Protein AF-A0A1W1YBF7-F1 (afdb_monomer_lite)

Foldseek 3Di:
DQDAAPLLQLLVLLDDPVLCVQLLVVLLVCLVPPQDDQPDDCVLPPPVNCCVCNDSQNSSVLVLLLLLADAAFDEEEEACAQQSNVVSVVVSHHQAYEYEHQDPVRLVSNVSSCVRSVNPVRYPYYYNDDLLPAALVVCVRGQEYEYEADLQQDPDSLSSLLSVLNNHDQNHKYKYKDWRAPAPPQPPSGWWGDGSVNVVVSCVSSQKDWSYWHDGSSTIIITIIHHPDDDPSSVVSSVSSCVVSVPGDDRDPPDDSPPDPDFFTTWAWDQQLVWDKDKDWDPFWDKDWDGFDPPQGWIKIKIFGAADPDFPPWIKMIMKTFCQPPPQFQWKKWKKFKDQLVFFQKKKKWQQQAPVRDIWIWIQGDDPVNRVDRDTGIDTDGFPDDDPPTDGDPGDDNHPRGIMTIMTTGTHRDMMMMITRIMITGD

Structure (mmCIF, N/CA/C/O backbone):
data_AF-A0A1W1YBF7-F1
#
_entry.id   AF-A0A1W1YBF7-F1
#
loop_
_atom_site.group_PDB
_atom_site.id
_atom_site.type_symbol
_atom_site.label_atom_id
_atom_site.label_alt_id
_atom_site.label_comp_id
_atom_site.label_asym_id
_atom_site.label_entity_id
_atom_site.label_seq_id
_atom_site.pdbx_PDB_ins_code
_atom_site.Cartn_x
_atom_site.Cartn_y
_atom_site.Cartn_z
_atom_site.occupancy
_atom_site.B_iso_or_equiv
_atom_site.auth_seq_id
_atom_site.auth_comp_id
_atom_site.auth_asym_id
_atom_site.auth_atom_id
_atom_site.pdbx_PDB_model_num
ATOM 1 N N . MET A 1 1 ? -0.437 17.597 26.790 1.00 34.12 1 MET A N 1
ATOM 2 C CA . MET A 1 1 ? -0.901 18.372 25.617 1.00 34.12 1 MET A CA 1
ATOM 3 C C . MET A 1 1 ? -0.777 17.455 24.420 1.00 34.12 1 MET A C 1
ATOM 5 O O . MET A 1 1 ? 0.280 16.837 24.330 1.00 34.12 1 MET A O 1
ATOM 9 N N . PRO A 1 2 ? -1.796 17.311 23.557 1.00 47.38 2 PRO A N 1
ATOM 10 C CA . PRO A 1 2 ? -1.621 16.529 22.344 1.00 47.38 2 PRO A CA 1
ATOM 11 C C . PRO A 1 2 ? -0.532 17.214 21.514 1.00 47.38 2 PRO A C 1
ATOM 13 O O . PRO A 1 2 ? -0.622 18.397 21.191 1.00 47.38 2 PRO A O 1
ATOM 16 N N . THR A 1 3 ? 0.566 16.503 21.295 1.00 59.34 3 THR A N 1
ATOM 17 C CA . THR A 1 3 ? 1.629 16.930 20.390 1.00 59.34 3 THR A CA 1
ATOM 18 C C . THR A 1 3 ? 1.057 16.938 18.980 1.00 59.34 3 THR A C 1
ATOM 20 O O . THR A 1 3 ? 0.398 15.971 18.605 1.00 59.34 3 THR A O 1
ATOM 23 N N . SER A 1 4 ? 1.295 17.996 18.203 1.00 74.81 4 SER A N 1
ATOM 24 C CA . SER A 1 4 ? 0.901 18.025 16.792 1.00 74.81 4 SER A CA 1
ATOM 25 C C . SER A 1 4 ? 1.395 16.762 16.065 1.00 74.81 4 SER A C 1
ATOM 27 O O . SER A 1 4 ? 2.517 16.326 16.343 1.00 74.81 4 SER A O 1
ATOM 29 N N . PRO A 1 5 ? 0.609 16.180 15.140 1.00 84.88 5 PRO A N 1
ATOM 30 C CA . PRO A 1 5 ? 1.027 14.999 14.390 1.00 84.88 5 PRO A CA 1
ATOM 31 C C . PRO A 1 5 ? 2.354 15.238 13.658 1.00 84.88 5 PRO A C 1
ATOM 33 O O . PRO A 1 5 ? 2.532 16.268 13.002 1.00 84.88 5 PRO A O 1
ATOM 36 N N . ASP A 1 6 ? 3.280 14.282 13.753 1.00 88.88 6 ASP A N 1
ATOM 37 C CA . ASP A 1 6 ? 4.640 14.404 13.216 1.00 88.88 6 ASP A CA 1
ATOM 38 C C . ASP A 1 6 ? 4.710 14.062 11.718 1.00 88.88 6 ASP A C 1
ATOM 40 O O . ASP A 1 6 ? 5.297 13.065 11.289 1.00 88.88 6 ASP A O 1
ATOM 44 N N . TRP A 1 7 ? 4.092 14.907 10.893 1.00 92.69 7 TRP A N 1
ATOM 45 C CA . TRP A 1 7 ? 4.137 14.775 9.432 1.00 92.69 7 TRP A CA 1
ATOM 46 C C . TRP A 1 7 ? 5.559 14.883 8.866 1.00 92.69 7 TRP A C 1
ATOM 48 O O . TRP A 1 7 ? 5.853 14.305 7.819 1.00 92.69 7 TRP A O 1
ATOM 58 N N . ASP A 1 8 ? 6.464 15.574 9.559 1.00 90.25 8 ASP A N 1
ATOM 59 C CA . ASP A 1 8 ? 7.857 15.714 9.130 1.00 90.25 8 ASP A CA 1
ATOM 60 C C . ASP A 1 8 ? 8.614 14.387 9.207 1.00 90.25 8 ASP A C 1
ATOM 62 O O . ASP A 1 8 ? 9.430 14.083 8.331 1.00 90.25 8 ASP A O 1
ATOM 66 N N . LEU A 1 9 ? 8.302 13.549 10.199 1.00 90.50 9 LEU A N 1
ATOM 67 C CA . LEU A 1 9 ? 8.838 12.196 10.267 1.00 90.50 9 LEU A CA 1
ATOM 68 C C . LEU A 1 9 ? 8.357 11.325 9.093 1.00 90.50 9 LEU A C 1
ATOM 70 O O . LEU A 1 9 ? 9.147 10.547 8.550 1.00 90.50 9 LEU A O 1
ATOM 74 N N . VAL A 1 10 ? 7.102 11.476 8.657 1.00 93.25 10 VAL A N 1
ATOM 75 C CA . VAL A 1 10 ? 6.588 10.784 7.461 1.00 93.25 10 VAL A CA 1
ATOM 76 C C . VAL A 1 10 ? 7.338 11.247 6.216 1.00 93.25 10 VAL A C 1
ATOM 78 O O . VAL A 1 10 ? 7.890 10.406 5.509 1.00 93.25 10 VAL A O 1
ATOM 81 N N . ARG A 1 11 ? 7.458 12.564 5.993 1.00 91.94 11 ARG A N 1
ATOM 82 C CA . ARG A 1 11 ? 8.237 13.136 4.875 1.00 91.94 11 ARG A CA 1
ATOM 83 C C . ARG A 1 11 ? 9.669 12.612 4.848 1.00 91.94 11 ARG A C 1
ATOM 85 O O . ARG A 1 11 ? 10.199 12.271 3.792 1.00 91.94 11 ARG A O 1
ATOM 92 N N . ARG A 1 12 ? 10.302 12.486 6.018 1.00 89.44 12 ARG A N 1
ATOM 93 C CA . ARG A 1 12 ? 11.647 11.909 6.129 1.00 89.44 12 ARG A CA 1
ATOM 94 C C . ARG A 1 12 ? 11.686 10.447 5.671 1.00 89.44 12 ARG A C 1
ATOM 96 O O . ARG A 1 12 ? 12.665 10.044 5.043 1.00 89.44 12 ARG A O 1
ATOM 103 N N . ALA A 1 13 ? 10.643 9.668 5.954 1.00 91.94 13 ALA A N 1
ATOM 104 C CA . ALA A 1 13 ? 10.537 8.258 5.579 1.00 91.94 13 ALA A CA 1
ATOM 105 C C . ALA A 1 13 ? 10.229 8.026 4.087 1.00 91.94 13 ALA A C 1
ATOM 107 O O . ALA A 1 13 ? 10.627 7.000 3.525 1.00 91.94 13 ALA A O 1
ATOM 108 N N . GLU A 1 14 ? 9.572 8.979 3.424 1.00 91.25 14 GLU A N 1
ATOM 109 C CA . GLU A 1 14 ? 9.355 8.955 1.970 1.00 91.25 14 GLU A CA 1
ATOM 110 C C . GLU A 1 14 ? 10.675 8.966 1.181 1.00 91.25 14 GLU A C 1
ATOM 112 O O . GLU A 1 14 ? 10.782 8.374 0.100 1.00 91.25 14 GLU A O 1
ATOM 117 N N . GLY A 1 15 ? 11.697 9.607 1.754 1.00 87.62 15 GLY A N 1
ATOM 118 C CA . GLY A 1 15 ? 13.044 9.713 1.211 1.00 87.62 15 GLY A CA 1
ATOM 119 C C . GLY A 1 15 ? 13.918 8.453 1.379 1.00 87.62 15 GLY A C 1
ATOM 120 O O . GLY A 1 15 ? 13.434 7.311 1.399 1.00 87.62 15 GLY A O 1
ATOM 121 N N . PRO A 1 16 ? 15.255 8.634 1.440 1.00 85.44 16 PRO A N 1
ATOM 122 C CA . PRO A 1 16 ? 16.206 7.543 1.644 1.00 85.44 16 PRO A CA 1
ATOM 123 C C . PRO A 1 16 ? 15.956 6.770 2.944 1.00 85.44 16 PRO A C 1
ATOM 125 O O . PRO A 1 16 ? 15.588 7.344 3.960 1.00 85.44 16 PRO A O 1
ATOM 128 N N . ARG A 1 17 ? 16.248 5.464 2.939 1.00 89.62 17 ARG A N 1
ATOM 129 C CA . ARG A 1 17 ? 16.018 4.573 4.095 1.00 89.62 17 ARG A CA 1
ATOM 130 C C . ARG A 1 17 ? 16.995 4.762 5.253 1.00 89.62 17 ARG A C 1
ATOM 132 O O . ARG A 1 17 ? 16.636 4.508 6.395 1.00 89.62 17 ARG A O 1
ATOM 139 N N . ALA A 1 18 ? 18.236 5.152 4.956 1.00 88.31 18 ALA A N 1
ATOM 140 C CA . ALA A 1 18 ? 19.327 5.149 5.932 1.00 88.31 18 ALA A CA 1
ATOM 141 C C . ALA A 1 18 ? 19.017 5.931 7.228 1.00 88.31 18 ALA A C 1
ATOM 143 O O . ALA A 1 18 ? 19.292 5.391 8.295 1.00 88.31 18 ALA A O 1
ATOM 144 N N . PRO A 1 19 ? 18.388 7.123 7.188 1.00 87.56 19 PRO A N 1
ATOM 145 C CA . PRO A 1 19 ? 18.106 7.885 8.404 1.00 87.56 19 PRO A CA 1
ATOM 146 C C . PRO A 1 19 ? 17.090 7.253 9.366 1.00 87.56 19 PRO A C 1
ATOM 148 O O . PRO A 1 19 ? 17.062 7.642 10.526 1.00 87.56 19 PRO A O 1
ATOM 151 N N . LEU A 1 20 ? 16.251 6.313 8.911 1.00 91.12 20 LEU A N 1
ATOM 152 C CA . LEU A 1 20 ? 15.284 5.610 9.768 1.00 91.12 20 LEU A CA 1
ATOM 153 C C . LEU A 1 20 ? 15.709 4.169 10.085 1.00 91.12 20 LEU A C 1
ATOM 155 O O . LEU A 1 20 ? 14.935 3.435 10.695 1.00 91.12 20 LEU A O 1
ATOM 159 N N . ALA A 1 21 ? 16.908 3.738 9.681 1.00 93.06 21 ALA A N 1
ATOM 160 C CA . ALA A 1 21 ? 17.312 2.334 9.765 1.00 93.06 21 ALA A CA 1
ATOM 161 C C . ALA A 1 21 ? 17.215 1.764 11.193 1.00 93.06 21 ALA A C 1
ATOM 163 O O . ALA A 1 21 ? 16.651 0.685 11.375 1.00 93.06 21 ALA A O 1
ATOM 164 N N . ASP A 1 22 ? 17.686 2.506 12.199 1.00 93.75 22 ASP A N 1
ATOM 165 C CA . ASP A 1 22 ? 17.663 2.062 13.599 1.00 93.75 22 ASP A CA 1
ATOM 166 C C . ASP A 1 22 ? 16.244 2.037 14.179 1.00 93.75 22 ASP A C 1
ATOM 168 O O . ASP A 1 22 ? 15.877 1.107 14.902 1.00 93.75 22 ASP A O 1
ATOM 172 N N . ARG A 1 23 ? 15.408 3.016 13.807 1.00 94.06 23 ARG A N 1
ATOM 173 C CA . ARG A 1 23 ? 13.985 3.022 14.168 1.00 94.06 23 ARG A CA 1
ATOM 174 C C . ARG A 1 23 ? 13.271 1.801 13.593 1.00 94.06 23 ARG A C 1
ATOM 176 O O . ARG A 1 23 ? 12.619 1.074 14.336 1.00 94.06 23 ARG A O 1
ATOM 183 N N . VAL A 1 24 ? 13.455 1.530 12.303 1.00 95.75 24 VAL A N 1
ATOM 184 C CA . VAL A 1 24 ? 12.855 0.371 11.629 1.00 95.75 24 VAL A CA 1
ATOM 185 C C . VAL A 1 24 ? 13.349 -0.932 12.257 1.00 95.75 24 VAL A C 1
ATOM 187 O O . VAL A 1 24 ? 12.555 -1.831 12.509 1.00 95.75 24 VAL A O 1
ATOM 190 N N . ALA A 1 25 ? 14.642 -1.044 12.573 1.00 96.19 25 ALA A N 1
ATOM 191 C CA . ALA A 1 25 ? 15.179 -2.218 13.261 1.00 96.19 25 ALA A CA 1
ATOM 192 C C . ALA A 1 25 ? 14.530 -2.430 14.642 1.00 96.19 25 ALA A C 1
ATOM 194 O O . ALA A 1 25 ? 14.190 -3.561 14.989 1.00 96.19 25 ALA A O 1
ATOM 195 N N . SER A 1 26 ? 14.303 -1.352 15.400 1.00 95.69 26 SER A N 1
ATOM 196 C CA . SER A 1 26 ? 13.588 -1.386 16.683 1.00 95.69 26 SER A CA 1
ATOM 197 C C . SER A 1 26 ? 12.132 -1.847 16.532 1.00 95.69 26 SER A C 1
ATOM 199 O O . SER A 1 26 ? 11.680 -2.705 17.291 1.00 95.69 26 SER A O 1
ATOM 201 N N . GLU A 1 27 ? 11.409 -1.338 15.531 1.00 96.31 27 GLU A N 1
ATOM 202 C CA . GLU A 1 27 ? 10.028 -1.740 15.218 1.00 96.31 27 GLU A CA 1
ATOM 203 C C . GLU A 1 27 ? 9.941 -3.230 14.848 1.00 96.31 27 GLU A C 1
ATOM 205 O O . GLU A 1 27 ? 9.091 -3.958 15.367 1.00 96.31 27 GLU A O 1
ATOM 210 N N . LEU A 1 28 ? 10.858 -3.713 14.004 1.00 97.56 28 LEU A N 1
ATOM 211 C CA . LEU A 1 28 ? 10.918 -5.121 13.602 1.00 97.56 28 LEU A CA 1
ATOM 212 C C . LEU A 1 28 ? 11.292 -6.043 14.769 1.00 97.56 28 LEU A C 1
ATOM 214 O O . LEU A 1 28 ? 10.707 -7.117 14.908 1.00 97.56 28 LEU A O 1
ATOM 218 N N . GLU A 1 29 ? 12.228 -5.636 15.629 1.00 96.69 29 GLU A N 1
ATOM 219 C CA . GLU A 1 29 ? 12.585 -6.413 16.820 1.00 96.69 29 GLU A CA 1
ATOM 220 C C . GLU A 1 29 ? 11.434 -6.455 17.825 1.00 96.69 29 GLU A C 1
ATOM 222 O O . GLU A 1 29 ? 11.173 -7.500 18.423 1.00 96.69 29 GLU A O 1
ATOM 227 N N . ARG A 1 30 ? 10.691 -5.352 17.974 1.00 95.12 30 ARG A N 1
ATOM 228 C CA . ARG A 1 30 ? 9.455 -5.348 18.755 1.00 95.12 30 ARG A CA 1
ATOM 229 C C . ARG A 1 30 ? 8.453 -6.353 18.191 1.00 95.12 30 ARG A C 1
ATOM 231 O O . ARG A 1 30 ? 7.979 -7.195 18.945 1.00 95.12 30 ARG A O 1
ATOM 238 N N . GLY A 1 31 ? 8.174 -6.305 16.889 1.00 96.19 31 GLY A N 1
ATOM 239 C CA . GLY A 1 31 ? 7.285 -7.268 16.238 1.00 96.19 31 GLY A CA 1
ATOM 240 C C . GLY A 1 31 ? 7.760 -8.712 16.417 1.00 96.19 31 GLY A C 1
ATOM 241 O O . GLY A 1 31 ? 6.953 -9.605 16.633 1.00 96.19 31 GLY A O 1
ATOM 242 N N . ARG A 1 32 ? 9.073 -8.966 16.397 1.00 96.94 32 ARG A N 1
ATOM 243 C CA . ARG A 1 32 ? 9.637 -10.297 16.669 1.00 96.94 32 ARG A CA 1
ATOM 244 C C . ARG A 1 32 ? 9.394 -10.762 18.107 1.00 96.94 32 ARG A C 1
ATOM 246 O O . ARG A 1 32 ? 9.166 -11.951 18.313 1.00 96.94 32 ARG A O 1
ATOM 253 N N . ARG A 1 33 ? 9.511 -9.853 19.076 1.00 95.81 33 ARG A N 1
ATOM 254 C CA . ARG A 1 33 ? 9.426 -10.142 20.513 1.00 95.81 33 ARG A CA 1
ATOM 255 C C . ARG A 1 33 ? 7.985 -10.263 21.011 1.00 95.81 33 ARG A C 1
ATOM 257 O O . ARG A 1 33 ? 7.711 -11.162 21.798 1.00 95.81 33 ARG A O 1
ATOM 264 N N . ASP A 1 34 ? 7.113 -9.356 20.581 1.00 94.94 34 ASP A N 1
ATOM 265 C CA . ASP A 1 34 ? 5.793 -9.152 21.192 1.00 94.94 34 ASP A CA 1
ATOM 266 C C . ASP A 1 34 ? 4.665 -9.846 20.407 1.00 94.94 34 ASP A C 1
ATOM 268 O O . ASP A 1 34 ? 3.638 -10.188 20.991 1.00 94.94 34 ASP A O 1
ATOM 272 N N . TYR A 1 35 ? 4.851 -10.100 19.103 1.00 96.56 35 TYR A N 1
ATOM 273 C CA . TYR A 1 35 ? 3.819 -10.735 18.283 1.00 96.56 35 TYR A CA 1
ATOM 274 C C . TYR A 1 35 ? 3.556 -12.179 18.707 1.00 96.56 35 TYR A C 1
ATOM 276 O O . TYR A 1 35 ? 4.406 -13.061 18.540 1.00 96.56 35 TYR A O 1
ATOM 284 N N . ALA A 1 36 ? 2.334 -12.418 19.178 1.00 94.50 36 ALA A N 1
ATOM 285 C CA . ALA A 1 36 ? 1.800 -13.746 19.432 1.00 94.50 36 ALA A CA 1
ATOM 286 C C . ALA A 1 36 ? 0.994 -14.219 18.203 1.00 94.50 36 ALA A C 1
ATOM 288 O O . ALA A 1 36 ? -0.063 -13.645 17.916 1.00 94.50 36 ALA A O 1
ATOM 289 N N . PRO A 1 37 ? 1.475 -15.230 17.454 1.00 93.75 37 PRO A N 1
ATOM 290 C CA . PRO A 1 37 ? 0.754 -15.755 16.300 1.00 93.75 37 PRO A CA 1
ATOM 291 C C . PRO A 1 37 ? -0.542 -16.462 16.730 1.00 93.75 37 PRO A C 1
ATOM 293 O O . PRO A 1 37 ? -0.554 -17.108 17.776 1.00 93.75 37 PRO A O 1
ATOM 296 N N . PRO A 1 38 ? -1.618 -16.426 15.918 1.00 94.38 38 PRO A N 1
ATOM 297 C CA . PRO A 1 38 ? -2.815 -17.220 16.181 1.00 94.38 38 PRO A CA 1
ATOM 298 C C . PRO A 1 38 ? -2.495 -18.720 16.262 1.00 94.38 38 PRO A C 1
ATOM 300 O O . PRO A 1 38 ? -2.033 -19.313 15.275 1.00 94.38 38 PRO A O 1
ATOM 303 N N . GLU A 1 39 ? -2.758 -19.337 17.416 1.00 95.00 39 GLU A N 1
ATOM 304 C CA . GLU A 1 39 ? -2.497 -20.755 17.706 1.00 95.00 39 GLU A CA 1
ATOM 305 C C . GLU A 1 39 ? -3.577 -21.671 17.100 1.00 95.00 39 GLU A C 1
ATOM 307 O O . GLU A 1 39 ? -4.339 -22.332 17.797 1.00 95.00 39 GLU A O 1
ATOM 312 N N . VAL A 1 40 ? -3.652 -21.702 15.766 1.00 96.38 40 VAL A N 1
ATOM 313 C CA . VAL A 1 40 ? -4.635 -22.489 14.999 1.00 96.38 40 VAL A CA 1
ATOM 314 C C . VAL A 1 40 ? -3.969 -23.365 13.934 1.00 96.38 40 VAL A C 1
ATOM 316 O O . VAL A 1 40 ? -2.881 -23.053 13.437 1.00 96.38 40 VAL A O 1
ATOM 319 N N . GLY A 1 41 ? -4.633 -24.459 13.557 1.00 95.75 41 GLY A N 1
ATOM 320 C CA . GLY A 1 41 ? -4.155 -25.389 12.532 1.00 95.75 41 GLY A CA 1
ATOM 321 C C . GLY A 1 41 ? -4.077 -24.784 11.122 1.00 95.75 41 GLY A C 1
ATOM 322 O O . GLY A 1 41 ? -4.650 -23.730 10.826 1.00 95.75 41 GLY A O 1
ATOM 323 N N . SER A 1 42 ? -3.344 -25.455 10.225 1.00 94.50 42 SER A N 1
ATOM 324 C CA . SER A 1 42 ? -3.169 -25.022 8.827 1.00 94.50 42 SER A CA 1
ATOM 325 C C . SER A 1 42 ? -4.431 -25.177 7.968 1.00 94.50 42 SER A C 1
ATOM 327 O O . SER A 1 42 ? -4.519 -24.598 6.883 1.00 94.50 42 SER A O 1
ATOM 329 N N . ASP A 1 43 ? -5.415 -25.921 8.470 1.00 94.12 43 ASP A N 1
ATO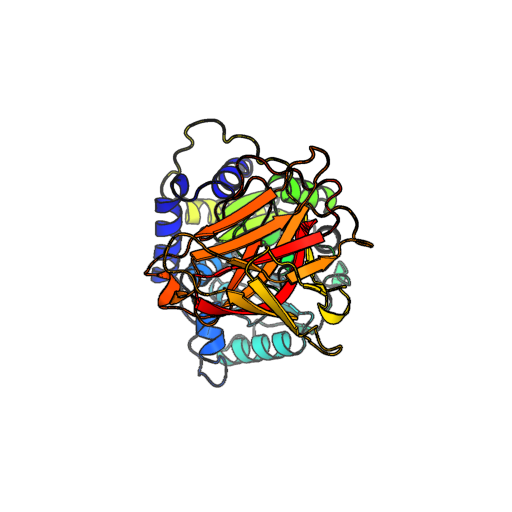M 330 C CA . ASP A 1 43 ? -6.779 -26.033 7.959 1.00 94.12 43 ASP A CA 1
ATOM 331 C C . ASP A 1 43 ? -7.596 -24.746 8.171 1.00 94.12 43 ASP A C 1
ATOM 333 O O . ASP A 1 43 ? -8.442 -24.416 7.337 1.00 94.12 43 ASP A O 1
ATOM 337 N N . VAL A 1 44 ? -7.295 -23.984 9.230 1.00 96.31 44 VAL A N 1
ATOM 338 C CA . VAL A 1 44 ? -7.889 -22.663 9.496 1.00 96.31 44 VAL A CA 1
ATOM 339 C C . VAL A 1 44 ? -7.094 -21.573 8.780 1.00 96.31 44 VAL A C 1
ATOM 341 O O . VAL A 1 44 ? -7.655 -20.782 8.018 1.00 96.31 44 VAL A O 1
ATOM 344 N N . VAL A 1 45 ? -5.770 -21.554 8.972 1.00 96.50 45 VAL A N 1
ATOM 345 C CA . VAL A 1 45 ? -4.870 -20.575 8.345 1.00 96.50 45 VAL A CA 1
ATOM 346 C C . VAL A 1 45 ? -3.717 -21.281 7.646 1.00 96.50 45 VAL A C 1
ATOM 348 O O . VAL A 1 45 ? -2.743 -21.696 8.270 1.00 96.50 45 VAL A O 1
ATOM 351 N N . SER A 1 46 ? -3.794 -21.351 6.317 1.00 95.44 46 SER A N 1
ATOM 352 C CA . SER A 1 46 ? -2.753 -21.990 5.504 1.00 95.44 46 SER A CA 1
ATOM 353 C C . SER A 1 46 ? -1.374 -21.338 5.666 1.00 95.44 46 SER A C 1
ATOM 355 O O . SER A 1 46 ? -1.258 -20.114 5.781 1.00 95.44 46 SER A O 1
ATOM 357 N N . ASP A 1 47 ? -0.310 -22.128 5.504 1.00 94.94 47 ASP A N 1
ATOM 358 C CA . ASP A 1 47 ? 1.076 -21.637 5.551 1.00 94.94 47 ASP A CA 1
ATOM 359 C C . ASP A 1 47 ? 1.355 -20.513 4.546 1.00 94.94 47 ASP A C 1
ATOM 361 O O . ASP A 1 47 ? 2.214 -19.661 4.771 1.00 94.94 47 ASP A O 1
ATOM 365 N N . LYS A 1 48 ? 0.649 -20.501 3.405 1.00 94.12 48 LYS A N 1
ATOM 366 C CA . LYS A 1 48 ? 0.770 -19.424 2.415 1.00 94.12 48 LYS A CA 1
ATOM 367 C C . LYS A 1 48 ? 0.288 -18.096 2.993 1.00 94.12 48 LYS A C 1
ATOM 369 O O . LYS A 1 48 ? 0.964 -17.093 2.798 1.00 94.12 48 LYS A O 1
ATOM 374 N N . VAL A 1 49 ? -0.848 -18.100 3.690 1.00 94.94 49 VAL A N 1
ATOM 375 C CA . VAL A 1 49 ? -1.391 -16.906 4.351 1.00 94.94 49 VAL A CA 1
ATOM 376 C C . VAL A 1 49 ? -0.470 -16.485 5.493 1.00 94.94 49 VAL A C 1
ATOM 378 O O . VAL A 1 49 ? -0.086 -15.322 5.531 1.00 94.94 49 VAL A O 1
ATOM 381 N N . ARG A 1 50 ? -0.018 -17.426 6.336 1.00 95.56 50 ARG A N 1
ATOM 382 C CA . ARG A 1 50 ? 0.924 -17.141 7.434 1.00 95.56 50 ARG A CA 1
ATOM 383 C C . ARG A 1 50 ? 2.213 -16.483 6.948 1.00 95.56 50 ARG A C 1
ATOM 385 O O . ARG A 1 50 ? 2.636 -15.472 7.490 1.00 95.56 50 ARG A O 1
ATOM 392 N N . ARG A 1 51 ? 2.815 -16.990 5.865 1.00 94.94 51 ARG A N 1
ATOM 393 C CA . ARG A 1 51 ? 4.033 -16.392 5.280 1.00 94.94 51 ARG A CA 1
ATOM 394 C C . ARG A 1 51 ? 3.862 -14.936 4.850 1.00 94.94 51 ARG A C 1
ATOM 396 O O . ARG A 1 51 ? 4.856 -14.221 4.815 1.00 94.94 51 ARG A O 1
ATOM 403 N N . VAL A 1 52 ? 2.650 -14.531 4.475 1.00 92.62 52 VAL A N 1
ATOM 404 C CA . VAL A 1 52 ? 2.349 -13.152 4.069 1.00 92.62 52 VAL A CA 1
ATOM 405 C C . VAL A 1 52 ? 1.985 -12.305 5.286 1.00 92.62 52 VAL A C 1
ATOM 407 O O . VAL A 1 52 ? 2.571 -11.250 5.481 1.00 92.62 52 VAL A O 1
ATOM 410 N N . GLN A 1 53 ? 1.051 -12.775 6.113 1.00 95.50 53 GLN A N 1
ATOM 411 C CA . GLN A 1 53 ? 0.475 -12.008 7.223 1.00 95.50 53 GLN A CA 1
ATOM 412 C C . GLN A 1 53 ? 1.378 -11.946 8.461 1.00 95.50 53 GLN A C 1
ATOM 414 O O . GLN A 1 53 ? 1.210 -11.079 9.309 1.00 95.50 53 GLN A O 1
ATOM 419 N N . GLU A 1 54 ? 2.351 -12.848 8.568 1.00 96.06 54 GLU A N 1
ATOM 420 C CA . GLU A 1 54 ? 3.236 -12.970 9.728 1.00 96.06 54 GLU A CA 1
ATOM 421 C C . GLU A 1 54 ? 4.709 -12.809 9.340 1.00 96.06 54 GLU A C 1
ATOM 423 O O . GLU A 1 54 ? 5.593 -13.344 10.017 1.00 96.06 54 GLU A O 1
ATOM 428 N N . ASP A 1 55 ? 5.009 -12.100 8.248 1.00 97.00 55 ASP A N 1
ATOM 429 C CA . ASP A 1 55 ? 6.381 -11.662 7.994 1.00 97.00 55 ASP A CA 1
ATOM 430 C C . ASP A 1 55 ? 6.826 -10.609 9.031 1.00 97.00 55 ASP A C 1
ATOM 432 O O . ASP A 1 55 ? 6.020 -10.069 9.791 1.00 97.00 55 ASP A O 1
ATOM 436 N N . ALA A 1 56 ? 8.129 -10.322 9.103 1.00 97.94 56 ALA A N 1
ATOM 437 C CA . ALA A 1 56 ? 8.668 -9.422 10.127 1.00 97.94 56 ALA A CA 1
ATOM 438 C C . ALA A 1 56 ? 8.018 -8.022 10.112 1.00 97.94 56 ALA A C 1
ATOM 440 O O . ALA A 1 56 ? 7.852 -7.412 11.167 1.00 97.94 56 ALA A O 1
ATOM 441 N N . TYR A 1 57 ? 7.628 -7.534 8.932 1.00 97.94 57 TYR A N 1
ATOM 442 C CA . TYR A 1 57 ? 7.016 -6.221 8.759 1.00 97.94 57 TYR A CA 1
ATOM 443 C C . TYR A 1 57 ? 5.564 -6.223 9.240 1.00 97.94 57 TYR A C 1
ATOM 445 O O . TYR A 1 57 ? 5.172 -5.354 10.016 1.00 97.94 57 TYR A O 1
ATOM 453 N N . ASN A 1 58 ? 4.775 -7.220 8.835 1.00 98.00 58 ASN A N 1
ATOM 454 C CA . ASN A 1 58 ? 3.384 -7.343 9.254 1.00 98.00 58 ASN A CA 1
ATOM 455 C C . ASN A 1 58 ? 3.272 -7.583 10.760 1.00 98.00 58 ASN A C 1
ATOM 457 O O . ASN A 1 58 ? 2.393 -6.999 11.377 1.00 98.00 58 ASN A O 1
ATOM 461 N N . ARG A 1 59 ? 4.188 -8.335 11.386 1.00 98.12 59 ARG A N 1
ATOM 462 C CA . ARG A 1 59 ? 4.227 -8.454 12.857 1.00 98.12 59 ARG A CA 1
ATOM 463 C C . ARG A 1 59 ? 4.396 -7.099 13.534 1.00 98.12 59 ARG A C 1
ATOM 465 O O . ARG A 1 59 ? 3.651 -6.785 14.453 1.00 98.12 59 ARG A O 1
ATOM 472 N N . ALA A 1 60 ? 5.337 -6.280 13.059 1.00 97.62 60 ALA A N 1
ATOM 473 C CA . ALA A 1 60 ? 5.525 -4.929 13.584 1.00 97.62 60 ALA A CA 1
ATOM 474 C C . ALA A 1 60 ? 4.265 -4.066 13.395 1.00 97.62 60 ALA A C 1
ATOM 476 O O . ALA A 1 60 ? 3.857 -3.376 14.328 1.00 97.62 60 ALA A O 1
ATOM 477 N N . ARG A 1 61 ? 3.609 -4.151 12.225 1.00 98.06 61 ARG A N 1
ATOM 478 C CA . ARG A 1 61 ? 2.348 -3.441 11.965 1.00 98.06 61 ARG A CA 1
ATOM 479 C C . ARG A 1 61 ? 1.225 -3.894 12.892 1.00 98.06 61 ARG A C 1
ATOM 481 O O . ARG A 1 61 ? 0.570 -3.060 13.500 1.00 98.06 61 ARG A O 1
ATOM 488 N N . LEU A 1 62 ? 1.020 -5.199 13.010 1.00 98.19 62 LEU A N 1
ATOM 489 C CA . LEU A 1 62 ? -0.034 -5.807 13.816 1.00 98.19 62 LEU A CA 1
ATOM 490 C C . LEU A 1 62 ? 0.118 -5.469 15.306 1.00 98.19 62 LEU A C 1
ATOM 492 O O . LEU A 1 62 ? -0.867 -5.106 15.942 1.00 98.19 62 LEU A O 1
ATOM 496 N N . GLU A 1 63 ? 1.341 -5.497 15.845 1.00 97.00 63 GLU A N 1
ATOM 497 C CA . GLU A 1 63 ? 1.595 -5.055 17.224 1.00 97.00 63 GLU A CA 1
ATOM 498 C C . GLU A 1 63 ? 1.375 -3.555 17.407 1.00 97.00 63 GLU A C 1
ATOM 500 O O . GLU A 1 63 ? 0.898 -3.122 18.454 1.00 97.00 63 GLU A O 1
ATOM 505 N N . ARG A 1 64 ? 1.686 -2.743 16.392 1.00 96.94 64 ARG A N 1
ATOM 506 C CA . ARG A 1 64 ? 1.428 -1.307 16.475 1.00 96.94 64 ARG A CA 1
ATOM 507 C C . ARG A 1 64 ? -0.059 -0.970 16.380 1.00 96.94 64 ARG A C 1
ATOM 509 O O . ARG A 1 64 ? -0.506 -0.074 17.082 1.00 96.94 64 ARG A O 1
ATOM 516 N N . ILE A 1 65 ? -0.827 -1.705 15.576 1.00 97.06 65 ILE A N 1
ATOM 517 C CA . ILE A 1 65 ? -2.292 -1.590 15.532 1.00 97.06 65 ILE A CA 1
ATOM 518 C C . ILE A 1 65 ? -2.903 -2.010 16.876 1.00 97.06 65 ILE A C 1
ATOM 520 O O . ILE A 1 65 ? -3.805 -1.336 17.368 1.00 97.06 65 ILE A O 1
ATOM 524 N N . ALA A 1 66 ? -2.388 -3.068 17.510 1.00 96.62 66 ALA A N 1
ATOM 525 C CA . ALA A 1 66 ? -2.849 -3.502 18.830 1.00 96.62 66 ALA A CA 1
ATOM 526 C C . ALA A 1 66 ? -2.682 -2.413 19.909 1.00 96.62 66 ALA A C 1
ATOM 528 O O . ALA A 1 66 ? -3.554 -2.275 20.762 1.00 96.62 66 ALA A O 1
ATOM 529 N N . ASP A 1 67 ? -1.628 -1.588 19.838 1.00 96.25 67 ASP A N 1
ATOM 530 C CA . ASP A 1 67 ? -1.411 -0.465 20.769 1.00 96.25 67 ASP A CA 1
ATOM 531 C C . ASP A 1 67 ? -2.477 0.641 20.670 1.00 96.25 67 ASP A C 1
ATOM 533 O O . ASP A 1 67 ? -2.507 1.538 21.511 1.00 96.25 67 ASP A O 1
ATOM 537 N N . VAL A 1 68 ? -3.313 0.637 19.632 1.00 95.75 68 VAL A N 1
ATOM 538 C CA . VAL A 1 68 ? -4.341 1.667 19.393 1.00 95.75 68 VAL A CA 1
ATOM 539 C C . VAL A 1 68 ? -5.649 1.304 20.096 1.00 95.75 68 VAL A C 1
ATOM 541 O O . VAL A 1 68 ? -6.462 2.179 20.395 1.00 95.75 68 VAL A O 1
ATOM 544 N N . VAL A 1 69 ? -5.835 0.014 20.376 1.00 97.25 69 VAL A N 1
ATOM 545 C CA . VAL A 1 69 ? -7.022 -0.536 21.024 1.00 97.25 69 VAL A CA 1
ATOM 546 C C . VAL A 1 69 ? -6.943 -0.257 22.520 1.00 97.25 69 VAL A C 1
ATOM 548 O O . VAL A 1 69 ? -5.989 -0.671 23.185 1.00 97.25 69 VAL A O 1
ATOM 551 N N . LEU A 1 70 ? -7.946 0.433 23.068 1.00 96.75 70 LEU A N 1
ATOM 552 C CA . LEU A 1 70 ? -8.101 0.506 24.518 1.00 96.75 70 LEU A CA 1
ATOM 553 C C . LEU A 1 70 ? -8.931 -0.695 25.005 1.00 96.75 70 LEU A C 1
ATOM 555 O O . LEU A 1 70 ? -9.891 -1.098 24.342 1.00 96.75 70 LEU A O 1
ATOM 559 N N . PRO A 1 71 ? -8.603 -1.281 26.170 1.00 95.88 71 PRO A N 1
ATOM 560 C CA . PRO A 1 71 ? -9.414 -2.346 26.742 1.00 95.88 71 PRO A CA 1
ATOM 561 C C . PRO A 1 71 ? -10.867 -1.906 26.951 1.00 95.88 71 PRO A C 1
ATOM 563 O O . PRO A 1 71 ? -11.129 -0.832 27.494 1.00 95.88 71 PRO A O 1
ATOM 566 N N . GLY A 1 72 ? -11.810 -2.762 26.566 1.00 95.88 72 GLY A N 1
ATOM 567 C CA . GLY A 1 72 ? -13.240 -2.494 26.706 1.00 95.88 72 GLY A CA 1
ATOM 568 C C . GLY A 1 72 ? -13.877 -1.746 25.529 1.00 95.88 72 GLY A C 1
ATOM 569 O O . GLY A 1 72 ? -15.038 -1.365 25.633 1.00 95.88 72 GLY A O 1
ATOM 570 N N . GLU A 1 73 ? -13.148 -1.513 24.435 1.00 95.38 73 GLU A N 1
ATOM 571 C CA . GLU A 1 73 ? -13.671 -0.795 23.268 1.00 95.38 73 GLU A CA 1
ATOM 572 C C . GLU A 1 73 ? -14.532 -1.660 22.344 1.00 95.38 73 GLU A C 1
ATOM 574 O O . GLU A 1 73 ? -14.266 -2.844 22.128 1.00 95.38 73 GLU A O 1
ATOM 579 N N . GLU A 1 74 ? -15.555 -1.025 21.779 1.00 97.81 74 GLU A N 1
ATOM 580 C CA . GLU A 1 74 ? -16.368 -1.532 20.678 1.00 97.81 74 GLU A CA 1
ATOM 581 C C . GLU A 1 74 ? -15.630 -1.232 19.366 1.00 97.81 74 GLU A C 1
ATOM 583 O O . GLU A 1 74 ? -15.436 -0.057 19.017 1.00 97.81 74 GLU A O 1
ATOM 588 N N . LEU A 1 75 ? -15.158 -2.283 18.688 1.00 98.25 75 LEU A N 1
ATOM 589 C CA . LEU A 1 75 ? -14.330 -2.183 17.488 1.00 98.25 75 LEU A CA 1
ATOM 590 C C . LEU A 1 75 ? -15.134 -2.500 16.225 1.00 98.25 75 LEU A C 1
ATOM 592 O O . LEU A 1 75 ? -15.804 -3.534 16.162 1.00 98.25 75 LEU A O 1
ATOM 596 N N . VAL A 1 76 ? -14.965 -1.683 15.183 1.00 98.75 76 VAL A N 1
ATOM 597 C CA . VAL A 1 76 ? -15.406 -2.018 13.822 1.00 98.75 76 VAL A CA 1
ATOM 598 C C . VAL A 1 76 ? -14.216 -2.050 12.865 1.00 98.75 76 VAL A C 1
ATOM 600 O O . VAL A 1 76 ? -13.487 -1.070 12.750 1.00 98.75 76 VAL A O 1
ATOM 603 N N . GLU A 1 77 ? -14.018 -3.154 12.147 1.00 98.81 77 GLU A N 1
ATOM 604 C CA . GLU A 1 77 ? -12.987 -3.272 11.107 1.00 98.81 77 GLU A CA 1
ATOM 605 C C . GLU A 1 77 ? -13.601 -3.228 9.698 1.00 98.81 77 GLU A C 1
ATOM 607 O O . GLU A 1 77 ? -14.474 -4.028 9.352 1.00 98.81 77 GLU A O 1
ATOM 612 N N . VAL A 1 78 ? -13.128 -2.309 8.859 1.00 98.81 78 VAL A N 1
ATOM 613 C CA . VAL A 1 78 ? -13.479 -2.209 7.439 1.00 98.81 78 VAL A CA 1
ATOM 614 C C . VAL A 1 78 ? -12.339 -2.815 6.627 1.00 98.81 78 VAL A C 1
ATOM 616 O O . VAL A 1 78 ? -11.223 -2.309 6.670 1.00 98.81 78 VAL A O 1
ATOM 619 N N . GLY A 1 79 ? -12.620 -3.899 5.899 1.00 98.50 79 GLY A N 1
ATOM 620 C CA . GLY A 1 79 ? -11.632 -4.687 5.153 1.00 98.50 79 GLY A CA 1
ATOM 621 C C . GLY A 1 79 ? -10.910 -5.732 6.008 1.00 98.50 79 GLY A C 1
ATOM 622 O O . GLY A 1 79 ? -9.685 -5.743 6.078 1.00 98.50 79 GLY A O 1
ATOM 623 N N . CYS A 1 80 ? -11.661 -6.626 6.663 1.00 98.19 80 CYS A N 1
ATOM 624 C CA . CYS A 1 80 ? -11.091 -7.573 7.633 1.00 98.19 80 CYS A CA 1
ATOM 625 C C . CYS A 1 80 ? -10.137 -8.642 7.063 1.00 98.19 80 CYS A C 1
ATOM 627 O O . CYS A 1 80 ? -9.430 -9.322 7.818 1.00 98.19 80 CYS A O 1
ATOM 629 N N . GLY A 1 81 ? -10.109 -8.841 5.743 1.00 97.25 81 GLY A N 1
ATOM 630 C CA . GLY A 1 81 ? -9.105 -9.641 5.054 1.00 97.25 81 GLY A CA 1
ATOM 631 C C . GLY A 1 81 ? -8.997 -11.086 5.552 1.00 97.25 81 GLY A C 1
ATOM 632 O O . GLY A 1 81 ? -9.823 -11.946 5.254 1.00 97.25 81 GLY A O 1
ATOM 633 N N . ALA A 1 82 ? -7.896 -11.399 6.239 1.00 96.44 82 ALA A N 1
ATOM 634 C CA . ALA A 1 82 ? -7.640 -12.730 6.799 1.00 96.44 82 ALA A CA 1
ATOM 635 C C . ALA A 1 82 ? -7.827 -12.805 8.328 1.00 96.44 82 ALA A C 1
ATOM 637 O O . ALA A 1 82 ? -7.505 -13.839 8.908 1.00 96.44 82 ALA A O 1
ATOM 638 N N . GLY A 1 83 ? -8.299 -11.731 8.971 1.00 97.75 83 GLY A N 1
ATOM 639 C CA . GLY A 1 83 ? -8.639 -11.690 10.397 1.00 97.75 83 GLY A CA 1
ATOM 640 C C . GLY A 1 83 ? -7.467 -11.504 11.363 1.00 97.75 83 GLY A C 1
ATOM 641 O O . GLY A 1 83 ? -7.627 -11.679 12.568 1.00 97.75 83 GLY A O 1
ATOM 642 N N . PHE A 1 84 ? -6.275 -11.161 10.870 1.00 98.25 84 PHE A N 1
ATOM 643 C CA . PHE A 1 84 ? -5.094 -10.989 11.722 1.00 98.25 84 PHE A CA 1
ATOM 644 C C . PHE A 1 84 ? -5.156 -9.719 12.574 1.00 98.25 84 PHE A C 1
ATOM 646 O O . PHE A 1 84 ? -4.729 -9.750 13.725 1.00 98.25 84 PHE A O 1
ATOM 653 N N . VAL A 1 85 ? -5.709 -8.627 12.040 1.00 98.25 85 VAL A N 1
ATOM 654 C CA . VAL A 1 85 ? -5.980 -7.406 12.813 1.00 98.25 85 VAL A CA 1
ATOM 655 C C . VAL A 1 85 ? -7.013 -7.709 13.896 1.00 98.25 85 VAL A C 1
ATOM 657 O O . VAL A 1 85 ? -6.715 -7.506 15.070 1.00 98.25 85 VAL A O 1
ATOM 660 N N . ALA A 1 86 ? -8.145 -8.316 13.527 1.00 97.88 86 ALA A N 1
ATOM 661 C CA . ALA A 1 86 ? -9.160 -8.804 14.459 1.00 97.88 86 ALA A CA 1
ATOM 662 C C . ALA A 1 86 ? -8.587 -9.631 15.622 1.00 97.88 86 ALA A C 1
ATOM 664 O O . ALA A 1 86 ? -8.835 -9.325 16.789 1.00 97.88 86 ALA A O 1
ATOM 665 N N . ALA A 1 87 ? -7.769 -10.647 15.320 1.00 97.69 87 ALA A N 1
ATOM 666 C CA . ALA A 1 87 ? -7.155 -11.506 16.332 1.00 97.69 87 ALA A CA 1
ATOM 667 C C . ALA A 1 87 ? -6.275 -10.710 17.311 1.00 97.69 87 ALA A C 1
ATOM 669 O O . ALA A 1 87 ? -6.301 -10.959 18.517 1.00 97.69 87 ALA A O 1
ATOM 670 N N . ARG A 1 88 ? -5.513 -9.723 16.820 1.00 97.12 88 ARG A N 1
ATOM 671 C CA . ARG A 1 88 ? -4.686 -8.867 17.683 1.00 97.12 88 ARG A CA 1
ATOM 672 C C . ARG A 1 88 ? -5.512 -7.863 18.478 1.00 97.12 88 ARG A C 1
ATOM 674 O O . ARG A 1 88 ? -5.238 -7.693 19.660 1.00 97.12 88 ARG A O 1
ATOM 681 N N . ALA A 1 89 ? -6.538 -7.260 17.885 1.00 97.12 89 ALA A N 1
ATOM 682 C CA . ALA A 1 89 ? -7.417 -6.314 18.567 1.00 97.12 89 ALA A CA 1
ATOM 683 C C . ALA A 1 89 ? -8.207 -6.978 19.710 1.00 97.12 89 ALA A C 1
ATOM 685 O O . ALA A 1 89 ? -8.272 -6.455 20.823 1.00 97.12 89 ALA A O 1
ATOM 686 N N . LEU A 1 90 ? -8.739 -8.180 19.477 1.00 97.69 90 LEU A N 1
ATOM 687 C CA . LEU A 1 90 ? -9.425 -8.965 20.506 1.00 97.69 90 LEU A CA 1
ATOM 688 C C . LEU A 1 90 ? -8.463 -9.438 21.604 1.00 97.69 90 LEU A C 1
ATOM 690 O O . LEU A 1 90 ? -8.837 -9.435 22.779 1.00 97.69 90 LEU A O 1
ATOM 694 N N . ALA A 1 91 ? -7.223 -9.794 21.260 1.00 96.25 91 ALA A N 1
ATOM 695 C CA . ALA A 1 91 ? -6.186 -10.099 22.247 1.00 96.25 91 ALA A CA 1
ATOM 696 C C . ALA A 1 91 ? -5.741 -8.860 23.052 1.00 96.25 91 ALA A C 1
ATOM 698 O O . ALA A 1 91 ? -5.386 -8.994 24.221 1.00 96.25 91 ALA A O 1
ATOM 699 N N . ALA A 1 92 ? -5.796 -7.663 22.458 1.00 96.12 92 ALA A N 1
ATOM 700 C CA . ALA A 1 92 ? -5.510 -6.387 23.121 1.00 96.12 92 ALA A CA 1
ATOM 701 C C . ALA A 1 92 ? -6.630 -5.925 24.074 1.00 96.12 92 ALA A C 1
ATOM 703 O O . ALA A 1 92 ? -6.441 -4.982 24.839 1.00 96.12 92 ALA A O 1
ATOM 704 N N . GLY A 1 93 ? -7.775 -6.615 24.078 1.00 96.94 93 GLY A N 1
ATOM 705 C CA . GLY A 1 93 ? -8.847 -6.394 25.045 1.00 96.94 93 GLY A CA 1
ATOM 706 C C . GLY A 1 93 ? -10.060 -5.642 24.507 1.00 96.94 93 GLY A C 1
ATOM 707 O O . GLY A 1 93 ? -10.837 -5.141 25.320 1.00 96.94 93 GLY A O 1
ATOM 708 N N . ALA A 1 94 ? -10.260 -5.577 23.184 1.00 97.88 94 ALA A N 1
ATOM 709 C CA . ALA A 1 94 ? -11.533 -5.118 22.624 1.00 97.88 94 ALA A CA 1
ATOM 710 C C . ALA A 1 94 ? -12.712 -5.890 23.258 1.00 97.88 94 ALA A C 1
ATOM 712 O O . ALA A 1 94 ? -12.655 -7.122 23.406 1.00 97.88 94 ALA A O 1
ATOM 713 N N . ALA A 1 95 ? -13.755 -5.159 23.664 1.00 98.06 95 ALA A N 1
ATOM 714 C CA . ALA A 1 95 ? -14.959 -5.723 24.272 1.00 98.06 95 ALA A CA 1
ATOM 715 C C . ALA A 1 95 ? -15.797 -6.468 23.239 1.00 98.06 95 ALA A C 1
ATOM 717 O O . ALA A 1 95 ? -16.270 -7.575 23.507 1.00 98.06 95 ALA A O 1
ATOM 718 N N . SER A 1 96 ? -15.955 -5.873 22.059 1.00 98.25 96 SER A N 1
ATOM 719 C CA . SER A 1 96 ? -16.642 -6.501 20.944 1.00 98.25 96 SER A CA 1
ATOM 720 C C . SER A 1 96 ? -16.002 -6.153 19.607 1.00 98.25 96 SER A C 1
ATOM 722 O O . SER A 1 96 ? -15.206 -5.217 19.490 1.00 98.25 96 SER A O 1
ATOM 724 N N . TYR A 1 97 ? -16.323 -6.970 18.611 1.00 98.56 97 TYR A N 1
ATOM 725 C CA . TYR A 1 97 ? -15.796 -6.868 17.265 1.00 98.56 97 TYR A CA 1
ATOM 726 C C . TYR A 1 97 ? -16.923 -7.003 16.242 1.00 98.56 97 TYR A C 1
ATOM 728 O O . TYR A 1 97 ? -17.628 -8.019 16.191 1.00 98.56 97 TYR A O 1
ATOM 736 N N . ARG A 1 98 ? -17.059 -5.986 15.393 1.00 98.50 98 ARG A N 1
ATOM 737 C CA . ARG A 1 98 ? -17.811 -6.030 14.138 1.00 98.50 98 ARG A CA 1
ATOM 738 C C . ARG A 1 98 ? -16.849 -5.847 12.981 1.00 98.50 98 ARG A C 1
ATOM 740 O O . ARG A 1 98 ? -15.818 -5.195 13.113 1.00 98.50 98 ARG A O 1
ATOM 747 N N . ALA A 1 99 ? -17.187 -6.405 11.830 1.00 98.56 99 ALA A N 1
ATOM 748 C CA . ALA A 1 99 ? -16.383 -6.192 10.646 1.00 98.56 99 ALA A CA 1
ATOM 749 C C . ALA A 1 99 ? -17.139 -6.324 9.342 1.00 98.56 99 ALA A C 1
ATOM 751 O O . ALA A 1 99 ? -18.222 -6.908 9.266 1.00 98.56 99 ALA A O 1
ATOM 752 N N . MET A 1 100 ? -16.495 -5.819 8.302 1.00 98.56 100 MET A N 1
ATOM 753 C CA . MET A 1 100 ? -16.938 -5.972 6.936 1.00 98.56 100 MET A CA 1
ATOM 754 C C . MET A 1 100 ? -15.779 -6.159 5.967 1.00 98.56 100 MET A C 1
ATOM 756 O O . MET A 1 100 ? -14.638 -5.799 6.255 1.00 98.56 100 MET A O 1
ATOM 760 N N . ASP A 1 101 ? -16.072 -6.741 4.814 1.00 98.75 101 ASP A N 1
ATOM 761 C CA . ASP A 1 101 ? -15.148 -6.849 3.689 1.00 98.75 101 ASP A CA 1
ATOM 762 C C . ASP A 1 101 ? -15.949 -6.935 2.387 1.00 98.75 101 ASP A C 1
ATOM 764 O O . ASP A 1 101 ? -17.050 -7.485 2.388 1.00 98.75 101 ASP A O 1
ATOM 768 N N . LEU A 1 102 ? -15.407 -6.429 1.279 1.00 98.25 102 LEU A N 1
ATOM 769 C CA . LEU A 1 102 ? -16.048 -6.564 -0.033 1.00 98.25 102 LEU A CA 1
ATOM 770 C C . LEU A 1 102 ? -16.085 -8.034 -0.478 1.00 98.25 102 LEU A C 1
ATOM 772 O O . LEU A 1 102 ? -16.993 -8.463 -1.181 1.00 98.25 102 LEU A O 1
ATOM 776 N N . GLU A 1 103 ? -15.093 -8.820 -0.060 1.00 98.06 103 GLU A N 1
ATOM 777 C CA . GLU A 1 103 ? -14.926 -10.197 -0.490 1.00 98.06 103 GLU A CA 1
ATOM 778 C C . GLU A 1 103 ? -15.566 -11.175 0.500 1.00 98.06 103 GLU A C 1
ATOM 780 O O . GLU A 1 103 ? -15.063 -11.408 1.606 1.00 98.06 103 GLU A O 1
ATOM 785 N N . ALA A 1 104 ? -16.590 -11.904 0.049 1.00 98.12 104 ALA A N 1
ATOM 786 C CA . ALA A 1 104 ? -17.223 -12.995 0.799 1.00 98.12 104 ALA A CA 1
ATOM 787 C C . ALA A 1 104 ? -16.207 -13.999 1.387 1.00 98.12 104 ALA A C 1
ATOM 789 O O . ALA A 1 104 ? -16.423 -14.638 2.422 1.00 98.12 104 ALA A O 1
ATOM 790 N N . SER A 1 105 ? -15.088 -14.203 0.680 1.00 97.62 105 SER A N 1
ATOM 791 C CA . SER A 1 105 ? -14.020 -15.110 1.101 1.00 97.62 105 SER A CA 1
ATOM 792 C C . SER A 1 105 ? -13.230 -14.598 2.308 1.00 97.62 105 SER A C 1
ATOM 794 O O . SER A 1 105 ? -12.738 -15.424 3.078 1.00 97.62 105 SER A O 1
ATOM 796 N N . CYS A 1 106 ? -13.086 -13.280 2.466 1.00 98.25 106 CYS A N 1
ATOM 797 C CA . CYS A 1 106 ? -12.449 -12.643 3.616 1.00 98.25 106 CYS A CA 1
ATOM 798 C C . CYS A 1 106 ? -13.342 -12.785 4.848 1.00 98.25 106 CYS A C 1
ATOM 800 O O . CYS A 1 106 ? -12.904 -13.345 5.849 1.00 98.25 106 CYS A O 1
ATOM 802 N N . VAL A 1 107 ? -14.632 -12.451 4.714 1.00 98.69 107 VAL A N 1
ATOM 803 C CA . VAL A 1 107 ? -15.658 -12.628 5.761 1.00 98.69 107 VAL A CA 1
ATOM 804 C C . VAL A 1 107 ? -15.621 -14.041 6.352 1.00 98.69 107 VAL A C 1
ATOM 806 O O . VAL A 1 107 ? -15.483 -14.220 7.562 1.00 98.69 107 VAL A O 1
ATOM 809 N N . ARG A 1 108 ? -15.653 -15.070 5.491 1.00 98.25 108 ARG A N 1
ATOM 810 C CA . ARG A 1 108 ? -15.589 -16.476 5.930 1.00 98.25 108 ARG A CA 1
ATOM 811 C C . ARG A 1 108 ? -14.266 -16.847 6.601 1.00 98.25 108 ARG A C 1
ATOM 813 O O . ARG A 1 108 ? -14.272 -17.668 7.514 1.00 98.25 108 ARG A O 1
ATOM 820 N N . ARG A 1 109 ? -13.134 -16.319 6.122 1.00 97.62 109 ARG A N 1
ATOM 821 C CA . ARG A 1 109 ? -11.805 -16.612 6.688 1.00 97.62 109 ARG A CA 1
ATOM 822 C C . ARG A 1 109 ? -11.647 -15.990 8.069 1.00 97.62 109 ARG A C 1
ATOM 824 O O . ARG A 1 109 ? -11.232 -16.695 8.982 1.00 97.62 109 ARG A O 1
ATOM 831 N N . THR A 1 110 ? -12.023 -14.723 8.220 1.00 98.38 110 THR A N 1
ATOM 832 C CA . THR A 1 110 ? -11.988 -14.018 9.504 1.00 98.38 110 THR A CA 1
ATOM 833 C C . THR A 1 110 ? -12.900 -14.696 10.519 1.00 98.38 110 THR A C 1
ATOM 835 O O . THR A 1 110 ? -12.431 -15.016 11.603 1.00 98.38 110 THR A O 1
ATOM 838 N N . GLY A 1 111 ? -14.149 -15.017 10.152 1.00 98.31 111 GLY A N 1
ATOM 839 C CA . GLY A 1 111 ? -15.064 -15.745 11.041 1.00 98.31 111 GLY A CA 1
ATOM 840 C C . GLY A 1 111 ? -14.469 -17.064 11.538 1.00 98.31 111 GLY A C 1
ATOM 841 O O . GLY A 1 111 ? -14.315 -17.253 12.737 1.00 98.31 111 GLY A O 1
ATOM 842 N N . ARG A 1 112 ? -13.993 -17.922 10.622 1.00 97.94 112 ARG A N 1
ATOM 843 C CA . ARG A 1 112 ? -13.354 -19.199 10.995 1.00 97.94 112 ARG A CA 1
ATOM 844 C C . ARG A 1 112 ? -12.139 -19.035 11.906 1.00 97.94 112 ARG A C 1
ATOM 846 O O . ARG A 1 112 ? -11.922 -19.882 12.765 1.00 97.94 112 ARG A O 1
ATOM 853 N N . LEU A 1 113 ? -11.321 -18.006 11.684 1.00 98.38 113 LEU A N 1
ATOM 854 C CA . LEU A 1 113 ? -10.164 -17.736 12.533 1.00 98.38 113 LEU A CA 1
ATOM 855 C C . LEU A 1 113 ? -10.601 -17.348 13.948 1.00 98.38 113 LEU A C 1
ATOM 857 O O . LEU A 1 113 ? -10.053 -17.878 14.907 1.00 98.38 113 LEU A O 1
ATOM 861 N N . LEU A 1 114 ? -11.570 -16.441 14.076 1.00 98.31 114 LEU A N 1
ATOM 862 C CA . LEU A 1 114 ? -12.035 -15.963 15.378 1.00 98.31 114 LEU A CA 1
ATOM 863 C C . LEU A 1 114 ? -12.784 -17.049 16.160 1.00 98.31 114 LEU A C 1
ATOM 865 O O . LEU A 1 114 ? -12.567 -17.162 17.365 1.00 98.31 114 LEU A O 1
ATOM 869 N N . ASP A 1 115 ? -13.560 -17.896 15.480 1.00 97.75 115 ASP A N 1
ATOM 870 C CA . ASP A 1 115 ? -14.174 -19.088 16.078 1.00 97.75 115 ASP A CA 1
ATOM 871 C C . ASP A 1 115 ? -13.092 -20.050 16.598 1.00 97.75 115 ASP A C 1
ATOM 873 O O . ASP A 1 115 ? -13.099 -20.473 17.749 1.00 97.75 115 ASP A O 1
ATOM 877 N N . ALA A 1 116 ? -12.070 -20.343 15.784 1.00 97.94 116 ALA A N 1
ATOM 878 C CA . ALA A 1 116 ? -10.976 -21.228 16.190 1.00 97.94 116 ALA A CA 1
ATOM 879 C C . ALA A 1 116 ? -10.135 -20.683 17.363 1.00 97.94 116 ALA A C 1
ATOM 881 O O . ALA A 1 116 ? -9.458 -21.457 18.039 1.00 97.94 116 ALA A O 1
ATOM 882 N N . LEU A 1 117 ? -10.171 -19.369 17.603 1.00 97.56 117 LEU A N 1
ATOM 883 C CA . LEU A 1 117 ? -9.529 -18.703 18.741 1.00 97.56 117 LEU A CA 1
ATOM 884 C C . LEU A 1 117 ? -10.454 -18.564 19.965 1.00 97.56 117 LEU A C 1
ATOM 886 O O . LEU A 1 117 ? -10.012 -18.045 20.992 1.00 97.56 117 LEU A O 1
ATOM 890 N N . GLY A 1 118 ? -11.711 -19.014 19.881 1.00 97.25 118 GLY A N 1
ATOM 891 C CA . GLY A 1 118 ? -12.685 -18.928 20.970 1.00 97.25 118 GLY A CA 1
ATOM 892 C C . GLY A 1 118 ? -13.104 -17.489 21.276 1.00 97.25 118 GLY A C 1
ATOM 893 O O . GLY A 1 118 ? -13.056 -17.058 22.430 1.00 97.25 118 GLY A O 1
ATOM 894 N N . HIS A 1 119 ? -13.387 -16.692 20.244 1.00 97.12 119 HIS A N 1
ATOM 895 C CA . HIS A 1 119 ? -13.829 -15.297 20.383 1.00 97.12 119 HIS A CA 1
ATOM 896 C C . HIS A 1 119 ? -15.293 -15.079 19.976 1.00 97.12 119 HIS A C 1
ATOM 898 O O . HIS A 1 119 ? -15.708 -13.935 19.775 1.00 97.12 119 HIS A O 1
ATOM 904 N N . GLU A 1 120 ? -16.090 -16.145 19.853 1.00 94.06 120 GLU A N 1
ATOM 905 C CA . GLU A 1 120 ? -17.468 -16.075 19.349 1.00 94.06 120 GLU A CA 1
ATOM 906 C C . GLU A 1 120 ? -18.376 -15.192 20.218 1.00 94.06 120 GLU A C 1
ATOM 908 O O . GLU A 1 120 ? -19.313 -14.570 19.727 1.00 94.06 120 GLU A O 1
ATOM 913 N N . ASP A 1 121 ? -18.084 -15.097 21.514 1.00 96.81 121 ASP A N 1
ATOM 914 C CA . ASP A 1 121 ? -18.817 -14.293 22.493 1.00 96.81 121 ASP A CA 1
ATOM 915 C C . ASP A 1 121 ? -18.637 -12.774 22.310 1.00 96.81 121 ASP A C 1
ATOM 917 O O . ASP A 1 121 ? -19.509 -11.981 22.699 1.00 96.81 121 ASP A O 1
ATOM 921 N N . ARG A 1 122 ? -17.526 -12.367 21.686 1.00 97.62 122 ARG A N 1
ATOM 922 C CA . ARG A 1 122 ? -17.172 -10.965 21.416 1.00 97.62 122 ARG A CA 1
ATOM 923 C C . ARG A 1 122 ? -17.399 -10.551 19.965 1.00 97.62 122 ARG A C 1
ATOM 925 O O . ARG A 1 122 ? -17.529 -9.358 19.696 1.00 97.62 122 ARG A O 1
ATOM 932 N N . VAL A 1 123 ? -17.492 -11.494 19.031 1.00 98.06 123 VAL A N 1
ATOM 933 C CA . VAL A 1 123 ? -17.816 -11.196 17.629 1.00 98.06 123 VAL A CA 1
ATOM 934 C C . VAL A 1 123 ? -19.319 -10.951 17.487 1.00 98.06 123 VAL A C 1
ATOM 936 O O . VAL A 1 123 ? -20.132 -11.851 17.668 1.00 98.06 123 VAL A O 1
ATOM 939 N N . ARG A 1 124 ? -19.709 -9.720 17.143 1.00 97.69 124 ARG A N 1
ATOM 940 C CA . ARG A 1 124 ? -21.121 -9.348 16.953 1.00 97.69 124 ARG A CA 1
ATOM 941 C C . ARG A 1 124 ? -21.604 -9.609 15.529 1.00 97.69 124 ARG A C 1
ATOM 943 O O . ARG A 1 124 ? -22.715 -10.094 15.342 1.00 97.69 124 ARG A O 1
ATOM 950 N N . SER A 1 125 ? -20.780 -9.298 14.526 1.00 97.88 125 SER A N 1
ATOM 951 C CA . SER A 1 125 ? -21.106 -9.529 13.112 1.00 97.88 125 SER A CA 1
ATOM 952 C C . SER A 1 125 ? -19.879 -9.412 12.210 1.00 97.88 125 SER A C 1
ATOM 954 O O . SER A 1 125 ? -19.049 -8.531 12.418 1.00 97.88 125 SER A O 1
ATOM 956 N N . ILE A 1 126 ? -19.811 -10.223 11.153 1.00 98.50 126 ILE A N 1
ATOM 957 C CA . ILE A 1 126 ? -18.858 -10.053 10.045 1.00 98.50 126 ILE A CA 1
ATOM 958 C C . ILE A 1 126 ? -19.650 -10.179 8.745 1.00 98.50 126 ILE A C 1
ATOM 960 O O . ILE A 1 126 ? -20.259 -11.223 8.506 1.00 98.50 126 ILE A O 1
ATOM 964 N N . VAL A 1 127 ? -19.688 -9.123 7.934 1.00 98.56 127 VAL A N 1
ATOM 965 C CA . VAL A 1 127 ? -20.597 -9.032 6.777 1.00 98.56 127 VAL A CA 1
ATOM 966 C C . VAL A 1 127 ? -19.869 -8.709 5.477 1.00 98.56 127 VAL A C 1
ATOM 968 O O . VAL A 1 127 ? -18.805 -8.098 5.477 1.00 98.56 127 VAL A O 1
ATOM 971 N N . GLU A 1 128 ? -20.448 -9.120 4.352 1.00 98.69 128 GLU A N 1
ATOM 972 C CA . GLU A 1 128 ? -19.989 -8.682 3.034 1.00 98.69 128 GLU A CA 1
ATOM 973 C C . GLU A 1 128 ? -20.546 -7.283 2.757 1.00 98.69 128 GLU A C 1
ATOM 975 O O . GLU A 1 128 ? -21.766 -7.100 2.772 1.00 98.69 128 GLU A O 1
ATOM 980 N N . LYS A 1 129 ? -19.675 -6.289 2.562 1.00 98.44 129 LYS A N 1
ATOM 981 C CA . LYS A 1 129 ? -20.086 -4.904 2.310 1.00 98.44 129 LYS A CA 1
ATOM 982 C C . LYS A 1 129 ? -19.004 -4.109 1.587 1.00 98.44 129 LYS A C 1
ATOM 984 O O . LYS A 1 129 ? -17.821 -4.215 1.901 1.00 98.44 129 LYS A O 1
ATOM 989 N N . ASP A 1 130 ? -19.443 -3.276 0.650 1.00 98.50 130 ASP A N 1
ATOM 990 C CA . ASP A 1 130 ? -18.602 -2.295 -0.029 1.00 98.50 130 ASP A CA 1
ATOM 991 C C . ASP A 1 130 ? -18.407 -1.059 0.860 1.00 98.50 130 ASP A C 1
ATOM 993 O O . ASP A 1 130 ? -19.383 -0.436 1.292 1.00 98.50 130 ASP A O 1
ATOM 997 N N . LEU A 1 131 ? -17.145 -0.685 1.090 1.00 98.44 131 LEU A N 1
ATOM 998 C CA . LEU A 1 131 ? -16.751 0.508 1.837 1.00 98.44 131 LEU A CA 1
ATOM 999 C C . LEU A 1 131 ? -17.454 1.766 1.311 1.00 98.44 131 LEU A C 1
ATOM 1001 O O . LEU A 1 131 ? -17.904 2.577 2.115 1.00 98.44 131 LEU A O 1
ATOM 1005 N N . TYR A 1 132 ? -17.625 1.916 -0.007 1.00 98.62 132 TYR A N 1
ATOM 1006 C CA . TYR A 1 132 ? -18.283 3.090 -0.596 1.00 98.62 132 TYR A CA 1
ATOM 1007 C C . TYR A 1 132 ? -19.766 3.222 -0.230 1.00 98.62 132 TYR A C 1
ATOM 1009 O O . TYR A 1 132 ? -20.354 4.290 -0.395 1.00 98.62 132 TYR A O 1
ATOM 1017 N N . THR A 1 133 ? -20.374 2.151 0.280 1.00 98.31 133 THR A N 1
ATOM 1018 C CA . THR A 1 133 ? -21.786 2.107 0.686 1.00 98.31 133 THR A CA 1
ATOM 1019 C C . THR A 1 133 ? -21.984 2.260 2.194 1.00 98.31 133 THR A C 1
ATOM 1021 O O . THR A 1 133 ? -23.083 2.031 2.694 1.00 98.31 133 THR A O 1
ATOM 1024 N N . LEU A 1 134 ? -20.931 2.621 2.935 1.00 98.19 134 LEU A N 1
ATOM 1025 C CA . LEU A 1 134 ? -21.023 2.864 4.371 1.00 98.19 134 LEU A CA 1
ATOM 1026 C C . LEU A 1 134 ? -21.942 4.049 4.700 1.00 98.19 134 LEU A C 1
ATOM 1028 O O . LEU A 1 134 ? -21.829 5.159 4.158 1.00 98.19 134 LEU A O 1
ATOM 1032 N N . GLU A 1 135 ? -22.816 3.812 5.666 1.00 97.12 135 GLU A N 1
ATOM 1033 C CA . GLU A 1 135 ? -23.726 4.770 6.275 1.00 97.12 135 GLU A CA 1
ATOM 1034 C C . GLU A 1 135 ? -23.400 4.909 7.772 1.00 97.12 135 GLU A C 1
ATOM 1036 O O . GLU A 1 135 ? -22.843 3.986 8.364 1.00 97.12 135 GLU A O 1
ATOM 1041 N N . PRO A 1 136 ? -23.756 6.030 8.430 1.00 97.19 136 PRO A N 1
ATOM 1042 C CA . PRO A 1 136 ? -23.478 6.214 9.858 1.00 97.19 136 PRO A CA 1
ATOM 1043 C C . PRO A 1 136 ? -23.998 5.077 10.752 1.00 97.19 136 PRO A C 1
ATOM 1045 O O . PRO A 1 136 ? -23.336 4.693 11.709 1.00 97.19 136 PRO A O 1
ATOM 1048 N N . GLY A 1 137 ? -25.148 4.484 10.406 1.00 96.44 137 GLY A N 1
ATOM 1049 C CA . GLY A 1 137 ? -25.722 3.347 11.136 1.00 96.44 137 GLY A CA 1
ATOM 1050 C C . GLY A 1 137 ? -24.892 2.061 11.070 1.00 96.44 137 GLY A C 1
ATOM 1051 O O . GLY A 1 137 ? -25.119 1.152 11.856 1.00 96.44 137 GLY A O 1
ATOM 1052 N N . ASP A 1 138 ? -23.917 1.964 10.162 1.00 97.62 138 ASP A N 1
ATOM 1053 C CA . ASP A 1 138 ? -22.998 0.827 10.131 1.00 97.62 138 ASP A CA 1
ATOM 1054 C C . ASP A 1 138 ? -21.931 0.909 11.224 1.00 97.62 138 ASP A C 1
ATOM 1056 O O . ASP A 1 138 ? -21.385 -0.126 11.608 1.00 97.62 138 ASP A O 1
ATOM 1060 N N . LEU A 1 139 ? -21.614 2.111 11.716 1.00 98.06 139 LEU A N 1
ATOM 1061 C CA . LEU A 1 139 ? -20.516 2.380 12.653 1.00 98.06 139 LEU A CA 1
ATOM 1062 C C . LEU A 1 139 ? -21.005 2.989 13.981 1.00 98.06 139 LEU A C 1
ATOM 1064 O O . LEU A 1 139 ? -20.178 3.366 14.798 1.00 98.06 139 LEU A O 1
ATOM 1068 N N . ASP A 1 140 ? -22.316 3.096 14.201 1.00 93.50 140 ASP A N 1
ATOM 1069 C CA . ASP A 1 140 ? -22.940 3.888 15.274 1.00 93.50 140 ASP A CA 1
ATOM 1070 C C . ASP A 1 140 ? -22.505 3.524 16.707 1.00 93.50 140 ASP A C 1
ATOM 1072 O O . ASP A 1 140 ? -22.358 4.411 17.548 1.00 93.50 140 ASP A O 1
ATOM 1076 N N . ASP A 1 141 ? -22.267 2.243 16.983 1.00 92.69 141 ASP A N 1
ATOM 1077 C CA . ASP A 1 141 ? -21.774 1.747 18.274 1.00 92.69 141 ASP A CA 1
ATOM 1078 C C . ASP A 1 141 ? -20.237 1.767 18.411 1.00 92.69 141 ASP A C 1
ATOM 1080 O O . ASP A 1 141 ? -19.703 1.439 19.475 1.00 92.69 141 ASP A O 1
ATOM 1084 N N . ALA A 1 142 ? -19.511 2.155 17.357 1.00 97.31 142 ALA A N 1
ATOM 1085 C CA . ALA A 1 142 ? -18.061 2.062 17.319 1.00 97.31 142 ALA A CA 1
ATOM 1086 C C . ALA A 1 142 ? -17.404 3.102 18.229 1.00 97.31 142 ALA A C 1
ATOM 1088 O O . ALA A 1 142 ? -17.730 4.288 18.230 1.00 97.31 142 ALA A O 1
ATOM 1089 N N . SER A 1 143 ? -16.379 2.663 18.952 1.00 97.25 143 SER A N 1
ATOM 1090 C CA . SER A 1 143 ? -15.448 3.544 19.671 1.00 97.25 143 SER A CA 1
ATOM 1091 C C . SER A 1 143 ? -14.082 3.660 18.996 1.00 97.25 143 SER A C 1
ATOM 1093 O O . SER A 1 143 ? -13.338 4.617 19.246 1.00 97.25 143 SER A O 1
ATOM 1095 N N . LEU A 1 144 ? -13.763 2.684 18.146 1.00 98.31 144 LEU A N 1
ATOM 1096 C CA . LEU A 1 144 ? -12.584 2.628 17.299 1.00 98.31 144 LEU A CA 1
ATOM 1097 C C . LEU A 1 144 ? -12.962 1.931 15.990 1.00 98.31 144 LEU A C 1
ATOM 1099 O O . LEU A 1 144 ? -13.483 0.814 15.999 1.00 98.31 144 LEU A O 1
ATOM 1103 N N . VAL A 1 145 ? -12.664 2.585 14.873 1.00 98.81 145 VAL A N 1
ATOM 1104 C CA . VAL A 1 145 ? -12.781 2.009 13.533 1.00 98.81 145 VAL A CA 1
ATOM 1105 C C . VAL A 1 145 ? -11.381 1.733 12.996 1.00 98.81 145 VAL A C 1
ATOM 1107 O O . VAL A 1 145 ? -10.501 2.585 13.104 1.00 98.81 145 VAL A O 1
ATOM 1110 N N . ILE A 1 146 ? -11.153 0.554 12.419 1.00 98.81 146 ILE A N 1
ATOM 1111 C CA . ILE A 1 146 ? -9.883 0.192 11.774 1.00 98.81 146 ILE A CA 1
ATOM 1112 C C . ILE A 1 146 ? -10.110 -0.062 10.283 1.00 98.81 146 ILE A C 1
ATOM 1114 O O . ILE A 1 146 ? -10.971 -0.848 9.910 1.00 98.81 146 ILE A O 1
ATOM 1118 N N . CYS A 1 147 ? -9.299 0.568 9.435 1.00 98.75 147 CYS A N 1
ATOM 1119 C CA . CYS A 1 147 ? -9.251 0.372 7.987 1.00 98.75 147 CYS A CA 1
ATOM 1120 C C . CYS A 1 147 ? -7.781 0.199 7.554 1.00 98.75 147 CYS A C 1
ATOM 1122 O O . CYS A 1 147 ? -7.127 1.139 7.100 1.00 98.75 147 CYS A O 1
ATOM 1124 N N . SER A 1 148 ? -7.200 -0.979 7.801 1.00 98.12 148 SER A N 1
ATOM 1125 C CA . SER A 1 148 ? -5.772 -1.236 7.554 1.00 98.12 148 SER A CA 1
ATOM 1126 C C . SER A 1 148 ? -5.561 -1.889 6.190 1.00 98.12 148 SER A C 1
ATOM 1128 O O . SER A 1 148 ? -6.067 -2.981 5.964 1.00 98.12 148 SER A O 1
ATOM 1130 N N . GLU A 1 149 ? -4.768 -1.255 5.318 1.00 97.31 149 GLU A N 1
ATOM 1131 C CA . GLU A 1 149 ? -4.422 -1.771 3.980 1.00 97.31 149 GLU A CA 1
ATOM 1132 C C . GLU A 1 149 ? -5.637 -2.046 3.080 1.00 97.31 149 GLU A C 1
ATOM 1134 O O . GLU A 1 149 ? -5.800 -3.132 2.521 1.00 97.31 149 GLU A O 1
ATOM 1139 N N . VAL A 1 150 ? -6.530 -1.062 2.976 1.00 98.50 150 VAL A N 1
ATOM 1140 C CA . VAL A 1 150 ? -7.739 -1.148 2.142 1.00 98.50 150 VAL A CA 1
ATOM 1141 C C . VAL A 1 150 ? -7.750 -0.065 1.075 1.00 98.50 150 VAL A C 1
ATOM 1143 O O . VAL A 1 150 ? -7.962 -0.348 -0.105 1.00 98.50 150 VAL A O 1
ATOM 1146 N N . VAL A 1 151 ? -7.531 1.191 1.470 1.00 98.12 151 VAL A N 1
ATOM 1147 C CA . VAL A 1 151 ? -7.738 2.353 0.592 1.00 98.12 151 VAL A CA 1
ATOM 1148 C C . VAL A 1 151 ? -6.753 2.403 -0.583 1.00 98.12 151 VAL A C 1
ATOM 1150 O O . VAL A 1 151 ? -7.008 3.062 -1.582 1.00 98.12 151 VAL A O 1
ATOM 1153 N N . GLU A 1 152 ? -5.636 1.683 -0.540 1.00 97.94 152 GLU A N 1
ATOM 1154 C CA . GLU A 1 152 ? -4.730 1.542 -1.680 1.00 97.94 152 GLU A CA 1
ATOM 1155 C C . GLU A 1 152 ? -5.279 0.660 -2.804 1.00 97.94 152 GLU A C 1
ATOM 1157 O O . GLU A 1 152 ? -4.766 0.728 -3.921 1.00 97.94 152 GLU A O 1
ATOM 1162 N N . HIS A 1 153 ? -6.276 -0.176 -2.513 1.00 97.81 153 HIS A N 1
ATOM 1163 C CA . HIS A 1 153 ? -6.847 -1.146 -3.445 1.00 97.81 153 HIS A CA 1
ATOM 1164 C C . HIS A 1 153 ? -8.083 -0.624 -4.176 1.00 97.81 153 HIS A C 1
ATOM 1166 O O . HIS A 1 153 ? -8.499 -1.216 -5.173 1.00 97.81 153 HIS A O 1
ATOM 1172 N N . VAL A 1 154 ? -8.677 0.463 -3.685 1.00 97.62 154 VAL A N 1
ATOM 1173 C CA . VAL A 1 154 ? -9.924 0.998 -4.229 1.00 97.62 154 VAL A CA 1
ATOM 1174 C C . VAL A 1 154 ? -9.665 2.000 -5.366 1.00 97.62 154 VAL A C 1
ATOM 1176 O O . VAL A 1 154 ? -8.597 2.618 -5.405 1.00 97.62 154 VAL A O 1
ATOM 1179 N N . PRO A 1 155 ? -10.618 2.189 -6.299 1.00 95.69 155 PRO A N 1
ATOM 1180 C CA . PRO A 1 155 ? -10.442 3.104 -7.431 1.00 95.69 155 PRO A CA 1
ATOM 1181 C C . PRO A 1 155 ? -10.314 4.588 -7.047 1.00 95.69 155 PRO A C 1
ATOM 1183 O O . PRO A 1 155 ? -9.611 5.332 -7.728 1.00 95.69 155 PRO A O 1
ATOM 1186 N N . ASP A 1 156 ? -10.997 5.013 -5.983 1.00 97.94 156 ASP A N 1
ATOM 1187 C CA . ASP A 1 156 ? -11.030 6.396 -5.489 1.00 97.94 156 ASP A CA 1
ATOM 1188 C C . ASP A 1 156 ? -10.777 6.409 -3.966 1.00 97.94 156 ASP A C 1
ATOM 1190 O O . ASP A 1 156 ? -11.712 6.199 -3.179 1.00 97.94 156 ASP A O 1
ATOM 1194 N N . PRO A 1 157 ? -9.514 6.557 -3.523 1.00 98.25 157 PRO A N 1
ATOM 1195 C CA . PRO A 1 157 ? -9.179 6.526 -2.103 1.00 98.25 157 PRO A CA 1
ATOM 1196 C C . PRO A 1 157 ? -9.644 7.786 -1.360 1.00 98.25 157 PRO A C 1
ATOM 1198 O O . PRO A 1 157 ? -9.894 7.712 -0.157 1.00 98.25 157 PRO A O 1
ATOM 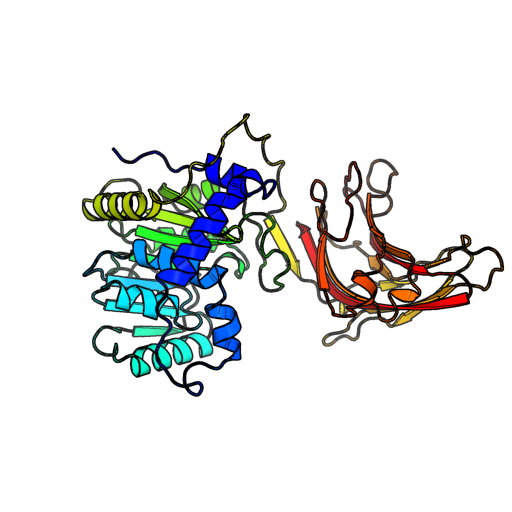1201 N N . GLU A 1 158 ? -9.770 8.931 -2.043 1.00 98.25 158 GLU A N 1
ATOM 1202 C CA . GLU A 1 158 ? -10.336 10.157 -1.477 1.00 98.25 158 GLU A CA 1
ATOM 1203 C C . GLU A 1 158 ? -11.792 9.925 -1.056 1.00 98.25 158 GLU A C 1
ATOM 1205 O O . GLU A 1 158 ? -12.129 10.107 0.114 1.00 98.25 158 GLU A O 1
ATOM 1210 N N . LEU A 1 159 ? -12.632 9.437 -1.975 1.00 98.69 159 LEU A N 1
ATOM 1211 C CA . LEU A 1 159 ? -14.036 9.130 -1.696 1.00 98.69 159 LEU A CA 1
ATOM 1212 C C . LEU A 1 159 ? -14.186 8.050 -0.616 1.00 98.69 159 LEU A C 1
ATOM 1214 O O . LEU A 1 159 ? -15.123 8.095 0.183 1.00 98.69 159 LEU A O 1
ATOM 1218 N N . ALA A 1 160 ? -13.271 7.078 -0.580 1.00 98.69 160 ALA A N 1
ATOM 1219 C CA . ALA A 1 160 ? -13.269 6.041 0.444 1.00 98.69 160 ALA A CA 1
ATOM 1220 C C . ALA A 1 160 ? -13.040 6.635 1.841 1.00 98.69 160 ALA A C 1
ATOM 1222 O O . ALA A 1 160 ? -13.798 6.341 2.767 1.00 98.69 160 ALA A O 1
ATOM 1223 N N . LEU A 1 161 ? -12.045 7.516 1.995 1.00 98.81 161 LEU A N 1
ATOM 1224 C CA . LEU A 1 161 ? -11.788 8.164 3.280 1.00 98.81 161 LEU A CA 1
ATOM 1225 C C . LEU A 1 161 ? -12.894 9.160 3.658 1.00 98.81 161 LEU A C 1
ATOM 1227 O O . LEU A 1 161 ? -13.278 9.207 4.821 1.00 98.81 161 LEU A O 1
ATOM 1231 N N . GLU A 1 162 ? -13.459 9.898 2.698 1.00 98.81 162 GLU A N 1
ATOM 1232 C CA . GLU A 1 162 ? -14.629 10.762 2.928 1.00 98.81 162 GLU A CA 1
ATOM 1233 C C . GLU A 1 162 ? -15.850 9.962 3.398 1.00 98.81 162 GLU A C 1
ATOM 1235 O O . GLU A 1 162 ? -16.578 10.383 4.296 1.00 98.81 162 GLU A O 1
ATOM 1240 N N . THR A 1 163 ? -16.059 8.777 2.824 1.00 98.81 163 THR A N 1
ATOM 1241 C CA . THR A 1 163 ? -17.138 7.867 3.217 1.00 98.81 163 THR A CA 1
ATOM 1242 C C . THR A 1 163 ? -16.941 7.341 4.637 1.00 98.81 163 THR A C 1
ATOM 1244 O O . THR A 1 163 ? -17.894 7.345 5.416 1.00 98.81 163 THR A O 1
ATOM 1247 N N . LEU A 1 164 ? -15.709 6.963 4.997 1.00 98.69 164 LEU A N 1
ATOM 1248 C CA . LEU A 1 164 ? -15.355 6.601 6.370 1.00 98.69 164 LEU A CA 1
ATOM 1249 C C . LEU A 1 164 ? -15.578 7.772 7.329 1.00 98.69 164 LEU A C 1
ATOM 1251 O O . LEU A 1 164 ? -16.240 7.589 8.342 1.00 98.69 164 LEU A O 1
ATOM 1255 N N . GLY A 1 165 ? -15.084 8.968 6.995 1.00 98.38 165 GLY A N 1
ATOM 1256 C CA . GLY A 1 165 ? -15.243 10.169 7.815 1.00 98.38 165 GLY A CA 1
ATOM 1257 C C . GLY A 1 165 ? -16.709 10.534 8.041 1.00 98.38 165 GLY A C 1
ATOM 1258 O O . GLY A 1 165 ? -17.108 10.773 9.167 1.00 98.38 165 GLY A O 1
ATOM 1259 N N . ARG A 1 166 ? -17.553 10.480 7.005 1.00 98.31 166 ARG A N 1
ATOM 1260 C CA . ARG A 1 166 ? -19.000 10.732 7.127 1.00 98.31 166 ARG A CA 1
ATOM 1261 C C . ARG A 1 166 ? -19.726 9.698 7.994 1.00 98.31 166 ARG A C 1
ATOM 1263 O O . ARG A 1 166 ? -20.741 10.032 8.602 1.00 98.31 166 ARG A O 1
ATOM 1270 N N . ALA A 1 167 ? -19.296 8.438 7.963 1.00 98.44 167 ALA A N 1
ATOM 1271 C CA . ALA A 1 167 ? -19.923 7.366 8.732 1.00 98.44 167 ALA A CA 1
ATOM 1272 C C . ALA A 1 167 ? -19.388 7.272 10.172 1.00 98.44 167 ALA A C 1
ATOM 1274 O O . ALA A 1 167 ? -20.046 6.666 11.014 1.00 98.44 167 ALA A O 1
ATOM 1275 N N . LEU A 1 168 ? -18.208 7.836 10.452 1.00 98.38 168 LEU A N 1
ATOM 1276 C CA . LEU A 1 168 ? -17.542 7.764 11.749 1.00 98.38 168 LEU A CA 1
ATOM 1277 C C . LEU A 1 168 ? -18.365 8.497 12.829 1.00 98.38 168 LEU A C 1
ATOM 1279 O O . LEU A 1 168 ? -18.755 9.645 12.626 1.00 98.38 168 LEU A O 1
ATOM 1283 N N . PRO A 1 169 ? -18.622 7.882 13.997 1.00 96.88 169 PRO A N 1
ATOM 1284 C CA . PRO A 1 169 ? -19.199 8.605 15.129 1.00 96.88 169 PRO A CA 1
ATOM 1285 C C . PRO A 1 169 ? -18.274 9.725 15.634 1.00 96.88 169 PRO A C 1
ATOM 1287 O O . PRO A 1 169 ? -17.058 9.556 15.670 1.00 96.88 169 PRO A O 1
ATOM 1290 N N . GLU A 1 170 ? -18.839 10.834 16.125 1.00 93.19 170 GLU A N 1
ATOM 1291 C CA . GLU A 1 170 ? -18.081 12.003 16.630 1.00 93.19 170 GLU A CA 1
ATOM 1292 C C . GLU A 1 170 ? -17.013 11.659 17.693 1.00 93.19 170 GLU A C 1
ATOM 1294 O O . GLU A 1 170 ? -15.878 12.147 17.657 1.00 93.19 170 GLU A O 1
ATOM 1299 N N . ASP A 1 171 ? -17.354 10.757 18.620 1.00 92.19 171 ASP A N 1
ATOM 1300 C CA . ASP A 1 171 ? -16.479 10.328 19.721 1.00 92.19 171 ASP A CA 1
ATOM 1301 C C . ASP A 1 171 ? -15.631 9.079 19.400 1.00 92.19 171 ASP A C 1
ATOM 1303 O O . ASP A 1 171 ? -14.910 8.571 20.274 1.00 92.19 171 ASP A O 1
ATOM 1307 N N . ALA A 1 172 ? -15.720 8.562 18.171 1.00 96.69 172 ALA A N 1
ATOM 1308 C CA . ALA A 1 172 ? -14.882 7.472 17.691 1.00 96.69 172 ALA A CA 1
ATOM 1309 C C . ALA A 1 172 ? -13.584 8.012 17.077 1.00 96.69 172 ALA A C 1
ATOM 1311 O O . ALA A 1 172 ? -13.513 9.143 16.594 1.00 96.69 172 ALA A O 1
ATOM 1312 N N . ASP A 1 173 ? -12.552 7.171 17.076 1.00 97.94 173 ASP A N 1
ATOM 1313 C CA . ASP A 1 173 ? -11.349 7.423 16.286 1.00 97.94 173 ASP A CA 1
ATOM 1314 C C . ASP A 1 173 ? -11.254 6.391 15.158 1.00 97.94 173 ASP A C 1
ATOM 1316 O O . ASP A 1 173 ? -11.715 5.255 15.282 1.00 97.94 173 ASP A O 1
ATOM 1320 N N . LEU A 1 174 ? -10.631 6.797 14.059 1.00 98.56 174 LEU A N 1
ATOM 1321 C CA . LEU A 1 174 ? -10.288 5.977 12.912 1.00 98.56 174 LEU A CA 1
ATOM 1322 C C . LEU A 1 174 ? -8.784 5.711 12.923 1.00 98.56 174 LEU A C 1
ATOM 1324 O O . LEU A 1 174 ? -7.984 6.645 12.899 1.00 98.56 174 LEU A O 1
ATOM 1328 N N . LEU A 1 175 ? -8.394 4.442 12.874 1.00 98.62 175 LEU A N 1
ATOM 1329 C CA . LEU A 1 175 ? -7.069 4.047 12.424 1.00 98.62 175 LEU A CA 1
ATOM 1330 C C . LEU A 1 175 ? -7.138 3.601 10.973 1.00 98.62 175 LEU A C 1
ATOM 1332 O O . LEU A 1 175 ? -7.939 2.737 10.623 1.00 98.62 175 LEU A O 1
ATOM 1336 N N . PHE A 1 176 ? -6.227 4.102 10.149 1.00 98.81 176 PHE A N 1
ATOM 1337 C CA . PHE A 1 176 ? -5.976 3.515 8.842 1.00 98.81 176 PHE A CA 1
ATOM 1338 C C . PHE A 1 176 ? -4.484 3.453 8.533 1.00 98.81 176 PHE A C 1
ATOM 1340 O O . PHE A 1 176 ? -3.673 4.210 9.077 1.00 98.81 176 PHE A O 1
ATOM 1347 N N . THR A 1 177 ? -4.117 2.512 7.666 1.00 98.75 177 THR A N 1
ATOM 1348 C CA . THR A 1 177 ? -2.755 2.398 7.141 1.00 98.75 177 THR A CA 1
ATOM 1349 C C . THR A 1 177 ? -2.772 2.479 5.631 1.00 98.75 177 THR A C 1
ATOM 1351 O O . THR A 1 177 ? -3.702 1.996 4.989 1.00 98.75 177 THR A O 1
ATOM 1354 N N . VAL A 1 178 ? -1.730 3.094 5.079 1.00 98.69 178 VAL A N 1
ATOM 1355 C CA . VAL A 1 178 ? -1.473 3.107 3.639 1.00 98.69 178 VAL A CA 1
ATOM 1356 C C . VAL A 1 178 ? -0.014 2.774 3.355 1.00 98.69 178 VAL A C 1
ATOM 1358 O O . VAL A 1 178 ? 0.848 3.018 4.208 1.00 98.69 178 VAL A O 1
ATOM 1361 N N . PRO A 1 179 ? 0.317 2.297 2.145 1.00 98.06 179 PRO A N 1
ATOM 1362 C CA . PRO A 1 179 ? 1.697 2.175 1.706 1.00 98.06 179 PRO A CA 1
ATOM 1363 C C . PRO A 1 179 ? 2.461 3.501 1.814 1.00 98.06 179 PRO A C 1
ATOM 1365 O O . PRO A 1 179 ? 2.047 4.524 1.270 1.00 98.06 179 PRO A O 1
ATOM 1368 N N . LEU A 1 180 ? 3.620 3.469 2.472 1.00 96.75 180 LEU A N 1
ATOM 1369 C CA . LEU A 1 180 ? 4.565 4.584 2.505 1.00 96.75 180 LEU A CA 1
ATOM 1370 C C . LEU A 1 180 ? 5.068 4.873 1.089 1.00 96.75 180 LEU A C 1
ATOM 1372 O O . LEU A 1 180 ? 5.371 3.927 0.355 1.00 96.75 180 LEU A O 1
ATOM 1376 N N . LEU A 1 181 ? 5.228 6.155 0.730 1.00 94.44 181 LEU A N 1
ATOM 1377 C CA . LEU A 1 181 ? 5.634 6.562 -0.614 1.00 94.44 181 LEU A CA 1
ATOM 1378 C C . LEU A 1 181 ? 6.788 5.706 -1.123 1.00 94.44 181 LEU A C 1
ATOM 1380 O O . LEU A 1 181 ? 7.883 5.598 -0.548 1.00 94.44 181 LEU A O 1
ATOM 1384 N N . GLY A 1 182 ? 6.523 5.065 -2.251 1.00 91.25 182 GLY A N 1
ATOM 1385 C CA . GLY A 1 182 ? 7.534 4.309 -2.927 1.00 91.25 182 GLY A CA 1
ATOM 1386 C C . GLY A 1 182 ? 7.885 2.948 -2.339 1.00 91.25 182 GLY A C 1
ATOM 1387 O O . GLY A 1 182 ? 8.728 2.226 -2.886 1.00 91.25 182 GLY A O 1
ATOM 1388 N N . ARG A 1 183 ? 7.251 2.579 -1.240 1.00 93.19 183 ARG A N 1
ATOM 1389 C CA . ARG A 1 183 ? 7.214 1.220 -0.731 1.00 93.19 183 ARG A CA 1
ATOM 1390 C C . ARG A 1 183 ? 5.975 0.554 -1.319 1.00 93.19 183 ARG A C 1
ATOM 1392 O O . ARG A 1 183 ? 5.012 1.219 -1.666 1.00 93.19 183 ARG A O 1
ATOM 1399 N N . LEU A 1 184 ? 6.031 -0.760 -1.501 1.00 94.31 184 LEU A N 1
ATOM 1400 C CA . LEU A 1 184 ? 4.903 -1.582 -1.966 1.00 94.31 184 LEU A CA 1
ATOM 1401 C C . LEU A 1 184 ? 4.281 -1.218 -3.332 1.00 94.31 184 LEU A C 1
ATOM 1403 O O . LEU A 1 184 ? 3.404 -1.935 -3.786 1.00 94.31 184 LEU A O 1
ATOM 1407 N N . GLU A 1 185 ? 4.789 -0.223 -4.064 1.00 93.94 185 GLU A N 1
ATOM 1408 C CA . GLU A 1 185 ? 4.322 0.131 -5.417 1.00 93.94 185 GLU A CA 1
ATOM 1409 C C . GLU A 1 185 ? 4.432 -1.014 -6.443 1.00 93.94 185 GLU A C 1
ATOM 1411 O O . GLU A 1 185 ? 3.785 -0.987 -7.489 1.00 93.94 185 GLU A O 1
ATOM 1416 N N . GLN A 1 186 ? 5.252 -2.030 -6.156 1.00 92.38 186 GLN A N 1
ATOM 1417 C CA . GLN A 1 186 ? 5.370 -3.246 -6.962 1.00 92.38 186 GLN A CA 1
ATOM 1418 C C . GLN A 1 186 ? 4.202 -4.230 -6.773 1.00 92.38 186 GLN A C 1
ATOM 1420 O O . GLN A 1 186 ? 4.098 -5.196 -7.529 1.00 92.38 186 GLN A O 1
ATOM 1425 N N . VAL A 1 187 ? 3.354 -4.036 -5.758 1.00 93.88 187 VAL A N 1
ATOM 1426 C CA . VAL A 1 187 ? 2.171 -4.871 -5.527 1.00 93.88 187 VAL A CA 1
ATOM 1427 C C . VAL A 1 187 ? 1.092 -4.456 -6.521 1.00 93.88 187 VAL A C 1
ATOM 1429 O O . VAL A 1 187 ? 0.582 -3.344 -6.474 1.00 93.88 187 VAL A O 1
ATOM 1432 N N . TRP A 1 188 ? 0.746 -5.356 -7.441 1.00 93.19 188 TRP A N 1
ATOM 1433 C CA . TRP A 1 188 ? -0.115 -5.023 -8.581 1.00 93.19 188 TRP A CA 1
ATOM 1434 C C . TRP A 1 188 ? -1.522 -4.553 -8.191 1.00 93.19 188 TRP A C 1
ATOM 1436 O O . TRP A 1 188 ? -2.103 -3.701 -8.859 1.00 93.19 188 TRP A O 1
ATOM 1446 N N . GLY A 1 189 ? -2.052 -5.094 -7.091 1.00 94.44 189 GLY A N 1
ATOM 1447 C CA . GLY A 1 189 ? -3.350 -4.700 -6.550 1.00 94.44 189 GLY A CA 1
ATOM 1448 C C . GLY A 1 189 ? -3.359 -3.323 -5.885 1.00 94.44 189 GLY A C 1
ATOM 1449 O O . GLY A 1 189 ? -4.434 -2.865 -5.529 1.00 94.44 189 GLY A O 1
ATOM 1450 N N . HIS A 1 190 ? -2.205 -2.673 -5.690 1.00 97.06 190 HIS A N 1
ATOM 1451 C CA . HIS A 1 190 ? -2.150 -1.310 -5.161 1.00 97.06 190 HIS A CA 1
ATOM 1452 C C . HIS A 1 190 ? -2.316 -0.350 -6.339 1.00 97.06 190 HIS A C 1
ATOM 1454 O O . HIS A 1 190 ? -1.494 -0.346 -7.268 1.00 97.06 190 HIS A O 1
ATOM 1460 N N . LEU A 1 191 ? -3.390 0.432 -6.298 1.00 97.38 191 LEU A N 1
ATOM 1461 C CA . LEU A 1 191 ? -3.802 1.385 -7.324 1.00 97.38 191 LEU A CA 1
ATOM 1462 C C . LEU A 1 191 ? -3.429 2.823 -6.964 1.00 97.38 191 LEU A C 1
ATOM 1464 O O . LEU A 1 191 ? -3.380 3.662 -7.855 1.00 97.38 191 LEU A O 1
ATOM 1468 N N . SER A 1 192 ? -3.101 3.100 -5.701 1.00 97.31 192 SER A N 1
ATOM 1469 C CA . SER A 1 192 ? -2.864 4.459 -5.206 1.00 97.31 192 SER A CA 1
ATOM 1470 C C . SER A 1 192 ? -1.437 4.679 -4.698 1.00 97.31 192 SER A C 1
ATOM 1472 O O . SER A 1 192 ? -0.790 3.778 -4.163 1.00 97.31 192 SER A O 1
ATOM 1474 N N . ILE A 1 193 ? -0.949 5.909 -4.866 1.00 96.12 193 ILE A N 1
ATOM 1475 C CA . ILE A 1 193 ? 0.341 6.404 -4.372 1.00 96.12 193 ILE A CA 1
ATOM 1476 C C . ILE A 1 193 ? 0.071 7.506 -3.346 1.00 96.12 193 ILE A C 1
ATOM 1478 O O . ILE A 1 193 ? -0.551 8.520 -3.664 1.00 96.12 193 ILE A O 1
ATOM 1482 N N . PHE A 1 194 ? 0.556 7.330 -2.120 1.00 96.50 194 PHE A N 1
ATOM 1483 C CA . PHE A 1 194 ? 0.307 8.265 -1.024 1.00 96.50 194 PHE A CA 1
ATOM 1484 C C . PHE A 1 194 ? 1.557 9.077 -0.695 1.00 96.50 194 PHE A C 1
ATOM 1486 O O . PHE A 1 194 ? 2.651 8.521 -0.586 1.00 96.50 194 PHE A O 1
ATOM 1493 N N . THR A 1 195 ? 1.372 10.387 -0.524 1.00 95.06 195 THR A N 1
ATOM 1494 C CA . THR A 1 195 ? 2.352 11.290 0.096 1.00 95.06 195 THR A CA 1
ATOM 1495 C C . THR A 1 195 ? 1.776 11.866 1.383 1.00 95.06 195 THR A C 1
ATOM 1497 O O . THR A 1 195 ? 0.555 11.867 1.564 1.00 95.06 195 THR A O 1
ATOM 1500 N N . ALA A 1 196 ? 2.630 12.401 2.251 1.00 94.94 196 ALA A N 1
ATOM 1501 C CA . ALA A 1 196 ? 2.230 13.135 3.444 1.00 94.94 196 ALA A CA 1
ATOM 1502 C C . ALA A 1 196 ? 1.221 14.244 3.100 1.00 94.94 196 ALA A C 1
ATOM 1504 O O . ALA A 1 196 ? 0.151 14.306 3.696 1.00 94.94 196 ALA A O 1
ATOM 1505 N N . GLU A 1 197 ? 1.501 15.057 2.079 1.00 94.50 197 GLU A N 1
ATOM 1506 C CA . GLU A 1 197 ? 0.623 16.155 1.653 1.00 94.50 197 GLU A CA 1
ATOM 1507 C C . GLU A 1 197 ? -0.727 15.650 1.132 1.00 94.50 197 GLU A C 1
ATOM 1509 O O . GLU A 1 197 ? -1.767 16.228 1.450 1.00 94.50 197 GLU A O 1
ATOM 1514 N N . ARG A 1 198 ? -0.733 14.555 0.356 1.00 95.81 198 ARG A N 1
ATOM 1515 C CA . ARG A 1 198 ? -1.979 13.952 -0.129 1.00 95.81 198 ARG A CA 1
ATOM 1516 C C . ARG A 1 198 ? -2.811 13.435 1.040 1.00 95.81 198 ARG A C 1
ATOM 1518 O O . ARG A 1 198 ? -3.999 13.719 1.091 1.00 95.81 198 ARG A O 1
ATOM 1525 N N . LEU A 1 199 ? -2.194 12.740 1.996 1.00 97.81 199 LEU A N 1
ATOM 1526 C CA . LEU A 1 199 ? -2.883 12.232 3.185 1.00 97.81 199 LEU A CA 1
ATOM 1527 C C . LEU A 1 199 ? -3.464 13.360 4.043 1.00 97.81 199 LEU A C 1
ATOM 1529 O O . LEU A 1 199 ? -4.599 13.244 4.497 1.00 97.81 199 LEU A O 1
ATOM 1533 N N . GLN A 1 200 ? -2.730 14.462 4.219 1.00 97.12 200 GLN A N 1
ATOM 1534 C CA . GLN A 1 200 ? -3.243 15.655 4.898 1.00 97.12 200 GLN A CA 1
ATOM 1535 C C . GLN A 1 200 ? -4.488 16.213 4.192 1.00 97.12 200 GLN A C 1
ATOM 1537 O O . GLN A 1 200 ? -5.495 16.467 4.848 1.00 97.12 200 GLN A O 1
ATOM 1542 N N . SER A 1 201 ? -4.452 16.340 2.861 1.00 97.19 201 SER A N 1
ATOM 1543 C CA . SER A 1 201 ? -5.606 16.809 2.082 1.00 97.19 201 SER A CA 1
ATOM 1544 C C . SER A 1 201 ? -6.788 15.834 2.128 1.00 97.19 201 SER A C 1
ATOM 1546 O O . SER A 1 201 ? -7.935 16.265 2.225 1.00 97.19 201 SER A O 1
ATOM 1548 N N . MET A 1 202 ? -6.532 14.524 2.089 1.00 98.44 202 MET A N 1
ATOM 1549 C CA . MET A 1 202 ? -7.573 13.501 2.202 1.00 98.44 202 MET A CA 1
ATOM 1550 C C . MET A 1 202 ? -8.279 13.562 3.564 1.00 98.44 202 MET A C 1
ATOM 1552 O O . MET A 1 202 ? -9.503 13.484 3.613 1.00 98.44 202 MET A O 1
ATOM 1556 N N . LEU A 1 203 ? -7.526 13.733 4.656 1.00 98.62 203 LEU A N 1
ATOM 1557 C CA . LEU A 1 203 ? -8.084 13.903 6.003 1.00 98.62 203 LEU A CA 1
ATOM 1558 C C . LEU A 1 203 ? -8.969 15.151 6.099 1.00 98.62 203 LEU A C 1
ATOM 1560 O O . LEU A 1 203 ? -10.096 15.061 6.579 1.00 98.62 203 LEU A O 1
ATOM 1564 N N . GLU A 1 204 ? -8.488 16.287 5.586 1.00 98.12 204 GLU A N 1
ATOM 1565 C CA . GLU A 1 204 ? -9.247 17.543 5.561 1.00 98.12 204 GLU A CA 1
ATOM 1566 C C . GLU A 1 204 ? -10.575 17.379 4.810 1.00 98.12 204 GLU A C 1
ATOM 1568 O O . GLU A 1 204 ? -11.632 17.747 5.322 1.00 98.12 204 GLU A O 1
ATOM 1573 N N . ARG A 1 205 ? -10.540 16.762 3.623 1.00 98.31 205 ARG A N 1
ATOM 1574 C CA . ARG A 1 205 ? -11.743 16.481 2.824 1.00 98.31 205 ARG A CA 1
ATOM 1575 C C . ARG A 1 205 ? -12.718 15.546 3.531 1.00 98.31 205 ARG A C 1
ATOM 1577 O O . ARG A 1 205 ? -13.925 15.729 3.407 1.00 98.31 205 ARG A O 1
ATOM 1584 N N . ALA A 1 206 ? -12.201 14.581 4.286 1.00 98.56 206 ALA A N 1
ATOM 1585 C CA . ALA A 1 206 ? -13.003 13.666 5.088 1.00 98.56 206 ALA A CA 1
ATOM 1586 C C . ALA A 1 206 ? -13.570 14.302 6.371 1.00 98.56 206 ALA A C 1
ATOM 1588 O O . ALA A 1 206 ? -14.315 13.639 7.090 1.00 98.56 206 ALA A O 1
ATOM 1589 N N . GLY A 1 207 ? -13.238 15.564 6.673 1.00 98.06 207 GLY A N 1
ATOM 1590 C CA . GLY A 1 207 ? -13.658 16.227 7.908 1.00 98.06 207 GLY A CA 1
ATOM 1591 C C . GLY A 1 207 ? -12.996 15.639 9.157 1.00 98.06 207 GLY A C 1
ATOM 1592 O O . GLY A 1 207 ? -13.609 15.635 10.226 1.00 98.06 207 GLY A O 1
ATOM 1593 N N . LEU A 1 208 ? -11.773 15.116 9.015 1.00 97.81 208 LEU A N 1
ATOM 1594 C CA . LEU A 1 208 ? -11.008 14.463 10.076 1.00 97.81 208 LEU A CA 1
ATOM 1595 C C . LEU A 1 208 ? -9.712 15.223 10.384 1.00 97.81 208 LEU A C 1
ATOM 1597 O O . LEU A 1 208 ? -9.039 15.747 9.497 1.00 97.81 208 LEU A O 1
ATOM 1601 N N . GLU A 1 209 ? -9.311 15.202 11.651 1.00 95.81 209 GLU A N 1
ATOM 1602 C CA . GLU A 1 209 ? -8.011 15.671 12.122 1.00 95.81 209 GLU A CA 1
ATOM 1603 C C . GLU A 1 209 ? -7.124 14.478 12.474 1.00 95.81 209 GLU A C 1
ATOM 1605 O O . GLU A 1 209 ? -7.548 13.546 13.160 1.00 95.81 209 GLU A O 1
ATOM 1610 N N . ALA A 1 210 ? -5.865 14.507 12.031 1.00 96.31 210 ALA A N 1
ATOM 1611 C CA . ALA A 1 210 ? -4.881 13.546 12.510 1.00 96.31 210 ALA A CA 1
ATOM 1612 C C . ALA A 1 210 ? -4.591 13.795 13.996 1.00 96.31 210 ALA A C 1
ATOM 1614 O O . ALA A 1 210 ? -4.269 14.906 14.410 1.00 96.31 210 ALA A O 1
ATOM 1615 N N . LEU A 1 211 ? -4.651 12.725 14.777 1.00 94.75 211 LEU A N 1
ATOM 1616 C CA . LEU A 1 211 ? -4.306 12.667 16.194 1.00 94.75 211 LEU A CA 1
ATOM 1617 C C . LEU A 1 211 ? -2.875 12.162 16.376 1.00 94.75 211 LEU A C 1
ATOM 1619 O O . LEU A 1 211 ? -2.135 12.632 17.237 1.00 94.75 211 LEU A O 1
ATOM 1623 N N . LEU A 1 212 ? -2.484 11.206 15.533 1.00 95.12 212 LEU A N 1
ATOM 1624 C CA . LEU A 1 212 ? -1.141 10.655 15.450 1.00 95.12 212 LEU A CA 1
ATOM 1625 C C . LEU A 1 212 ? -0.863 10.233 14.007 1.00 95.12 212 LEU A C 1
ATOM 1627 O O . LEU A 1 212 ? -1.725 9.673 13.332 1.00 95.12 212 LEU A O 1
ATOM 1631 N N . VAL A 1 213 ? 0.359 10.486 13.548 1.00 96.06 213 VAL A N 1
ATOM 1632 C CA . VAL A 1 213 ? 0.861 9.980 12.275 1.00 96.06 213 VAL A CA 1
ATOM 1633 C C . VAL A 1 213 ? 2.297 9.516 12.451 1.00 96.06 213 VAL A C 1
ATOM 1635 O O . VAL A 1 213 ? 3.089 10.181 13.120 1.00 96.06 213 VAL A O 1
ATOM 1638 N N . GLU A 1 214 ? 2.641 8.380 11.858 1.00 94.62 214 GLU A N 1
ATOM 1639 C CA . GLU A 1 214 ? 4.011 7.882 11.871 1.00 94.62 214 GLU A CA 1
ATOM 1640 C C . GLU A 1 214 ? 4.306 6.971 10.672 1.00 94.62 214 GLU A C 1
ATOM 1642 O O . GLU A 1 214 ? 3.426 6.246 10.198 1.00 94.62 214 GLU A O 1
ATOM 1647 N N . PRO A 1 215 ? 5.554 6.961 10.175 1.00 95.94 215 PRO A N 1
ATOM 1648 C CA . PRO A 1 215 ? 6.022 5.869 9.344 1.00 95.94 215 PRO A CA 1
ATOM 1649 C C . PRO A 1 215 ? 6.177 4.608 10.197 1.00 95.94 215 PRO A C 1
ATOM 1651 O O . PRO A 1 215 ? 6.588 4.672 11.357 1.00 95.94 215 PRO A O 1
ATOM 1654 N N . LEU A 1 216 ? 5.899 3.462 9.586 1.00 96.19 216 LEU A N 1
ATOM 1655 C CA . LEU A 1 216 ? 5.905 2.173 10.257 1.00 96.19 216 LEU A CA 1
ATOM 1656 C C . LEU A 1 216 ? 6.605 1.120 9.400 1.00 96.19 216 LEU A C 1
ATOM 1658 O O . LEU A 1 216 ? 6.222 0.842 8.257 1.00 96.19 216 LEU A O 1
ATOM 1662 N N . ALA A 1 217 ? 7.658 0.542 9.970 1.00 96.06 217 ALA A N 1
ATOM 1663 C CA . ALA A 1 217 ? 8.437 -0.568 9.444 1.00 96.06 217 ALA A CA 1
ATOM 1664 C C . ALA A 1 217 ? 8.989 -0.353 8.017 1.00 96.06 217 ALA A C 1
ATOM 1666 O O . ALA A 1 217 ? 9.189 -1.316 7.285 1.00 96.06 217 ALA A O 1
ATOM 1667 N N . ASP A 1 218 ? 9.239 0.894 7.590 1.00 95.88 218 ASP A N 1
ATOM 1668 C CA . ASP A 1 218 ? 9.652 1.250 6.210 1.00 95.88 218 ASP A CA 1
ATOM 1669 C C . ASP A 1 218 ? 8.685 0.726 5.125 1.00 95.88 218 ASP A C 1
ATOM 1671 O O . ASP A 1 218 ? 9.076 0.420 3.992 1.00 95.88 218 ASP A O 1
ATOM 1675 N N . ARG A 1 219 ? 7.406 0.578 5.471 1.00 97.44 219 ARG A N 1
ATOM 1676 C CA . ARG A 1 219 ? 6.383 0.027 4.575 1.00 97.44 219 ARG A CA 1
ATOM 1677 C C . ARG A 1 219 ? 5.111 0.845 4.556 1.00 97.44 219 ARG A C 1
ATOM 1679 O O . ARG A 1 219 ? 4.551 0.992 3.474 1.00 97.44 219 ARG A O 1
ATOM 1686 N N . TRP A 1 220 ? 4.709 1.386 5.700 1.00 98.44 220 TRP A N 1
ATOM 1687 C CA . TRP A 1 220 ? 3.405 2.012 5.877 1.00 98.44 220 TRP A CA 1
ATOM 1688 C C . TRP A 1 220 ? 3.507 3.404 6.474 1.00 98.44 220 TRP A C 1
ATOM 1690 O O . TRP A 1 220 ? 4.493 3.738 7.133 1.00 98.44 220 TRP A O 1
ATOM 1700 N N . VAL A 1 221 ? 2.462 4.188 6.254 1.00 98.44 221 VAL A N 1
ATOM 1701 C CA . VAL A 1 221 ? 2.085 5.292 7.131 1.00 98.44 221 VAL A CA 1
ATOM 1702 C C . VAL A 1 221 ? 0.907 4.801 7.958 1.00 98.44 221 VAL A C 1
ATOM 1704 O O . VAL A 1 221 ? -0.068 4.304 7.396 1.00 98.44 221 VAL A O 1
ATOM 1707 N N . LEU A 1 222 ? 1.014 4.912 9.278 1.00 98.25 222 LEU A N 1
ATOM 1708 C CA . LEU A 1 222 ? -0.091 4.684 10.200 1.00 98.25 222 LEU A CA 1
ATOM 1709 C C . LEU A 1 222 ? -0.662 6.038 10.602 1.00 98.25 222 LEU A C 1
ATOM 1711 O O . LEU A 1 222 ? 0.082 6.927 11.022 1.00 98.25 222 LEU A O 1
ATOM 1715 N N . VAL A 1 223 ? -1.976 6.179 10.465 1.00 98.50 223 VAL A N 1
ATOM 1716 C CA . VAL A 1 223 ? -2.711 7.391 10.814 1.00 98.50 223 VAL A CA 1
ATOM 1717 C C . VAL A 1 223 ? -3.789 7.019 11.820 1.00 98.50 223 VAL A C 1
ATOM 1719 O O . VAL A 1 223 ? -4.587 6.119 11.570 1.00 98.50 223 VAL A O 1
ATOM 1722 N N . VAL A 1 224 ? -3.819 7.730 12.942 1.00 98.06 224 VAL A N 1
ATOM 1723 C CA . VAL A 1 224 ? -4.965 7.759 13.853 1.00 98.06 224 VAL A CA 1
ATOM 1724 C C . VAL A 1 224 ? -5.595 9.134 13.721 1.00 98.06 224 VAL A C 1
ATOM 1726 O O . VAL A 1 224 ? -4.899 10.139 13.870 1.00 98.06 224 VAL A O 1
ATOM 1729 N N . ALA A 1 225 ? -6.882 9.185 13.412 1.00 97.62 225 ALA A N 1
ATOM 1730 C CA . ALA A 1 225 ? -7.627 10.403 13.139 1.00 97.62 225 ALA A CA 1
ATOM 1731 C C . ALA A 1 225 ? -9.011 10.363 13.798 1.00 97.62 225 ALA A C 1
ATOM 1733 O O . ALA A 1 225 ? -9.479 9.304 14.201 1.00 97.62 225 ALA A O 1
ATOM 1734 N N . GLY A 1 226 ? -9.674 11.506 13.901 1.00 96.62 226 GLY A N 1
ATOM 1735 C CA . GLY A 1 226 ? -11.049 11.605 14.388 1.00 96.62 226 GLY A CA 1
ATOM 1736 C C . GLY A 1 226 ? -11.662 12.941 13.993 1.00 96.62 226 GLY A C 1
ATOM 1737 O O . GLY A 1 226 ? -10.970 13.793 13.433 1.00 96.62 226 GLY A O 1
ATOM 1738 N N . HIS A 1 227 ? -12.947 13.140 14.270 1.00 96.06 227 HIS A N 1
ATOM 1739 C CA . HIS A 1 227 ? -13.564 14.446 14.053 1.00 96.06 227 HIS A CA 1
ATOM 1740 C C . HIS A 1 227 ? -12.951 15.527 14.962 1.00 96.06 227 HIS A C 1
ATOM 1742 O O . HIS A 1 227 ? -12.512 15.209 16.079 1.00 96.06 227 HIS A O 1
ATOM 1748 N N . PRO A 1 228 ? -12.914 16.798 14.505 1.00 93.12 228 PRO A N 1
ATOM 1749 C CA . PRO A 1 228 ? -12.419 17.917 15.295 1.00 93.12 228 PRO A CA 1
ATOM 1750 C C . PRO A 1 228 ? -13.059 17.975 16.683 1.00 93.12 228 PRO A C 1
ATOM 1752 O O . PRO A 1 228 ? -14.276 17.927 16.835 1.00 93.12 228 PRO A O 1
ATOM 1755 N N . GLY A 1 229 ? -12.226 18.121 17.709 1.00 86.62 229 GLY A N 1
ATOM 1756 C CA . GLY A 1 229 ? -12.660 18.091 19.103 1.00 86.62 229 GLY A CA 1
ATOM 1757 C C . GLY A 1 229 ? -11.883 17.074 19.932 1.00 86.62 229 GLY A C 1
ATOM 1758 O O . GLY A 1 229 ? -10.993 16.372 19.450 1.00 86.62 229 GLY A O 1
ATOM 1759 N N . GLY A 1 230 ? -12.189 17.009 21.225 1.00 77.69 230 GLY A N 1
ATOM 1760 C CA . GLY A 1 230 ? -11.492 16.134 22.163 1.00 77.69 230 GLY A CA 1
ATOM 1761 C C . GLY A 1 230 ? -12.454 15.284 22.978 1.00 77.69 230 GLY A C 1
ATOM 1762 O O . GLY A 1 230 ? -13.461 15.786 23.465 1.00 77.69 230 GLY A O 1
ATOM 1763 N N . SER A 1 231 ? -12.080 14.024 23.199 1.00 85.19 231 SER A N 1
ATOM 1764 C CA . SER A 1 231 ? -12.703 13.143 24.186 1.00 85.19 231 SER A CA 1
ATOM 1765 C C . SER A 1 231 ? -11.646 12.591 25.148 1.00 85.19 231 SER A C 1
ATOM 1767 O O . SER A 1 231 ? -10.442 12.555 24.854 1.00 85.19 231 SER A O 1
ATOM 1769 N N . GLN A 1 232 ? -12.078 12.151 26.332 1.00 86.94 232 GLN A N 1
ATOM 1770 C CA . GLN A 1 232 ? -11.178 11.512 27.299 1.00 86.94 232 GLN A CA 1
ATOM 1771 C C . GLN A 1 232 ? -10.565 10.226 26.722 1.00 86.94 232 GLN A C 1
ATOM 1773 O O . GLN A 1 232 ? -9.377 9.971 26.911 1.00 86.94 232 GLN A O 1
ATOM 1778 N N . ARG A 1 233 ? -11.359 9.459 25.962 1.00 90.81 233 ARG A N 1
ATOM 1779 C CA . ARG A 1 233 ? -10.925 8.244 25.258 1.00 90.81 233 ARG A CA 1
ATOM 1780 C C . ARG A 1 233 ? -9.819 8.549 24.247 1.00 90.81 233 ARG A C 1
ATOM 1782 O O . ARG A 1 233 ? -8.768 7.920 24.285 1.00 90.81 233 ARG A O 1
ATOM 1789 N N . ARG A 1 234 ? -10.020 9.571 23.413 1.00 92.62 234 ARG A N 1
ATOM 1790 C CA . ARG A 1 234 ? -9.035 10.049 22.432 1.00 92.62 234 ARG A CA 1
ATOM 1791 C C . ARG A 1 234 ? -7.709 10.434 23.087 1.00 92.62 234 ARG A C 1
ATOM 1793 O O . ARG A 1 234 ? -6.643 10.044 22.620 1.00 92.62 234 ARG A O 1
ATOM 1800 N N . THR A 1 235 ? -7.774 11.145 24.213 1.00 91.75 235 THR A N 1
ATOM 1801 C CA . THR A 1 235 ? -6.575 11.528 24.979 1.00 91.75 235 THR A CA 1
ATOM 1802 C C . THR A 1 235 ? -5.834 10.293 25.495 1.00 91.75 235 THR A C 1
ATOM 1804 O O . THR A 1 235 ? -4.634 10.166 25.264 1.00 91.75 235 THR A O 1
ATOM 1807 N N . ALA A 1 236 ? -6.553 9.350 26.113 1.00 93.69 236 ALA A N 1
ATOM 1808 C CA . ALA A 1 236 ? -5.977 8.105 26.618 1.00 93.69 236 ALA A CA 1
ATOM 1809 C C . ALA A 1 236 ? -5.331 7.263 25.502 1.00 93.69 236 ALA A C 1
ATOM 1811 O O . ALA A 1 236 ? -4.243 6.721 25.688 1.00 93.69 236 ALA A O 1
ATOM 1812 N N . ARG A 1 237 ? -5.958 7.204 24.321 1.00 94.19 237 ARG A N 1
ATOM 1813 C CA . ARG A 1 237 ? -5.429 6.504 23.143 1.00 94.19 237 ARG A CA 1
ATOM 1814 C C . ARG A 1 237 ? -4.113 7.106 22.662 1.00 94.19 237 ARG A C 1
ATOM 1816 O O . ARG A 1 237 ? -3.140 6.379 22.469 1.00 94.19 237 ARG A O 1
ATOM 1823 N N . VAL A 1 238 ? -4.049 8.430 22.510 1.00 92.69 238 VAL A N 1
ATOM 1824 C CA . VAL A 1 238 ? -2.810 9.116 22.108 1.00 92.69 238 VAL A CA 1
ATOM 1825 C C . VAL A 1 238 ? -1.709 8.912 23.153 1.00 92.69 238 VAL A C 1
ATOM 1827 O O . VAL A 1 238 ? -0.577 8.599 22.791 1.00 92.69 238 VAL A O 1
ATOM 1830 N N . GLU A 1 239 ? -2.025 9.015 24.446 1.00 93.56 239 GLU A N 1
ATOM 1831 C CA . GLU A 1 239 ? -1.063 8.761 25.527 1.00 93.56 239 GLU A CA 1
ATOM 1832 C C . GLU A 1 239 ? -0.526 7.321 25.504 1.00 93.56 239 GLU A C 1
ATOM 1834 O O . GLU A 1 239 ? 0.690 7.126 25.588 1.00 93.56 239 GLU A O 1
ATOM 1839 N N . GLN A 1 240 ? -1.396 6.322 25.317 1.00 94.19 240 GLN A N 1
ATOM 1840 C CA . GLN A 1 240 ? -1.004 4.916 25.168 1.00 94.19 240 GLN A CA 1
ATOM 1841 C C . GLN A 1 240 ? -0.064 4.722 23.971 1.00 94.19 240 GLN A C 1
ATOM 1843 O O . GLN A 1 240 ? 0.983 4.080 24.096 1.00 94.19 240 GLN A O 1
ATOM 1848 N N . LEU A 1 241 ? -0.388 5.325 22.824 1.00 93.06 241 LEU A N 1
ATOM 1849 C CA . LEU A 1 241 ? 0.418 5.214 21.609 1.00 93.06 241 LEU A CA 1
ATOM 1850 C C . LEU A 1 241 ? 1.790 5.864 21.743 1.00 93.06 241 LEU A C 1
ATOM 1852 O O . LEU A 1 241 ? 2.782 5.278 21.293 1.00 93.06 241 LEU A O 1
ATOM 1856 N N . LEU A 1 242 ? 1.858 7.045 22.361 1.00 91.44 242 LEU A N 1
ATOM 1857 C CA . LEU A 1 242 ? 3.111 7.742 22.637 1.00 91.44 242 LEU A CA 1
ATOM 1858 C C . LEU A 1 242 ? 3.960 6.961 23.645 1.00 91.44 242 LEU A C 1
ATOM 1860 O O . LEU A 1 242 ? 5.159 6.790 23.428 1.00 91.44 242 LEU A O 1
ATOM 1864 N N . ALA A 1 243 ? 3.354 6.414 24.702 1.00 91.44 243 ALA A N 1
ATOM 1865 C CA . ALA A 1 243 ? 4.053 5.574 25.671 1.00 91.44 243 ALA A CA 1
ATOM 1866 C C . ALA A 1 243 ? 4.621 4.305 25.014 1.00 91.44 243 ALA A C 1
ATOM 1868 O O . ALA A 1 243 ? 5.799 3.987 25.201 1.00 91.44 243 ALA A O 1
ATOM 1869 N N . ALA A 1 244 ? 3.830 3.614 24.188 1.00 88.00 244 ALA A N 1
ATOM 1870 C CA . ALA A 1 244 ? 4.282 2.437 23.453 1.00 88.00 244 ALA A CA 1
ATOM 1871 C C . ALA A 1 244 ? 5.421 2.765 22.468 1.00 88.00 244 ALA A C 1
ATOM 1873 O O . ALA A 1 244 ? 6.397 2.012 22.401 1.00 88.00 244 ALA A O 1
ATOM 1874 N N . GLY A 1 245 ? 5.329 3.909 21.777 1.00 81.25 245 GLY A N 1
ATOM 1875 C CA . GLY A 1 245 ? 6.305 4.379 20.788 1.00 81.25 245 GLY A CA 1
ATOM 1876 C C . GLY A 1 245 ? 7.562 5.041 21.370 1.00 81.25 245 GLY A C 1
ATOM 1877 O O . GLY A 1 245 ? 8.584 5.100 20.691 1.00 81.25 245 GLY A O 1
ATOM 1878 N N . SER A 1 246 ? 7.542 5.479 22.635 1.00 79.62 246 SER A N 1
ATOM 1879 C CA . SER A 1 246 ? 8.680 6.139 23.311 1.00 79.62 246 SER A CA 1
ATOM 1880 C C . SER A 1 246 ? 9.958 5.290 23.390 1.00 79.62 246 SER A C 1
ATOM 1882 O O . SER A 1 246 ? 11.033 5.794 23.702 1.00 79.62 246 SER A O 1
ATOM 1884 N N . ARG A 1 247 ? 9.849 3.989 23.096 1.00 77.31 247 ARG A N 1
ATOM 1885 C CA . ARG A 1 247 ? 10.958 3.029 23.075 1.00 77.31 247 ARG A CA 1
ATOM 1886 C C . ARG A 1 247 ? 11.730 3.010 21.751 1.00 77.31 247 ARG A C 1
ATOM 1888 O O . ARG A 1 247 ? 12.739 2.309 21.661 1.00 77.31 247 ARG A O 1
ATOM 1895 N N . HIS A 1 248 ? 11.268 3.728 20.728 1.00 79.00 248 HIS A N 1
ATOM 1896 C CA . HIS A 1 248 ? 11.975 3.815 19.454 1.00 79.00 248 HIS A CA 1
ATOM 1897 C C . HIS A 1 248 ? 13.188 4.754 19.550 1.00 79.00 248 HIS A C 1
ATOM 1899 O O . HIS A 1 248 ? 13.088 5.807 20.181 1.00 79.00 248 HIS A O 1
ATOM 1905 N N . PRO A 1 249 ? 14.323 4.407 18.911 1.00 81.75 249 PRO A N 1
ATOM 1906 C CA . PRO A 1 249 ? 15.467 5.303 18.788 1.00 81.75 249 PRO A CA 1
ATOM 1907 C C . PRO A 1 249 ? 15.071 6.660 18.200 1.00 81.75 249 PRO A C 1
ATOM 1909 O O . PRO A 1 249 ? 14.221 6.733 17.305 1.00 81.75 249 PRO A O 1
ATOM 1912 N N . GLU A 1 250 ? 15.716 7.728 18.672 1.00 80.88 250 GLU A N 1
ATOM 1913 C CA . GLU A 1 250 ? 15.560 9.051 18.071 1.00 80.88 250 GLU A CA 1
ATOM 1914 C C . GLU A 1 250 ? 15.987 9.023 16.600 1.00 80.88 250 GLU A C 1
ATOM 1916 O O . GLU A 1 250 ? 17.000 8.429 16.228 1.00 80.88 250 GLU A O 1
ATOM 1921 N N . VAL A 1 251 ? 15.205 9.687 15.752 1.00 79.69 251 VAL A N 1
ATOM 1922 C CA . VAL A 1 251 ? 15.515 9.833 14.329 1.00 79.69 251 VAL A CA 1
ATOM 1923 C C . VAL A 1 251 ? 16.253 11.148 14.136 1.00 79.69 251 VAL A C 1
ATOM 1925 O O . VAL A 1 251 ? 15.704 12.212 14.420 1.00 79.69 251 VAL A O 1
ATOM 1928 N N . THR A 1 252 ? 17.480 11.086 13.620 1.00 71.62 252 THR A N 1
ATOM 1929 C CA . THR A 1 252 ? 18.265 12.280 13.293 1.00 71.62 252 THR A CA 1
ATOM 1930 C C . THR A 1 252 ? 17.566 13.094 12.200 1.00 71.62 252 THR A C 1
ATOM 1932 O O . THR A 1 252 ? 17.391 12.632 11.066 1.00 71.62 252 THR A O 1
ATOM 1935 N N . ARG A 1 253 ? 17.181 14.328 12.543 1.00 69.94 253 ARG A N 1
ATOM 1936 C CA . ARG A 1 253 ? 16.441 15.267 11.680 1.00 69.94 253 ARG A CA 1
ATOM 1937 C C . ARG A 1 253 ? 17.359 16.271 10.974 1.00 69.94 253 ARG A C 1
ATOM 1939 O O . ARG A 1 253 ? 16.955 17.407 10.749 1.00 69.94 253 ARG A O 1
ATOM 1946 N N . ASP A 1 254 ? 18.594 15.875 10.672 1.00 56.84 254 ASP A N 1
ATOM 1947 C CA . ASP A 1 254 ? 19.575 16.784 10.077 1.00 56.84 254 ASP A CA 1
ATOM 1948 C C . ASP A 1 254 ? 19.081 17.283 8.707 1.00 56.84 254 ASP A C 1
ATOM 1950 O O . ASP A 1 254 ? 18.829 16.487 7.791 1.00 56.84 254 ASP A O 1
ATOM 1954 N N . GLU A 1 255 ? 18.952 18.614 8.648 1.00 56.66 255 GLU A N 1
ATOM 1955 C CA . GLU A 1 255 ? 18.469 19.490 7.573 1.00 56.66 255 GLU A CA 1
ATOM 1956 C C . GLU A 1 255 ? 16.995 19.333 7.158 1.00 56.66 255 GLU A C 1
ATOM 1958 O O . GLU A 1 255 ? 16.420 18.242 7.137 1.00 56.66 255 GLU A O 1
ATOM 1963 N N . ALA A 1 256 ? 16.371 20.472 6.814 1.00 57.97 256 ALA A N 1
ATOM 1964 C CA . ALA A 1 256 ? 15.033 20.516 6.237 1.00 57.97 256 ALA A CA 1
ATOM 1965 C C . ALA A 1 256 ? 14.982 19.537 5.062 1.00 57.97 256 ALA A C 1
ATOM 1967 O O . ALA A 1 256 ? 15.718 19.695 4.085 1.00 57.97 256 ALA A O 1
ATOM 1968 N N . SER A 1 257 ? 14.148 18.499 5.177 1.00 55.75 257 SER A N 1
ATOM 1969 C CA . SER A 1 257 ? 14.002 17.545 4.083 1.00 55.75 257 SER A CA 1
ATOM 1970 C C . SER A 1 257 ? 13.523 18.334 2.864 1.00 55.75 257 SER A C 1
ATOM 1972 O O . SER A 1 257 ? 12.552 19.086 2.988 1.00 55.75 257 SER A O 1
ATOM 1974 N N . PRO A 1 258 ? 14.214 18.248 1.713 1.00 60.47 258 PRO A N 1
ATOM 1975 C CA . PRO A 1 258 ? 13.755 18.938 0.522 1.00 60.47 258 PRO A CA 1
ATOM 1976 C C . PRO A 1 258 ? 12.329 18.474 0.237 1.00 60.47 258 PRO A C 1
ATOM 1978 O O . PRO A 1 258 ? 12.046 17.280 0.344 1.00 60.47 258 PRO A O 1
ATOM 1981 N N . ALA A 1 259 ? 11.439 19.417 -0.078 1.00 63.78 259 ALA A N 1
ATOM 1982 C CA . ALA A 1 259 ? 10.045 19.100 -0.354 1.00 63.78 259 ALA A CA 1
ATOM 1983 C C . ALA A 1 259 ? 9.973 17.978 -1.398 1.00 63.78 259 ALA A C 1
ATOM 1985 O O . ALA A 1 259 ? 10.604 18.077 -2.459 1.00 63.78 259 ALA A O 1
ATOM 1986 N N . THR A 1 260 ? 9.228 16.914 -1.088 1.00 68.25 260 THR A N 1
ATOM 1987 C CA . THR A 1 260 ? 8.934 15.864 -2.061 1.00 68.25 260 THR A CA 1
ATOM 1988 C C . THR A 1 260 ? 8.273 16.552 -3.261 1.00 68.25 260 THR A C 1
ATOM 1990 O O . THR A 1 260 ? 7.247 17.215 -3.088 1.00 68.25 260 THR A O 1
ATOM 1993 N N . PRO A 1 261 ? 8.854 16.484 -4.475 1.00 74.25 261 PRO A N 1
ATOM 1994 C CA . PRO A 1 261 ? 8.217 17.085 -5.639 1.00 74.25 261 PRO A CA 1
ATOM 1995 C C . PRO A 1 261 ? 6.849 16.426 -5.854 1.00 74.25 261 PRO A C 1
ATOM 1997 O O . PRO A 1 261 ? 6.695 15.258 -5.476 1.00 74.25 261 PRO A O 1
ATOM 2000 N N . PRO A 1 262 ? 5.883 17.121 -6.485 1.00 83.94 262 PRO A N 1
ATOM 2001 C CA . PRO A 1 262 ? 4.561 16.566 -6.746 1.00 83.94 262 PRO A CA 1
ATOM 2002 C C . PRO A 1 262 ? 4.654 15.144 -7.300 1.00 83.94 262 PRO A C 1
ATOM 2004 O O . PRO A 1 262 ? 5.375 14.891 -8.271 1.00 83.94 262 PRO A O 1
ATOM 2007 N N . GLN A 1 263 ? 3.981 14.211 -6.633 1.00 90.31 263 GLN A N 1
ATOM 2008 C CA . GLN A 1 263 ? 3.963 12.810 -7.029 1.00 90.31 263 GLN A CA 1
ATOM 2009 C C . GLN A 1 263 ? 2.706 12.510 -7.849 1.00 90.31 263 GLN A C 1
ATOM 2011 O O . GLN A 1 263 ? 1.667 13.124 -7.602 1.00 90.31 263 GLN A O 1
ATOM 2016 N N . PRO A 1 264 ? 2.781 11.545 -8.782 1.00 92.69 264 PRO A N 1
ATOM 2017 C CA . PRO A 1 264 ? 1.582 10.902 -9.307 1.00 92.69 264 PRO A CA 1
ATOM 2018 C C . PRO A 1 264 ? 0.776 10.276 -8.169 1.00 92.69 264 PRO A C 1
ATOM 2020 O O . PRO A 1 264 ? 1.333 9.920 -7.125 1.00 92.69 264 PRO A O 1
ATOM 2023 N N . THR A 1 265 ? -0.521 10.114 -8.383 1.00 94.38 265 THR A N 1
ATOM 2024 C CA . THR A 1 265 ? -1.464 9.645 -7.368 1.00 94.38 265 THR A CA 1
ATOM 2025 C C . THR A 1 265 ? -1.925 8.214 -7.609 1.00 94.38 265 THR A C 1
ATOM 2027 O O . THR A 1 265 ? -2.397 7.582 -6.658 1.00 94.38 265 THR A O 1
ATOM 2030 N N . ARG A 1 266 ? -1.777 7.660 -8.820 1.00 95.06 266 ARG A N 1
ATOM 2031 C CA . ARG A 1 266 ? -2.342 6.340 -9.128 1.00 95.06 266 ARG A CA 1
ATOM 2032 C C . ARG A 1 266 ? -1.595 5.510 -10.171 1.00 95.06 266 ARG A C 1
ATOM 2034 O O . ARG A 1 266 ? -0.753 5.995 -10.928 1.00 95.06 266 ARG A O 1
ATOM 2041 N N . PHE A 1 267 ? -1.951 4.228 -10.196 1.00 96.44 267 PHE A N 1
ATOM 2042 C CA . PHE A 1 267 ? -1.593 3.249 -11.214 1.00 96.44 267 PHE A CA 1
ATOM 2043 C C . PHE A 1 267 ? -2.841 2.842 -12.003 1.00 96.44 267 PHE A C 1
ATOM 2045 O O . PHE A 1 267 ? -3.717 2.155 -11.480 1.00 96.44 267 PHE A O 1
ATOM 2052 N N . ASP A 1 268 ? -2.874 3.184 -13.285 1.00 94.56 268 ASP A N 1
ATOM 2053 C CA . ASP A 1 268 ? -3.928 2.773 -14.209 1.00 94.56 268 ASP A CA 1
ATOM 2054 C C . ASP A 1 268 ? -3.498 1.455 -14.863 1.00 94.56 268 ASP A C 1
ATOM 2056 O O . ASP A 1 268 ? -2.691 1.453 -15.792 1.00 94.56 268 ASP A O 1
ATOM 2060 N N . ASN A 1 269 ? -3.967 0.319 -14.336 1.00 93.88 269 ASN A N 1
ATOM 2061 C CA . ASN A 1 269 ? -3.663 -1.005 -14.892 1.00 93.88 269 ASN A CA 1
ATOM 2062 C C . ASN A 1 269 ? -4.287 -1.154 -16.289 1.00 93.88 269 ASN A C 1
ATOM 2064 O O . ASN A 1 269 ? -5.473 -0.887 -16.470 1.00 93.88 269 ASN A O 1
ATOM 2068 N N . VAL A 1 270 ? -3.505 -1.627 -17.264 1.00 90.62 270 VAL A N 1
ATOM 2069 C CA . VAL A 1 270 ? -3.934 -1.716 -18.667 1.00 90.62 270 VAL A CA 1
ATOM 2070 C C . VAL A 1 270 ? -3.856 -3.157 -19.168 1.00 90.62 270 VAL A C 1
ATOM 2072 O O . VAL A 1 270 ? -2.797 -3.784 -19.049 1.00 90.62 270 VAL A O 1
ATOM 2075 N N . PRO A 1 271 ? -4.932 -3.691 -19.773 1.00 90.31 271 PRO A N 1
ATOM 2076 C CA . PRO A 1 271 ? -4.860 -4.943 -20.513 1.00 90.31 271 PRO A CA 1
ATOM 2077 C C . PRO A 1 271 ? -3.887 -4.801 -21.688 1.00 90.31 271 PRO A C 1
ATOM 2079 O O . PRO A 1 271 ? -4.096 -3.988 -22.580 1.00 90.31 271 PRO A O 1
ATOM 2082 N N . LEU A 1 272 ? -2.824 -5.605 -21.737 1.00 90.25 272 LEU A N 1
ATOM 2083 C CA . LEU A 1 272 ? -1.845 -5.526 -22.832 1.00 90.25 272 LEU A CA 1
ATOM 2084 C C . LEU A 1 272 ? -2.489 -5.749 -24.210 1.00 90.25 272 LEU A C 1
ATOM 2086 O O . LEU A 1 272 ? -2.091 -5.100 -25.172 1.00 90.25 272 LEU A O 1
ATOM 2090 N N . GLY A 1 273 ? -3.523 -6.595 -24.293 1.00 88.50 273 GLY A N 1
ATOM 2091 C CA . GLY A 1 273 ? -4.311 -6.828 -25.509 1.00 88.50 273 GLY A CA 1
ATOM 2092 C C . GLY A 1 273 ? -5.018 -5.589 -26.071 1.00 88.50 273 GLY A C 1
ATOM 2093 O O . GLY A 1 273 ? -5.408 -5.601 -27.235 1.00 88.50 273 GLY A O 1
ATOM 2094 N N . SER A 1 274 ? -5.173 -4.517 -25.283 1.00 88.75 274 SER A N 1
ATOM 2095 C CA . SER A 1 274 ? -5.744 -3.249 -25.751 1.00 88.75 274 SER A CA 1
ATOM 2096 C C . SER A 1 274 ? -4.696 -2.256 -26.261 1.00 88.75 274 SER A C 1
ATOM 2098 O O . SER A 1 274 ? -5.063 -1.155 -26.665 1.00 88.75 274 SER A O 1
ATOM 2100 N N . LEU A 1 275 ? -3.402 -2.589 -26.202 1.00 89.38 275 LEU A N 1
ATOM 2101 C CA . LEU A 1 275 ? -2.317 -1.716 -26.647 1.00 89.38 275 LEU A CA 1
ATOM 2102 C C . LEU A 1 275 ? -1.821 -2.114 -28.036 1.00 89.38 275 LEU A C 1
ATOM 2104 O O . LEU A 1 275 ? -1.640 -3.292 -28.337 1.00 89.38 275 LEU A O 1
ATOM 2108 N N . ASP A 1 276 ? -1.511 -1.110 -28.857 1.00 91.81 276 ASP A N 1
ATOM 2109 C CA . ASP A 1 276 ? -0.717 -1.318 -30.066 1.00 91.81 276 ASP A CA 1
ATOM 2110 C C . ASP A 1 276 ? 0.746 -1.575 -29.672 1.00 91.81 276 ASP A C 1
ATOM 2112 O O . ASP A 1 276 ? 1.406 -0.717 -29.066 1.00 91.81 276 ASP A O 1
ATOM 2116 N N . VAL A 1 277 ? 1.225 -2.784 -29.979 1.00 92.94 277 VAL A N 1
ATOM 2117 C CA . VAL A 1 277 ? 2.562 -3.275 -29.639 1.00 92.94 277 VAL A CA 1
ATOM 2118 C C . VAL A 1 277 ? 3.328 -3.591 -30.918 1.00 92.94 277 VAL A C 1
ATOM 2120 O O . VAL A 1 277 ? 2.947 -4.468 -31.691 1.00 92.94 277 VAL A O 1
ATOM 2123 N N . SER A 1 278 ? 4.466 -2.926 -31.111 1.00 95.00 278 SER A N 1
ATOM 2124 C CA . SER A 1 278 ? 5.307 -3.089 -32.298 1.00 95.00 278 SER A CA 1
ATOM 2125 C C . SER A 1 278 ? 6.759 -3.416 -31.948 1.00 95.00 278 SER A C 1
ATOM 2127 O O . SER A 1 278 ? 7.233 -3.150 -30.843 1.00 95.00 278 SER A O 1
ATOM 2129 N N . ALA A 1 279 ? 7.512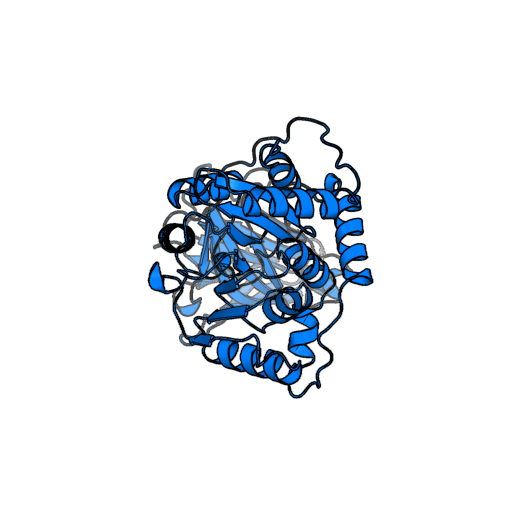 -3.935 -32.918 1.00 96.19 279 ALA A N 1
ATOM 2130 C CA . ALA A 1 279 ? 8.949 -4.145 -32.764 1.00 96.19 279 ALA A CA 1
ATOM 2131 C C . ALA A 1 279 ? 9.716 -2.812 -32.756 1.00 96.19 279 ALA A C 1
ATOM 2133 O O . ALA A 1 279 ? 9.445 -1.920 -33.562 1.00 96.19 279 ALA A O 1
ATOM 2134 N N . VAL A 1 280 ? 10.736 -2.705 -31.905 1.00 94.88 280 VAL A N 1
ATOM 2135 C CA . VAL A 1 280 ? 11.790 -1.684 -32.013 1.00 94.88 280 VAL A CA 1
ATOM 2136 C C . VAL A 1 280 ? 13.132 -2.375 -32.209 1.00 94.88 280 VAL A C 1
ATOM 2138 O O . VAL A 1 280 ? 13.417 -3.367 -31.544 1.00 94.88 280 VAL A O 1
ATOM 2141 N N . SER A 1 281 ? 13.957 -1.881 -33.135 1.00 92.69 281 SER A N 1
ATOM 2142 C CA . SER A 1 281 ? 15.234 -2.510 -33.485 1.00 92.69 281 SER A CA 1
ATOM 2143 C C . SER A 1 281 ? 16.295 -1.492 -33.913 1.00 92.69 281 SER A C 1
ATOM 2145 O O . SER A 1 281 ? 15.987 -0.482 -34.549 1.00 92.69 281 SER A O 1
ATOM 2147 N N . SER A 1 282 ? 17.561 -1.771 -33.587 1.00 84.38 282 SER A N 1
ATOM 2148 C CA . SER A 1 282 ? 18.735 -1.126 -34.184 1.00 84.38 282 SER A CA 1
ATOM 2149 C C . SER A 1 282 ? 19.272 -1.930 -35.378 1.00 84.38 282 SER A C 1
ATOM 2151 O O . SER A 1 282 ? 18.932 -3.094 -35.561 1.00 84.38 282 SER A O 1
ATOM 2153 N N . SER A 1 283 ? 20.162 -1.346 -36.192 1.00 72.69 283 SER A N 1
ATOM 2154 C CA . SER A 1 283 ? 20.627 -1.892 -37.490 1.00 72.69 283 SER A CA 1
ATOM 2155 C C . SER A 1 283 ? 21.309 -3.276 -37.467 1.00 72.69 283 SER A C 1
ATOM 2157 O O . SER A 1 283 ? 21.807 -3.736 -38.492 1.00 72.69 283 SER A O 1
ATOM 2159 N N . ARG A 1 284 ? 21.382 -3.945 -36.310 1.00 83.44 284 ARG A N 1
ATOM 2160 C CA . ARG A 1 284 ? 22.056 -5.238 -36.104 1.00 83.44 284 ARG A CA 1
ATOM 2161 C C . ARG A 1 284 ? 21.247 -6.224 -35.257 1.00 83.44 284 ARG A C 1
ATOM 2163 O O . ARG A 1 284 ? 21.794 -7.267 -34.896 1.00 83.44 284 ARG A O 1
ATOM 2170 N N . ALA A 1 285 ? 20.000 -5.890 -34.916 1.00 90.00 285 ALA A N 1
ATOM 2171 C CA . ALA A 1 285 ? 19.078 -6.792 -34.238 1.00 90.00 285 ALA A CA 1
ATOM 2172 C C . ALA A 1 285 ? 17.976 -7.245 -35.207 1.00 90.00 285 ALA A C 1
ATOM 2174 O O . ALA A 1 285 ? 17.347 -6.426 -35.877 1.00 90.00 285 ALA A O 1
ATOM 2175 N N . ALA A 1 286 ? 17.723 -8.549 -35.259 1.00 95.12 286 ALA A N 1
ATOM 2176 C CA . ALA A 1 286 ? 16.444 -9.070 -35.726 1.00 95.12 286 ALA A CA 1
ATOM 2177 C C . ALA A 1 286 ? 15.506 -9.158 -34.517 1.00 95.12 286 ALA A C 1
ATOM 2179 O O . ALA A 1 286 ? 15.931 -9.609 -33.450 1.00 95.12 286 ALA A O 1
ATOM 2180 N N . VAL A 1 287 ? 14.269 -8.684 -34.666 1.00 96.50 287 VAL A N 1
ATOM 2181 C CA . VAL A 1 287 ? 13.279 -8.652 -33.584 1.00 96.50 287 VAL A CA 1
ATOM 2182 C C . VAL A 1 287 ? 11.989 -9.280 -34.077 1.00 96.50 287 VAL A C 1
ATOM 2184 O O . VAL A 1 287 ? 11.398 -8.801 -35.042 1.00 96.50 287 VAL A O 1
ATOM 2187 N N . GLU A 1 288 ? 11.563 -10.333 -33.394 1.00 96.44 288 GLU A N 1
ATOM 2188 C CA . GLU A 1 288 ? 10.284 -11.000 -33.620 1.00 96.44 288 GLU A CA 1
ATOM 2189 C C . GLU A 1 288 ? 9.379 -10.708 -32.428 1.00 96.44 288 GLU A C 1
ATOM 2191 O O . GLU A 1 288 ? 9.745 -10.995 -31.289 1.00 96.44 288 GLU A O 1
ATOM 2196 N N . VAL A 1 289 ? 8.216 -10.109 -32.683 1.00 94.81 289 VAL A N 1
ATOM 2197 C CA . VAL A 1 289 ? 7.240 -9.769 -31.643 1.00 94.81 289 VAL A CA 1
ATOM 2198 C C . VAL A 1 289 ? 6.112 -10.784 -31.662 1.00 94.81 289 VAL A C 1
ATOM 2200 O O . VAL A 1 289 ? 5.529 -11.054 -32.709 1.00 94.81 289 VAL A O 1
ATOM 2203 N N . THR A 1 290 ? 5.794 -11.313 -30.487 1.00 91.75 290 THR A N 1
ATOM 2204 C CA . THR A 1 290 ? 4.557 -12.048 -30.237 1.00 91.75 290 THR A CA 1
ATOM 2205 C C . THR A 1 290 ? 3.584 -11.078 -29.566 1.00 91.75 290 THR A C 1
ATOM 2207 O O . THR A 1 290 ? 3.836 -10.678 -28.424 1.00 91.75 290 THR A O 1
ATOM 2210 N N . PRO A 1 291 ? 2.533 -10.625 -30.271 1.00 83.38 291 PRO A N 1
ATOM 2211 C CA . PRO A 1 291 ? 1.573 -9.687 -29.708 1.00 83.38 291 PRO A CA 1
ATOM 2212 C C . PRO A 1 291 ? 0.730 -10.356 -28.609 1.00 83.38 291 PRO A C 1
ATOM 2214 O O . PRO A 1 291 ? 0.583 -11.582 -28.605 1.00 83.38 291 PRO A O 1
ATOM 2217 N N . PRO A 1 292 ? 0.151 -9.562 -27.696 1.00 84.62 292 PRO A N 1
ATOM 2218 C CA . PRO A 1 292 ? -0.713 -10.075 -26.643 1.00 84.62 292 PRO A CA 1
ATOM 2219 C C . PRO A 1 292 ? -1.999 -10.694 -27.207 1.00 84.62 292 PRO A C 1
ATOM 2221 O O . PRO A 1 292 ? -2.633 -10.151 -28.111 1.00 84.62 292 PRO A O 1
ATOM 2224 N N . THR A 1 293 ? -2.406 -11.837 -26.653 1.00 74.38 293 THR A N 1
ATOM 2225 C CA . THR A 1 293 ? -3.729 -12.430 -26.887 1.00 74.38 293 THR A CA 1
ATOM 2226 C C . THR A 1 293 ? -4.843 -11.649 -26.168 1.00 74.38 293 THR A C 1
ATOM 2228 O O . THR A 1 293 ? -4.584 -11.082 -25.105 1.00 74.38 293 THR A O 1
ATOM 2231 N N . PRO A 1 294 ? -6.094 -11.670 -26.670 1.00 64.75 294 PRO A N 1
ATOM 2232 C CA . PRO A 1 294 ? -7.201 -10.887 -26.106 1.00 64.75 294 PRO A CA 1
ATOM 2233 C C . PRO A 1 294 ? -7.524 -11.155 -24.627 1.00 64.75 294 PRO A C 1
ATOM 2235 O O . PRO A 1 294 ? -7.856 -10.215 -23.913 1.00 64.75 294 PRO A O 1
ATOM 2238 N N . ASP A 1 295 ? -7.400 -12.403 -24.162 1.00 57.75 295 ASP A N 1
ATOM 2239 C CA . ASP A 1 295 ? -7.986 -12.802 -22.874 1.00 57.75 295 ASP A CA 1
ATOM 2240 C C . ASP A 1 295 ? -7.070 -12.588 -21.656 1.00 57.75 295 ASP A C 1
ATOM 2242 O O . ASP A 1 295 ? -7.579 -12.485 -20.550 1.00 57.75 295 ASP A O 1
ATOM 2246 N N . GLU A 1 296 ? -5.743 -12.490 -21.835 1.00 60.56 296 GLU A N 1
ATOM 2247 C CA . GLU A 1 296 ? -4.760 -12.211 -20.757 1.00 60.56 296 GLU A CA 1
ATOM 2248 C C . GLU A 1 296 ? -3.318 -12.029 -21.300 1.00 60.56 296 GLU A C 1
ATOM 2250 O O . GLU A 1 296 ? -2.323 -12.334 -20.642 1.00 60.56 296 GLU A O 1
ATOM 2255 N N . GLY A 1 297 ? -3.185 -11.588 -22.555 1.00 71.00 297 GLY A N 1
ATOM 2256 C CA . GLY A 1 297 ? -1.955 -11.744 -23.327 1.00 71.00 297 GLY A CA 1
ATOM 2257 C C . GLY A 1 297 ? -0.740 -11.025 -22.764 1.00 71.00 297 GLY A C 1
ATOM 2258 O O . GLY A 1 297 ? -0.740 -9.803 -22.648 1.00 71.00 297 GLY A O 1
ATOM 2259 N N . SER A 1 298 ? 0.337 -11.764 -22.511 1.00 85.75 298 SER A N 1
ATOM 2260 C CA . SER A 1 298 ? 1.664 -11.166 -22.434 1.00 85.75 298 SER A CA 1
ATOM 2261 C C . SER A 1 298 ? 2.108 -10.693 -23.818 1.00 85.75 298 SER A C 1
ATOM 2263 O O . SER A 1 298 ? 1.778 -11.294 -24.839 1.00 85.75 298 SER A O 1
ATOM 2265 N N . ALA A 1 299 ? 2.875 -9.610 -23.857 1.00 92.44 299 ALA A N 1
ATOM 2266 C CA . ALA A 1 299 ? 3.579 -9.189 -25.059 1.00 92.44 299 ALA A CA 1
ATOM 2267 C C . ALA A 1 299 ? 5.024 -9.675 -24.962 1.00 92.44 299 ALA A C 1
ATOM 2269 O O . ALA A 1 299 ? 5.690 -9.422 -23.957 1.00 92.44 299 ALA A O 1
ATOM 2270 N N . ALA A 1 300 ? 5.533 -10.343 -25.995 1.00 94.50 300 ALA A N 1
ATOM 2271 C CA . ALA A 1 300 ? 6.892 -10.872 -25.974 1.00 94.50 300 ALA A CA 1
ATOM 2272 C C . ALA A 1 300 ? 7.708 -10.440 -27.191 1.00 94.50 300 ALA A C 1
ATOM 2274 O O . ALA A 1 300 ? 7.173 -10.226 -28.279 1.00 94.50 300 ALA A O 1
ATOM 2275 N N . ALA A 1 301 ? 9.022 -10.329 -27.012 1.00 96.25 301 ALA A N 1
ATOM 2276 C CA . ALA A 1 301 ? 9.963 -10.081 -28.095 1.00 96.25 301 ALA A CA 1
ATOM 2277 C C . ALA A 1 301 ? 11.163 -11.025 -28.009 1.00 96.25 301 ALA A C 1
ATOM 2279 O O . ALA A 1 301 ? 11.817 -11.122 -26.970 1.00 96.25 301 ALA A O 1
ATOM 2280 N N . THR A 1 302 ? 11.498 -11.650 -29.134 1.00 96.75 302 THR A N 1
ATOM 2281 C CA . THR A 1 302 ? 12.757 -12.371 -29.332 1.00 96.75 302 THR A CA 1
ATOM 2282 C C . THR A 1 302 ? 13.732 -11.451 -30.049 1.00 96.75 302 THR A C 1
ATOM 2284 O O . THR A 1 302 ? 13.459 -10.990 -31.158 1.00 96.75 302 THR A O 1
ATOM 2287 N N . VAL A 1 303 ? 14.879 -11.178 -29.428 1.00 96.19 303 VAL A N 1
ATOM 2288 C CA . VAL A 1 303 ? 15.902 -10.270 -29.961 1.00 96.19 303 VAL A CA 1
ATOM 2289 C C . VAL A 1 303 ? 17.153 -11.067 -30.302 1.00 96.19 303 VAL A C 1
ATOM 2291 O O . VAL A 1 303 ? 17.825 -11.581 -29.410 1.00 96.19 303 VAL A O 1
ATOM 2294 N N . THR A 1 304 ? 17.499 -11.125 -31.587 1.00 95.56 304 THR A N 1
ATOM 2295 C CA . THR A 1 304 ? 18.678 -11.843 -32.091 1.00 95.56 304 THR A CA 1
ATOM 2296 C C . THR A 1 304 ? 19.727 -10.859 -32.598 1.00 95.56 304 THR A C 1
ATOM 2298 O O . THR A 1 304 ? 19.501 -10.120 -33.559 1.00 95.56 304 THR A O 1
ATOM 2301 N N . ALA A 1 305 ? 20.896 -10.842 -31.955 1.00 94.50 305 ALA A N 1
ATOM 2302 C CA . ALA A 1 305 ? 22.011 -9.977 -32.321 1.00 94.50 305 ALA A CA 1
ATOM 2303 C C . ALA A 1 305 ? 22.889 -10.618 -33.401 1.00 94.50 305 ALA A C 1
ATOM 2305 O O . ALA A 1 305 ? 23.385 -11.734 -33.234 1.00 94.50 305 ALA A O 1
ATOM 2306 N N . ALA A 1 306 ? 23.187 -9.873 -34.467 1.00 92.44 306 ALA A N 1
ATOM 2307 C CA . ALA A 1 306 ? 24.141 -10.317 -35.479 1.00 92.44 306 ALA A CA 1
ATOM 2308 C C . ALA A 1 306 ? 25.517 -10.657 -34.866 1.00 92.44 306 ALA A C 1
ATOM 2310 O O . ALA A 1 306 ? 25.997 -9.996 -33.936 1.00 92.44 306 ALA A O 1
ATOM 2311 N N . GLY A 1 307 ? 26.178 -11.681 -35.414 1.00 90.62 307 GLY A N 1
ATOM 2312 C CA . GLY A 1 307 ? 27.530 -12.067 -35.014 1.00 90.62 307 GLY A CA 1
ATOM 2313 C C . GLY A 1 307 ? 28.546 -10.941 -35.241 1.00 90.62 307 GLY A C 1
ATOM 2314 O O . GLY A 1 307 ? 28.474 -10.188 -36.214 1.00 90.62 307 GLY A O 1
ATOM 2315 N N . SER A 1 308 ? 29.514 -10.808 -34.334 1.00 88.38 308 SER A N 1
ATOM 2316 C CA . SER A 1 308 ? 30.622 -9.861 -34.479 1.00 88.38 308 SER A CA 1
ATOM 2317 C C . SER A 1 308 ? 31.837 -10.349 -33.690 1.00 88.38 308 SER A C 1
ATOM 2319 O O . SER A 1 308 ? 31.676 -10.731 -32.532 1.00 88.38 308 SER A O 1
ATOM 2321 N N . PRO A 1 309 ? 33.057 -10.268 -34.253 1.00 83.88 309 PRO A N 1
ATOM 2322 C CA . PRO A 1 309 ? 34.284 -10.603 -33.528 1.00 83.88 309 PRO A CA 1
ATOM 2323 C C . PRO A 1 309 ? 34.619 -9.568 -32.442 1.00 83.88 309 PRO A C 1
ATOM 2325 O O . PRO A 1 309 ? 35.393 -9.842 -31.532 1.00 83.88 309 PRO A O 1
ATOM 2328 N N . LEU A 1 310 ? 34.036 -8.367 -32.524 1.00 86.12 310 LEU A N 1
ATOM 2329 C CA . LEU A 1 310 ? 34.229 -7.305 -31.540 1.00 86.12 310 LEU A CA 1
ATOM 2330 C C . LEU A 1 310 ? 33.165 -7.436 -30.433 1.00 86.12 310 LEU A C 1
ATOM 2332 O O . LEU A 1 310 ? 31.980 -7.243 -30.731 1.00 86.12 310 LEU A O 1
ATOM 2336 N N . PRO A 1 311 ? 33.542 -7.707 -29.168 1.00 76.69 311 PRO A N 1
ATOM 2337 C CA . PRO A 1 311 ? 32.594 -8.019 -28.091 1.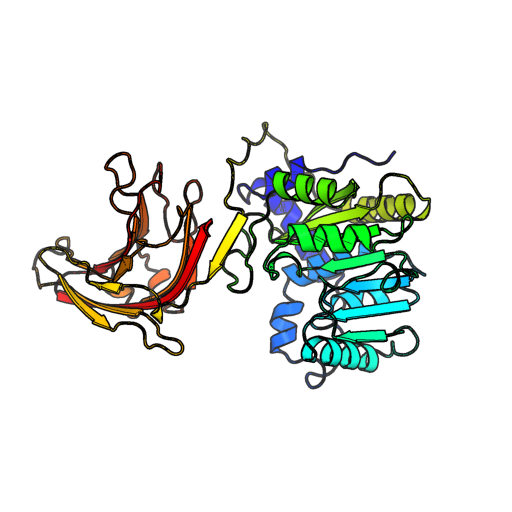00 76.69 311 PRO A CA 1
ATOM 2338 C C . PRO A 1 311 ? 31.749 -6.818 -27.631 1.00 76.69 311 PRO A C 1
ATOM 2340 O O . PRO A 1 311 ? 30.703 -6.988 -27.008 1.00 76.69 311 PRO A O 1
ATOM 2343 N N . TRP A 1 312 ? 32.167 -5.590 -27.949 1.00 81.06 312 TRP A N 1
ATOM 2344 C CA . TRP A 1 312 ? 31.420 -4.366 -27.636 1.00 81.06 312 TRP A CA 1
ATOM 2345 C C . TRP A 1 312 ? 30.338 -4.015 -28.668 1.00 81.06 312 TRP A C 1
ATOM 2347 O O . TRP A 1 312 ? 29.523 -3.129 -28.416 1.00 81.06 312 TRP A O 1
ATOM 2357 N N . ARG A 1 313 ? 30.301 -4.687 -29.827 1.00 83.56 313 ARG A N 1
ATOM 2358 C CA . ARG A 1 313 ? 29.348 -4.420 -30.919 1.00 83.56 313 ARG A CA 1
ATOM 2359 C C . ARG A 1 313 ? 27.971 -5.047 -30.649 1.00 83.56 313 ARG A C 1
ATOM 2361 O O . ARG A 1 313 ? 27.560 -5.972 -31.339 1.00 83.56 313 ARG A O 1
ATOM 2368 N N . ARG A 1 314 ? 27.276 -4.532 -29.637 1.00 87.06 314 ARG A N 1
ATOM 2369 C CA . ARG A 1 314 ? 25.958 -5.008 -29.188 1.00 87.06 314 ARG A CA 1
ATOM 2370 C C . ARG A 1 314 ? 24.843 -4.628 -30.166 1.00 87.06 314 ARG A C 1
ATOM 2372 O O . ARG A 1 314 ? 25.002 -3.700 -30.962 1.00 87.06 314 ARG A O 1
ATOM 2379 N N . ALA A 1 315 ? 23.731 -5.348 -30.084 1.00 92.25 315 ALA A N 1
ATOM 2380 C CA . ALA A 1 315 ? 22.496 -5.035 -30.792 1.00 92.25 315 ALA A CA 1
ATOM 2381 C C . ALA A 1 315 ? 21.396 -4.708 -29.775 1.00 92.25 315 ALA A C 1
ATOM 2383 O O . ALA A 1 315 ? 21.435 -5.208 -28.652 1.00 92.25 315 ALA A O 1
ATOM 2384 N N . THR A 1 316 ? 20.435 -3.872 -30.157 1.00 95.38 316 THR A N 1
ATOM 2385 C CA . THR A 1 316 ? 19.345 -3.454 -29.267 1.00 95.38 316 THR A CA 1
ATOM 2386 C C . THR A 1 316 ? 18.026 -3.669 -29.977 1.00 95.38 316 THR A C 1
ATOM 2388 O O . THR A 1 316 ? 17.888 -3.277 -31.134 1.00 95.38 316 THR A O 1
ATOM 2391 N N . GLY A 1 317 ? 17.075 -4.284 -29.288 1.00 96.56 317 GLY A N 1
ATOM 2392 C CA . GLY A 1 317 ? 15.731 -4.490 -29.804 1.00 96.56 317 GLY A CA 1
ATOM 2393 C C . GLY A 1 317 ? 14.745 -4.846 -28.699 1.00 96.56 317 GLY A C 1
ATOM 2394 O O . GLY A 1 317 ? 15.155 -5.078 -27.560 1.00 96.56 317 GLY A O 1
ATOM 2395 N N . GLY A 1 318 ? 13.455 -4.862 -29.015 1.00 97.06 318 GLY A N 1
ATOM 2396 C CA . GLY A 1 318 ? 12.407 -5.209 -28.059 1.00 97.06 318 GLY A CA 1
ATOM 2397 C C . GLY A 1 318 ? 11.027 -4.722 -28.484 1.00 97.06 318 GLY A C 1
ATOM 2398 O O . GLY A 1 318 ? 10.708 -4.703 -29.674 1.00 97.06 318 GLY A O 1
ATOM 2399 N N . LEU A 1 319 ? 10.232 -4.313 -27.496 1.00 97.12 319 LEU A N 1
ATOM 2400 C CA . LEU A 1 319 ? 8.841 -3.895 -27.652 1.00 97.12 319 LEU A CA 1
ATOM 2401 C C . LEU A 1 319 ? 8.713 -2.372 -27.605 1.00 97.12 319 LEU A C 1
ATOM 2403 O O . LEU A 1 319 ? 9.370 -1.715 -26.797 1.00 97.12 319 LEU A O 1
ATOM 2407 N N . ALA A 1 320 ? 7.820 -1.825 -28.420 1.00 96.00 320 ALA A N 1
ATOM 2408 C CA . ALA A 1 320 ? 7.302 -0.471 -28.298 1.00 96.00 320 ALA A CA 1
ATOM 2409 C C . ALA A 1 320 ? 5.788 -0.539 -28.071 1.00 96.00 320 ALA A C 1
ATOM 2411 O O . ALA A 1 320 ? 5.095 -1.207 -28.832 1.00 96.00 320 ALA A O 1
ATOM 2412 N N . LEU A 1 321 ? 5.293 0.145 -27.039 1.00 94.88 321 LEU A N 1
ATOM 2413 C CA . LEU A 1 321 ? 3.875 0.220 -26.693 1.00 94.88 321 LEU A CA 1
ATOM 2414 C C . LEU A 1 321 ? 3.372 1.648 -26.910 1.00 94.88 321 LEU A C 1
ATOM 2416 O O . LEU A 1 321 ? 3.964 2.593 -26.380 1.00 94.88 321 LEU A O 1
ATOM 2420 N N . SER A 1 322 ? 2.311 1.801 -27.700 1.00 92.50 322 SER A N 1
ATOM 2421 C CA . SER A 1 322 ? 1.722 3.100 -28.044 1.00 92.50 322 SER A CA 1
ATOM 2422 C C . SER A 1 322 ? 1.047 3.791 -26.850 1.00 92.50 322 SER A C 1
ATOM 2424 O O . SER A 1 322 ? 0.484 3.137 -25.975 1.00 92.50 322 SER A O 1
ATOM 2426 N N . LEU A 1 323 ? 1.081 5.128 -26.845 1.00 91.00 323 LEU A N 1
ATOM 2427 C CA . LEU A 1 323 ? 0.358 6.010 -25.915 1.00 91.00 323 LEU A CA 1
ATOM 2428 C C . LEU A 1 323 ? -0.689 6.885 -26.638 1.00 91.00 323 LEU A C 1
ATOM 2430 O O . LEU A 1 323 ? -1.083 7.917 -26.107 1.00 91.00 323 LEU A O 1
ATOM 2434 N N . ALA A 1 324 ? -1.099 6.529 -27.863 1.00 78.06 324 ALA A N 1
ATOM 2435 C CA . ALA A 1 324 ? -1.905 7.393 -28.739 1.00 78.06 324 ALA A CA 1
ATOM 2436 C C . ALA A 1 324 ? -3.250 7.868 -28.143 1.00 78.06 324 ALA A C 1
ATOM 2438 O O . ALA A 1 324 ? -3.713 8.937 -28.529 1.00 78.06 324 ALA A O 1
ATOM 2439 N N . ASP A 1 325 ? -3.805 7.145 -27.164 1.00 77.38 325 ASP A N 1
ATOM 2440 C CA . ASP A 1 325 ? -5.105 7.426 -26.533 1.00 77.38 325 ASP A CA 1
ATOM 2441 C C . ASP A 1 325 ? -5.027 7.458 -24.995 1.00 77.38 325 ASP A C 1
ATOM 2443 O O . ASP A 1 325 ? -5.989 7.160 -24.289 1.00 77.38 325 ASP A O 1
ATOM 2447 N N . VAL A 1 326 ? -3.851 7.774 -24.455 1.00 79.50 326 VAL A N 1
ATOM 2448 C CA . VAL A 1 326 ? -3.602 7.809 -23.011 1.00 79.50 326 VAL A CA 1
ATOM 2449 C C . VAL A 1 326 ? -3.338 9.259 -22.614 1.00 79.50 326 VAL A C 1
ATOM 2451 O O . VAL A 1 326 ? -2.390 9.857 -23.127 1.00 79.50 326 VAL A O 1
ATOM 2454 N N . ASP A 1 327 ? -4.135 9.850 -21.706 1.00 80.00 327 ASP A N 1
ATOM 2455 C CA . ASP A 1 327 ? -3.771 11.181 -21.171 1.00 80.00 327 ASP A CA 1
ATOM 2456 C C . ASP A 1 327 ? -2.359 11.136 -20.557 1.00 80.00 327 ASP A C 1
ATOM 2458 O O . ASP A 1 327 ? -1.901 10.062 -20.148 1.00 80.00 327 ASP A O 1
ATOM 2462 N N . PRO A 1 328 ? -1.666 12.284 -20.467 1.00 84.62 328 PRO A N 1
ATOM 2463 C CA . PRO A 1 328 ? -0.245 12.337 -20.158 1.00 84.62 328 PRO A CA 1
ATOM 2464 C C . PRO A 1 328 ? 0.159 11.454 -18.977 1.00 84.62 328 PRO A C 1
ATOM 2466 O O . PRO A 1 328 ? -0.352 11.591 -17.867 1.00 84.62 328 PRO A O 1
ATOM 2469 N N . VAL A 1 329 ? 1.100 10.546 -19.230 1.00 91.81 329 VAL A N 1
ATOM 2470 C CA . VAL A 1 329 ? 1.626 9.637 -18.212 1.00 91.81 329 VAL A CA 1
ATOM 2471 C C . VAL A 1 329 ? 2.819 10.268 -17.502 1.00 91.81 329 VAL A C 1
ATOM 2473 O O . VAL A 1 329 ? 3.654 10.937 -18.110 1.00 91.81 329 VAL A O 1
ATOM 2476 N N . GLN A 1 330 ? 2.934 10.005 -16.207 1.00 92.62 330 GLN A N 1
ATOM 2477 C CA . GLN A 1 330 ? 4.056 10.422 -15.365 1.00 92.62 330 GLN A CA 1
ATOM 2478 C C . GLN A 1 330 ? 5.046 9.277 -15.106 1.00 92.62 330 GLN A C 1
ATOM 2480 O O . GLN A 1 330 ? 6.071 9.467 -14.450 1.00 92.62 330 GLN A O 1
ATOM 2485 N N . GLY A 1 331 ? 4.783 8.093 -15.657 1.00 94.25 331 GLY A N 1
ATOM 2486 C CA . GLY A 1 331 ? 5.671 6.940 -15.601 1.00 94.25 331 GLY A CA 1
ATOM 2487 C C . GLY A 1 331 ? 4.980 5.656 -16.045 1.00 94.25 331 GLY A C 1
ATOM 2488 O O . GLY A 1 331 ? 3.875 5.674 -16.587 1.00 94.25 331 GLY A O 1
ATOM 2489 N N . VAL A 1 332 ? 5.633 4.527 -15.787 1.00 96.12 332 VAL A N 1
ATOM 2490 C CA . VAL A 1 332 ? 5.118 3.190 -16.099 1.00 96.12 332 VAL A CA 1
ATOM 2491 C C . VAL A 1 332 ? 5.437 2.218 -14.972 1.00 96.12 332 VAL A C 1
ATOM 2493 O O . VAL A 1 332 ? 6.550 2.210 -14.447 1.00 96.12 332 VAL A O 1
ATOM 2496 N N . ARG A 1 333 ? 4.476 1.365 -14.620 1.00 96.94 333 ARG A N 1
ATOM 2497 C CA . ARG A 1 333 ? 4.711 0.155 -13.834 1.00 96.94 333 ARG A CA 1
ATOM 2498 C C . ARG A 1 333 ? 4.594 -1.053 -14.751 1.00 96.94 333 ARG A C 1
ATOM 2500 O O . ARG A 1 333 ? 3.633 -1.167 -15.499 1.00 96.94 333 ARG A O 1
ATOM 2507 N N . LEU A 1 334 ? 5.572 -1.944 -14.712 1.00 96.12 334 LEU A N 1
ATOM 2508 C CA . LEU A 1 334 ? 5.649 -3.085 -15.620 1.00 96.12 334 LEU A CA 1
ATOM 2509 C C . LEU A 1 334 ? 6.144 -4.334 -14.905 1.00 96.12 334 LEU A C 1
ATOM 2511 O O . LEU A 1 334 ? 7.040 -4.252 -14.066 1.00 96.12 334 LEU A O 1
ATOM 2515 N N . GLU A 1 335 ? 5.562 -5.477 -15.248 1.00 95.19 335 GLU A N 1
ATOM 2516 C CA . GLU A 1 335 ? 5.998 -6.803 -14.812 1.00 95.19 335 GLU A CA 1
ATOM 2517 C C . GLU A 1 335 ? 6.656 -7.507 -16.000 1.00 95.19 335 GLU A C 1
ATOM 2519 O O . GLU A 1 335 ? 5.988 -7.763 -17.002 1.00 95.19 335 GLU A O 1
ATOM 2524 N N . LEU A 1 336 ? 7.963 -7.777 -15.907 1.00 93.88 336 LEU A N 1
ATOM 2525 C CA . LEU A 1 336 ? 8.724 -8.406 -16.988 1.00 93.88 336 LEU A CA 1
ATOM 2526 C C . LEU A 1 336 ? 9.571 -9.596 -16.531 1.00 93.88 336 LEU A C 1
ATOM 2528 O O . LEU A 1 336 ? 9.934 -9.721 -15.356 1.00 93.88 336 LEU A O 1
ATOM 2532 N N . GLU A 1 337 ? 9.919 -10.441 -17.495 1.00 92.75 337 GLU A N 1
ATOM 2533 C CA . GLU A 1 337 ? 10.854 -11.559 -17.388 1.00 92.75 337 GLU A CA 1
ATOM 2534 C C . GLU A 1 337 ? 11.817 -11.553 -18.580 1.00 92.75 337 GLU A C 1
ATOM 2536 O O . GLU A 1 337 ? 11.457 -11.181 -19.698 1.00 92.75 337 GLU A O 1
ATOM 2541 N N . VAL A 1 338 ? 13.068 -11.938 -18.319 1.00 91.31 338 VAL A N 1
ATOM 2542 C CA . VAL A 1 338 ? 14.109 -12.101 -19.338 1.00 91.31 338 VAL A CA 1
ATOM 2543 C C . VAL A 1 338 ? 14.787 -13.442 -19.100 1.00 91.31 338 VAL A C 1
ATOM 2545 O O . VAL A 1 338 ? 15.318 -13.687 -18.014 1.00 91.31 338 VAL A O 1
ATOM 2548 N N . ASP A 1 339 ? 14.761 -14.305 -20.107 1.00 83.62 339 ASP A N 1
ATOM 2549 C CA . ASP A 1 339 ? 15.100 -15.723 -19.973 1.00 83.62 339 ASP A CA 1
ATOM 2550 C C . ASP A 1 339 ? 16.612 -16.009 -19.908 1.00 83.62 339 ASP A C 1
ATOM 2552 O O . ASP A 1 339 ? 17.049 -16.852 -19.128 1.00 83.62 339 ASP A O 1
ATOM 2556 N N . SER A 1 340 ? 17.429 -15.268 -20.663 1.00 76.50 340 SER A N 1
ATOM 2557 C CA . SER A 1 340 ? 18.892 -15.370 -20.675 1.00 76.50 340 SER A CA 1
ATOM 2558 C C . SER A 1 340 ? 19.537 -14.037 -20.303 1.00 76.50 340 SER A C 1
ATOM 2560 O O . SER A 1 340 ? 20.156 -13.335 -21.111 1.00 76.50 340 SER A O 1
ATOM 2562 N N . LEU A 1 341 ? 19.456 -13.686 -19.017 1.00 84.12 341 LEU A N 1
ATOM 2563 C CA . LEU A 1 341 ? 20.162 -12.520 -18.467 1.00 84.12 341 LEU A CA 1
ATOM 2564 C C . LEU A 1 341 ? 21.687 -12.604 -18.710 1.00 84.12 341 LEU A C 1
ATOM 2566 O O . LEU A 1 341 ? 22.368 -11.581 -18.784 1.00 84.12 341 LEU A O 1
ATOM 2570 N N . ALA A 1 342 ? 22.242 -13.808 -18.893 1.00 85.94 342 ALA A N 1
ATOM 2571 C CA . ALA A 1 342 ? 23.651 -14.016 -19.237 1.00 85.94 342 ALA A CA 1
ATOM 2572 C C . ALA A 1 342 ? 24.030 -13.521 -20.646 1.00 85.94 342 ALA A C 1
ATOM 2574 O O . ALA A 1 342 ? 25.198 -13.209 -20.888 1.00 85.94 342 ALA A O 1
ATOM 2575 N N . ASP A 1 343 ? 23.070 -13.401 -21.562 1.00 90.12 343 ASP A N 1
ATOM 2576 C CA . ASP A 1 343 ? 23.277 -12.941 -22.941 1.00 90.12 343 ASP A CA 1
ATOM 2577 C C . ASP A 1 343 ? 22.924 -11.460 -23.138 1.00 90.12 343 ASP A C 1
ATOM 2579 O O . ASP A 1 343 ? 23.346 -10.824 -24.111 1.00 90.12 343 ASP A O 1
ATOM 2583 N N . VAL A 1 344 ? 22.244 -10.873 -22.156 1.00 91.81 344 VAL A N 1
ATOM 2584 C CA . VAL A 1 344 ? 21.850 -9.465 -22.128 1.00 91.81 344 VAL A CA 1
ATOM 2585 C C . VAL A 1 344 ? 22.898 -8.627 -21.382 1.00 91.81 344 VAL A C 1
ATOM 2587 O O . VAL A 1 344 ? 23.466 -9.017 -20.362 1.00 91.81 344 VAL A O 1
ATOM 2590 N N . ALA A 1 345 ? 23.233 -7.460 -21.920 1.00 91.94 345 ALA A N 1
ATOM 2591 C CA . ALA A 1 345 ? 24.120 -6.494 -21.279 1.00 91.94 345 ALA A CA 1
ATOM 2592 C C . ALA A 1 345 ? 23.343 -5.455 -20.460 1.00 91.94 345 ALA A C 1
ATOM 2594 O O . ALA A 1 345 ? 23.829 -5.005 -19.422 1.00 91.94 345 ALA A O 1
ATOM 2595 N N . ALA A 1 346 ? 22.158 -5.072 -20.934 1.00 94.38 346 ALA A N 1
ATOM 2596 C CA . ALA A 1 346 ? 21.269 -4.154 -20.241 1.00 94.38 346 ALA A CA 1
ATOM 2597 C C . ALA A 1 346 ? 19.813 -4.353 -20.673 1.00 94.38 346 ALA A C 1
ATOM 2599 O O . ALA A 1 346 ? 19.558 -4.720 -21.823 1.00 94.38 346 ALA A O 1
ATOM 2600 N N . VAL A 1 347 ? 18.892 -4.040 -19.767 1.00 95.38 347 VAL A N 1
ATOM 2601 C CA . VAL A 1 347 ? 17.472 -3.817 -20.054 1.00 95.38 347 VAL A CA 1
ATOM 2602 C C . VAL A 1 347 ? 17.212 -2.320 -19.930 1.00 95.38 347 VAL A C 1
ATOM 2604 O O . VAL A 1 347 ? 17.671 -1.696 -18.969 1.00 95.38 347 VAL A O 1
ATOM 2607 N N . THR A 1 348 ? 16.500 -1.726 -20.881 1.00 96.25 348 THR A N 1
ATOM 2608 C CA . THR A 1 348 ? 16.125 -0.311 -20.806 1.00 96.25 348 THR A CA 1
ATOM 2609 C C . THR A 1 348 ? 14.634 -0.118 -20.969 1.00 96.25 348 THR A C 1
ATOM 2611 O O . THR A 1 348 ? 14.001 -0.801 -21.771 1.00 96.25 348 THR A O 1
ATOM 2614 N N . VAL A 1 349 ? 14.110 0.878 -20.265 1.00 96.81 349 VAL A N 1
ATOM 2615 C CA . VAL A 1 349 ? 12.755 1.390 -20.462 1.00 96.81 349 VAL A CA 1
ATOM 2616 C C . VAL A 1 349 ? 12.886 2.844 -20.878 1.00 96.81 349 VAL A C 1
ATOM 2618 O O . VAL A 1 349 ? 13.464 3.644 -20.139 1.00 96.81 349 VAL A O 1
ATOM 2621 N N . THR A 1 350 ? 12.420 3.170 -22.079 1.00 94.94 350 THR A N 1
ATOM 2622 C CA . THR A 1 350 ? 12.634 4.476 -22.704 1.00 94.94 350 THR A CA 1
ATOM 2623 C C . THR A 1 350 ? 11.314 5.109 -23.100 1.00 94.94 350 THR A C 1
ATOM 2625 O O . THR A 1 350 ? 10.488 4.471 -23.737 1.00 94.94 350 THR A O 1
ATOM 2628 N N . PHE A 1 351 ? 11.159 6.392 -22.798 1.00 93.75 351 PHE A N 1
ATOM 2629 C CA . PHE A 1 351 ? 10.133 7.254 -23.376 1.00 93.75 351 PHE A CA 1
ATOM 2630 C C . PHE A 1 351 ? 10.812 8.159 -24.411 1.00 93.75 351 PHE A C 1
ATOM 2632 O O . PHE A 1 351 ? 11.544 9.081 -24.026 1.00 93.75 351 PHE A O 1
ATOM 2639 N N . PRO A 1 352 ? 10.667 7.882 -25.720 1.00 87.50 352 PRO A N 1
ATOM 2640 C CA . PRO A 1 352 ? 11.274 8.697 -26.763 1.00 87.50 352 PRO A CA 1
ATOM 2641 C C . PRO A 1 352 ? 10.562 10.042 -26.910 1.00 87.50 352 PRO A C 1
ATOM 2643 O O . PRO A 1 352 ? 9.335 10.106 -26.881 1.00 87.50 352 PRO A O 1
ATOM 2646 N N . GLY A 1 353 ? 11.336 11.099 -27.170 1.00 69.69 353 GLY A N 1
ATOM 2647 C CA . GLY A 1 353 ? 10.801 12.344 -27.726 1.00 69.69 353 GLY A CA 1
ATOM 2648 C C . GLY A 1 353 ? 9.826 13.111 -26.830 1.00 69.69 353 GLY A C 1
ATOM 2649 O O . GLY A 1 353 ? 8.831 13.621 -27.335 1.00 69.69 353 GLY A O 1
ATOM 2650 N N . ALA A 1 354 ? 10.119 13.239 -25.535 1.00 57.81 354 ALA A N 1
ATOM 2651 C CA . ALA A 1 354 ? 9.450 14.241 -24.707 1.00 57.81 354 ALA A CA 1
ATOM 2652 C C . ALA A 1 354 ? 9.770 15.664 -25.202 1.00 57.81 354 ALA A C 1
ATOM 2654 O O . ALA A 1 354 ? 10.779 15.853 -25.884 1.00 57.81 354 ALA A O 1
ATOM 2655 N N . ALA A 1 355 ? 8.946 16.658 -24.852 1.00 51.09 355 ALA A N 1
ATOM 2656 C CA . ALA A 1 355 ? 8.909 18.034 -25.389 1.00 51.09 355 ALA A CA 1
ATOM 2657 C C . ALA A 1 355 ? 10.262 18.774 -25.583 1.00 51.09 355 ALA A C 1
ATOM 2659 O O . ALA A 1 355 ? 10.337 19.738 -26.341 1.00 51.09 355 ALA A O 1
ATOM 2660 N N . SER A 1 356 ? 11.349 18.314 -24.958 1.00 52.72 356 SER A N 1
ATOM 2661 C CA . SER A 1 356 ? 12.727 18.807 -25.127 1.00 52.72 356 SER A CA 1
ATOM 2662 C C . SER A 1 356 ? 13.530 18.173 -26.283 1.00 52.72 356 SER A C 1
ATOM 2664 O O . SER A 1 356 ? 14.694 18.525 -26.483 1.00 52.72 356 SER A O 1
ATOM 2666 N N . GLY A 1 357 ? 12.972 17.194 -27.003 1.00 59.53 357 GLY A N 1
ATOM 2667 C CA . GLY A 1 357 ? 13.691 16.374 -27.989 1.00 59.53 357 GLY A CA 1
ATOM 2668 C C . GLY A 1 357 ? 14.626 15.321 -27.373 1.00 59.53 357 GLY A C 1
ATOM 2669 O O . GLY A 1 357 ? 15.345 14.638 -28.103 1.00 59.53 357 GLY A O 1
ATOM 2670 N N . ARG A 1 358 ? 14.633 15.166 -26.040 1.00 71.31 358 ARG A N 1
ATOM 2671 C CA . ARG A 1 358 ? 15.469 14.199 -25.309 1.00 71.31 358 ARG A CA 1
ATOM 2672 C C . ARG A 1 358 ? 14.621 13.040 -24.790 1.00 71.31 358 ARG A C 1
ATOM 2674 O O . ARG A 1 358 ? 13.574 13.256 -24.190 1.00 71.31 358 ARG A O 1
ATOM 2681 N N . SER A 1 359 ? 15.096 11.814 -24.990 1.00 83.81 359 SER A N 1
ATOM 2682 C CA . SER A 1 359 ? 14.476 10.616 -24.418 1.00 83.81 359 SER A CA 1
ATOM 2683 C C . SER A 1 359 ? 14.753 10.506 -22.917 1.00 83.81 359 SER A C 1
ATOM 2685 O O . SER A 1 359 ? 15.856 10.823 -22.461 1.00 83.81 359 SER A O 1
ATOM 2687 N N . ALA A 1 360 ? 13.782 9.992 -22.163 1.00 91.38 360 ALA A N 1
ATOM 2688 C CA . ALA A 1 360 ? 13.975 9.567 -20.780 1.00 91.38 360 ALA A CA 1
ATOM 2689 C C . ALA A 1 360 ? 14.205 8.053 -20.746 1.00 91.38 360 ALA A C 1
ATOM 2691 O O . ALA A 1 360 ? 13.329 7.295 -21.156 1.00 91.38 360 ALA A O 1
ATOM 2692 N N . THR A 1 361 ? 15.374 7.614 -20.276 1.00 93.56 361 THR A N 1
ATOM 2693 C CA . THR A 1 361 ? 15.761 6.196 -20.290 1.00 93.56 361 THR A CA 1
ATOM 2694 C C . THR A 1 361 ? 16.186 5.723 -18.909 1.00 93.56 361 THR A C 1
ATOM 2696 O O . THR A 1 361 ? 17.187 6.188 -18.362 1.00 93.56 361 THR A O 1
ATOM 2699 N N . TRP A 1 362 ? 15.463 4.736 -18.389 1.00 95.62 362 TRP A N 1
ATOM 2700 C CA . TRP A 1 362 ? 15.853 3.950 -17.227 1.00 95.62 362 TRP A CA 1
ATOM 2701 C C . TRP A 1 362 ? 16.684 2.765 -17.694 1.00 95.62 362 TRP A C 1
ATOM 2703 O O . TRP A 1 362 ? 16.296 2.064 -18.628 1.00 95.62 362 TRP A O 1
ATOM 2713 N N . THR A 1 363 ? 17.826 2.532 -17.048 1.00 95.06 363 THR A N 1
ATOM 2714 C CA . THR A 1 363 ? 18.769 1.482 -17.462 1.00 95.06 363 THR A CA 1
ATOM 2715 C C . THR A 1 363 ? 19.058 0.515 -16.326 1.00 95.06 363 THR A C 1
ATOM 2717 O O . THR A 1 363 ? 19.622 0.903 -15.305 1.00 95.06 363 THR A O 1
ATOM 2720 N N . TRP A 1 364 ? 18.750 -0.761 -16.533 1.00 93.88 364 TRP A N 1
ATOM 2721 C CA . TRP A 1 364 ? 19.234 -1.867 -15.717 1.00 93.88 364 TRP A CA 1
ATOM 2722 C C . TRP A 1 364 ? 20.449 -2.487 -16.404 1.00 93.88 364 TRP A C 1
ATOM 2724 O O . TRP A 1 364 ? 20.325 -3.212 -17.389 1.00 93.88 364 TRP A O 1
ATOM 2734 N N . THR A 1 365 ? 21.644 -2.197 -15.889 1.00 92.56 365 THR A N 1
ATOM 2735 C CA . THR A 1 365 ? 22.877 -2.862 -16.341 1.00 92.56 365 THR A CA 1
ATOM 2736 C C . THR A 1 365 ? 23.038 -4.179 -15.592 1.00 92.56 365 THR A C 1
ATOM 2738 O O . THR A 1 365 ? 23.088 -4.175 -14.363 1.00 92.56 365 THR A O 1
ATOM 2741 N N . LEU A 1 366 ? 23.125 -5.299 -16.314 1.00 87.75 366 LEU A N 1
ATOM 2742 C CA . LEU A 1 366 ? 23.117 -6.617 -15.678 1.00 87.75 366 LEU A CA 1
ATOM 2743 C C . LEU A 1 366 ? 24.434 -6.919 -14.957 1.00 87.75 366 LEU A C 1
ATOM 2745 O O . LEU A 1 366 ? 25.523 -6.810 -15.529 1.00 87.75 366 LEU A O 1
ATOM 2749 N N . SER A 1 367 ? 24.322 -7.346 -13.701 1.00 81.62 367 SER A N 1
ATOM 2750 C CA . SER A 1 367 ? 25.429 -7.812 -12.867 1.00 81.62 367 SER A CA 1
ATOM 2751 C C . SER A 1 367 ? 25.466 -9.344 -12.776 1.00 81.62 367 SER A C 1
ATOM 2753 O O . SER A 1 367 ? 24.495 -10.032 -13.085 1.00 81.62 367 SER A O 1
ATOM 2755 N N . ARG A 1 368 ? 26.573 -9.913 -12.273 1.00 75.50 368 ARG A N 1
ATOM 2756 C CA . ARG A 1 368 ? 26.673 -11.369 -12.029 1.00 75.50 368 ARG A CA 1
ATOM 2757 C C . ARG A 1 368 ? 25.611 -11.900 -11.054 1.00 75.50 368 ARG A C 1
ATOM 2759 O O . ARG A 1 368 ? 25.257 -13.069 -11.151 1.00 75.50 368 ARG A O 1
ATOM 2766 N N . ARG A 1 369 ? 25.124 -11.070 -10.122 1.00 75.75 369 ARG A N 1
ATOM 2767 C CA . ARG A 1 369 ? 24.070 -11.456 -9.166 1.00 75.75 369 ARG A CA 1
ATOM 2768 C C . ARG A 1 369 ? 22.702 -11.557 -9.838 1.00 75.75 369 ARG A C 1
ATOM 2770 O O . ARG A 1 369 ? 21.913 -12.412 -9.458 1.00 75.75 369 ARG A O 1
ATOM 2777 N N . ASP A 1 370 ? 22.444 -10.732 -10.850 1.00 76.69 370 ASP A N 1
ATOM 2778 C CA . ASP A 1 370 ? 21.163 -10.729 -11.564 1.00 76.69 370 ASP A CA 1
ATOM 2779 C C . ASP A 1 370 ? 20.954 -12.025 -12.359 1.00 76.69 370 ASP A C 1
ATOM 2781 O O . ASP A 1 370 ? 19.869 -12.593 -12.338 1.00 76.69 370 ASP A O 1
ATOM 2785 N N . VAL A 1 371 ? 22.025 -12.555 -12.959 1.00 69.00 371 VAL A N 1
ATOM 2786 C CA . VAL A 1 371 ? 22.016 -13.791 -13.770 1.00 69.00 371 VAL A CA 1
ATOM 2787 C C . VAL A 1 371 ? 21.599 -15.038 -12.971 1.00 69.00 371 VAL A C 1
ATOM 2789 O O . VAL A 1 371 ? 21.203 -16.046 -13.543 1.00 69.00 371 VAL A O 1
ATOM 2792 N N . GLN A 1 372 ? 21.651 -14.996 -11.639 1.00 61.41 372 GLN A N 1
ATOM 2793 C CA . GLN A 1 372 ? 21.273 -16.130 -10.786 1.00 61.41 372 GLN A CA 1
ATOM 2794 C C . GLN A 1 372 ? 19.759 -16.192 -10.497 1.00 61.41 372 GLN A C 1
ATOM 2796 O O . GLN A 1 372 ? 19.307 -17.091 -9.791 1.00 61.41 372 GLN A O 1
ATOM 2801 N N . SER A 1 373 ? 18.958 -15.252 -11.019 1.00 60.88 373 SER A N 1
ATOM 2802 C CA . SER A 1 373 ? 17.525 -15.142 -10.729 1.00 60.88 373 SER A CA 1
ATOM 2803 C C . SER A 1 373 ? 16.729 -14.658 -11.949 1.00 60.88 373 SER A C 1
ATOM 2805 O O . SER A 1 373 ? 16.645 -13.462 -12.205 1.00 60.88 373 SER A O 1
ATOM 2807 N N . HIS A 1 374 ? 16.077 -15.590 -12.646 1.00 62.09 374 HIS A N 1
ATOM 2808 C CA . HIS A 1 374 ? 15.263 -15.341 -13.850 1.00 62.09 374 HIS A CA 1
ATOM 2809 C C . HIS A 1 374 ? 13.769 -15.131 -13.548 1.00 62.09 374 HIS A C 1
ATOM 2811 O O . HIS A 1 374 ? 12.919 -15.446 -14.362 1.00 62.09 374 HIS A O 1
ATOM 2817 N N . ARG A 1 375 ? 13.400 -14.686 -12.342 1.00 77.75 375 ARG A N 1
ATOM 2818 C CA . ARG A 1 375 ? 11.974 -14.574 -11.979 1.00 77.75 375 ARG A CA 1
ATOM 2819 C C . ARG A 1 375 ? 11.345 -13.320 -12.588 1.00 77.75 375 ARG A C 1
ATOM 2821 O O . ARG A 1 375 ? 12.013 -12.287 -12.631 1.00 77.75 375 ARG A O 1
ATOM 2828 N N . ARG A 1 376 ? 10.050 -13.397 -12.925 1.00 87.56 376 ARG A N 1
ATOM 2829 C CA . ARG A 1 376 ? 9.183 -12.228 -13.165 1.00 87.56 376 ARG A CA 1
ATOM 2830 C C . ARG A 1 376 ? 9.335 -11.208 -12.048 1.00 87.56 376 ARG A C 1
ATOM 2832 O O . ARG A 1 376 ? 9.346 -11.568 -10.866 1.00 87.56 376 ARG A O 1
ATOM 2839 N N . ARG A 1 377 ? 9.479 -9.941 -12.425 1.00 89.69 377 ARG A N 1
ATOM 2840 C CA . ARG A 1 377 ? 9.657 -8.826 -11.492 1.00 89.69 377 ARG A CA 1
ATOM 2841 C C . ARG A 1 377 ? 8.862 -7.618 -11.946 1.00 89.69 377 ARG A C 1
ATOM 2843 O O . ARG A 1 377 ? 8.858 -7.283 -13.127 1.00 89.69 377 ARG A O 1
ATOM 2850 N N . THR A 1 378 ? 8.279 -6.938 -10.967 1.00 93.88 378 THR A N 1
ATOM 2851 C CA . THR A 1 378 ? 7.528 -5.701 -11.166 1.00 93.88 378 THR A CA 1
ATOM 2852 C C . THR A 1 378 ? 8.386 -4.496 -10.811 1.00 93.88 378 THR A C 1
ATOM 2854 O O . THR A 1 378 ? 8.979 -4.441 -9.732 1.00 93.88 378 THR A O 1
ATOM 2857 N N . PHE A 1 379 ? 8.426 -3.517 -11.708 1.00 94.19 379 PHE A N 1
ATOM 2858 C CA . PHE A 1 379 ? 9.154 -2.265 -11.545 1.00 94.19 379 PHE A CA 1
ATOM 2859 C C . PHE A 1 379 ? 8.203 -1.092 -11.757 1.00 94.19 379 PHE A C 1
ATOM 2861 O O . PHE A 1 379 ? 7.482 -1.063 -12.746 1.00 94.19 379 PHE A O 1
ATOM 2868 N N . SER A 1 380 ? 8.217 -0.125 -10.842 1.00 94.75 380 SER A N 1
ATOM 2869 C CA . SER A 1 380 ? 7.567 1.184 -10.988 1.00 94.75 380 SER A CA 1
ATOM 2870 C C . SER A 1 380 ? 8.645 2.165 -11.441 1.00 94.75 380 SER A C 1
ATOM 2872 O O . SER A 1 380 ? 9.669 2.259 -10.781 1.00 94.75 380 SER A O 1
ATOM 2874 N N . LEU A 1 381 ? 8.508 2.833 -12.581 1.00 94.12 381 LEU A N 1
ATOM 2875 C CA . LEU A 1 381 ? 9.534 3.718 -13.139 1.00 94.12 381 LEU A CA 1
ATOM 2876 C C . LEU A 1 381 ? 8.917 5.086 -13.426 1.00 94.12 381 LEU A C 1
ATOM 2878 O O . LEU A 1 381 ? 8.034 5.211 -14.272 1.00 94.12 381 LEU A O 1
ATOM 2882 N N . ARG A 1 382 ? 9.397 6.115 -12.721 1.00 92.00 382 ARG A N 1
ATOM 2883 C CA . ARG A 1 382 ? 8.970 7.511 -12.890 1.00 92.00 382 ARG A CA 1
ATOM 2884 C C . ARG A 1 382 ? 10.117 8.496 -12.626 1.00 92.00 382 ARG A C 1
ATOM 2886 O O . ARG A 1 382 ? 11.105 8.109 -11.988 1.00 92.00 382 ARG A O 1
ATOM 2893 N N . PRO A 1 383 ? 10.043 9.744 -13.127 1.00 87.69 383 PRO A N 1
ATOM 2894 C CA . PRO A 1 383 ? 11.049 10.773 -12.866 1.00 87.69 383 PRO A CA 1
ATOM 2895 C C . PRO A 1 383 ? 11.309 10.991 -11.368 1.00 87.69 383 PRO A C 1
ATOM 2897 O O . PRO A 1 383 ? 10.438 10.774 -10.531 1.00 87.69 383 PRO A O 1
ATOM 2900 N N . GLY A 1 384 ? 12.529 11.411 -11.024 1.00 77.88 384 GLY A N 1
ATOM 2901 C CA . GLY A 1 384 ? 12.917 11.721 -9.641 1.00 77.88 384 GLY A CA 1
ATOM 2902 C C . GLY A 1 384 ? 13.193 10.508 -8.745 1.00 77.88 384 GLY A C 1
ATOM 2903 O O . GLY A 1 384 ? 13.659 10.687 -7.623 1.00 77.88 384 GLY A O 1
ATOM 2904 N N . ARG A 1 385 ? 12.975 9.274 -9.225 1.00 70.75 385 ARG A N 1
ATOM 2905 C CA . ARG A 1 385 ? 13.133 8.063 -8.412 1.00 70.75 385 ARG A CA 1
ATOM 2906 C C . ARG A 1 385 ? 13.951 6.983 -9.115 1.00 70.75 385 ARG A C 1
ATOM 2908 O O . ARG A 1 385 ? 13.577 6.490 -10.174 1.00 70.75 385 ARG A O 1
ATOM 2915 N N . SER A 1 386 ? 15.073 6.595 -8.505 1.00 70.25 386 SER A N 1
ATOM 2916 C CA . SER A 1 386 ? 15.821 5.396 -8.907 1.00 70.25 386 SER A CA 1
ATOM 2917 C C . SER A 1 386 ? 15.296 4.188 -8.145 1.00 70.25 386 SER A C 1
ATOM 2919 O O . SER A 1 386 ? 15.132 4.250 -6.927 1.00 70.25 386 SER A O 1
ATOM 2921 N N . ILE A 1 387 ? 15.051 3.088 -8.852 1.00 80.50 387 ILE A N 1
ATOM 2922 C CA . ILE A 1 387 ? 14.570 1.838 -8.264 1.00 80.50 387 ILE A CA 1
ATOM 2923 C C . ILE A 1 387 ? 15.498 0.736 -8.727 1.00 80.50 387 ILE A C 1
ATOM 2925 O O . ILE A 1 387 ? 15.544 0.415 -9.910 1.00 80.50 387 ILE A O 1
ATOM 2929 N N . THR A 1 388 ? 16.246 0.155 -7.788 1.00 80.19 388 THR A N 1
ATOM 2930 C CA . THR A 1 388 ? 17.136 -0.969 -8.075 1.00 80.19 388 THR A CA 1
ATOM 2931 C C . THR A 1 388 ? 16.349 -2.071 -8.789 1.00 80.19 388 THR A C 1
ATOM 2933 O O . THR A 1 388 ? 15.312 -2.497 -8.279 1.00 80.19 388 THR A O 1
ATOM 2936 N N . PRO A 1 389 ? 16.825 -2.559 -9.943 1.00 88.56 389 PRO A N 1
ATOM 2937 C CA . PRO A 1 389 ? 18.163 -2.354 -10.507 1.00 88.56 389 PRO A CA 1
ATOM 2938 C C . PRO A 1 389 ? 18.254 -1.287 -11.618 1.00 88.56 389 PRO A C 1
ATOM 2940 O O . PRO A 1 389 ? 19.316 -1.118 -12.215 1.00 88.56 389 PRO A O 1
ATOM 2943 N N . PHE A 1 390 ? 17.172 -0.564 -11.903 1.00 92.44 390 PHE A N 1
ATOM 2944 C CA . PHE A 1 390 ? 17.146 0.521 -12.877 1.00 92.44 390 PHE A CA 1
ATOM 2945 C C . PHE A 1 390 ? 17.732 1.820 -12.306 1.00 92.44 390 PHE A C 1
ATOM 2947 O O . PHE A 1 390 ? 17.215 2.412 -11.355 1.00 92.44 390 PHE A O 1
ATOM 2954 N N . ALA A 1 391 ? 18.783 2.318 -12.952 1.00 91.94 391 ALA A N 1
ATOM 2955 C CA . ALA A 1 391 ? 19.242 3.687 -12.769 1.00 91.94 391 ALA A CA 1
ATOM 2956 C C . ALA A 1 391 ? 18.319 4.645 -13.536 1.00 91.94 391 ALA A C 1
ATOM 2958 O O . ALA A 1 391 ? 18.082 4.449 -14.733 1.00 91.94 391 ALA A O 1
ATOM 2959 N N . ALA A 1 392 ? 17.809 5.671 -12.852 1.00 90.12 392 ALA A N 1
ATOM 2960 C CA . ALA A 1 392 ? 17.001 6.716 -13.471 1.00 90.12 392 ALA A CA 1
ATOM 2961 C C . ALA A 1 392 ? 17.870 7.695 -14.288 1.00 90.12 392 ALA A C 1
ATOM 2963 O O . ALA A 1 392 ? 19.047 7.899 -13.965 1.00 90.12 392 ALA A O 1
ATOM 2964 N N . PRO A 1 393 ? 17.312 8.340 -15.327 1.00 87.88 393 PRO A N 1
ATOM 2965 C CA . PRO A 1 393 ? 17.991 9.439 -16.004 1.00 87.88 393 PRO A CA 1
ATOM 2966 C C . PRO A 1 393 ? 18.164 10.639 -15.055 1.00 87.88 393 PRO A C 1
ATOM 2968 O O . PRO A 1 393 ? 17.397 10.818 -14.111 1.00 87.88 393 PRO A O 1
ATOM 2971 N N . ARG A 1 394 ? 19.162 11.498 -15.322 1.00 82.50 394 ARG A N 1
ATOM 2972 C CA . ARG A 1 394 ? 19.430 12.701 -14.499 1.00 82.50 394 ARG A CA 1
ATOM 2973 C C . ARG A 1 394 ? 18.241 13.661 -14.434 1.00 82.50 394 ARG A C 1
ATOM 2975 O O . ARG A 1 394 ? 18.023 14.298 -13.413 1.00 82.50 394 ARG A O 1
ATOM 2982 N N . SER A 1 395 ? 17.509 13.772 -15.534 1.00 80.25 395 SER A N 1
ATOM 2983 C CA . SER A 1 395 ? 16.235 14.470 -15.625 1.00 80.25 395 SER A CA 1
ATOM 2984 C C . SER A 1 395 ? 15.341 13.711 -16.598 1.00 80.25 395 SER A C 1
ATOM 2986 O O . SER A 1 395 ? 15.826 13.122 -17.568 1.00 80.25 395 SER A O 1
ATOM 2988 N N . ALA A 1 396 ? 14.044 13.705 -16.319 1.00 83.69 396 ALA A N 1
ATOM 2989 C CA . ALA A 1 396 ? 13.034 13.148 -17.199 1.00 83.69 396 ALA A CA 1
ATOM 2990 C C . ALA A 1 396 ? 11.804 14.048 -17.154 1.00 83.69 396 ALA A C 1
ATOM 2992 O O . ALA A 1 396 ? 11.272 14.323 -16.083 1.00 83.69 396 ALA A O 1
ATOM 2993 N N . ASP A 1 397 ? 11.388 14.488 -18.330 1.00 84.75 397 ASP A N 1
ATOM 2994 C CA . ASP A 1 397 ? 10.067 15.029 -18.605 1.00 84.75 397 ASP A CA 1
ATOM 2995 C C . ASP A 1 397 ? 9.430 14.023 -19.562 1.00 84.75 397 ASP A C 1
ATOM 2997 O O . ASP A 1 397 ? 10.104 13.580 -20.490 1.00 84.75 397 ASP A O 1
ATOM 3001 N N . LEU A 1 398 ? 8.203 13.588 -19.291 1.00 88.50 398 LEU A N 1
ATOM 3002 C CA . LEU A 1 398 ? 7.485 12.621 -20.129 1.00 88.50 398 LEU A CA 1
ATOM 3003 C C . LEU A 1 398 ? 6.401 13.297 -20.979 1.00 88.50 398 LEU A C 1
ATOM 3005 O O . LEU A 1 398 ? 5.721 12.634 -21.761 1.00 88.50 398 LEU A O 1
ATOM 3009 N N . THR A 1 399 ? 6.263 14.620 -20.866 1.00 84.94 399 THR A N 1
ATOM 3010 C CA . THR A 1 399 ? 5.273 15.407 -21.597 1.00 84.94 399 THR A CA 1
ATOM 3011 C C . THR A 1 399 ? 5.438 15.207 -23.101 1.00 84.94 399 THR A C 1
ATOM 3013 O O . THR A 1 399 ? 6.507 15.448 -23.670 1.00 84.94 399 THR A O 1
ATOM 3016 N N . GLY A 1 400 ? 4.360 14.768 -23.754 1.00 83.81 400 GLY A N 1
ATOM 3017 C CA . GLY A 1 400 ? 4.319 14.526 -25.196 1.00 83.81 400 GLY A CA 1
ATOM 3018 C C . GLY A 1 400 ? 4.920 13.194 -25.655 1.00 83.81 400 GLY A C 1
ATOM 3019 O O . GLY A 1 400 ? 4.973 12.958 -26.864 1.00 83.81 400 GLY A O 1
ATOM 3020 N N . ALA A 1 401 ? 5.352 12.316 -24.741 1.00 89.12 401 ALA A N 1
ATOM 3021 C CA . ALA A 1 401 ? 5.774 10.967 -25.105 1.00 89.12 401 ALA A CA 1
ATOM 3022 C C . ALA A 1 401 ? 4.624 10.212 -25.794 1.00 89.12 401 ALA A C 1
ATOM 3024 O O . ALA A 1 401 ? 3.499 10.185 -25.305 1.00 89.12 401 ALA A O 1
ATOM 3025 N N . ARG A 1 402 ? 4.915 9.589 -26.941 1.00 90.31 402 ARG A N 1
ATOM 3026 C CA . ARG A 1 402 ? 3.914 8.872 -27.761 1.00 90.31 402 ARG A CA 1
ATOM 3027 C C . ARG A 1 402 ? 3.972 7.357 -27.633 1.00 90.31 402 ARG A C 1
ATOM 3029 O O . ARG A 1 402 ? 3.112 6.663 -28.163 1.00 90.31 402 ARG A O 1
ATOM 3036 N N . ARG A 1 403 ? 5.023 6.847 -26.999 1.00 93.19 403 ARG A N 1
ATOM 3037 C CA . ARG A 1 403 ? 5.232 5.423 -26.760 1.00 93.19 403 ARG A CA 1
ATOM 3038 C C . ARG A 1 403 ? 6.200 5.208 -25.608 1.00 93.19 403 ARG A C 1
ATOM 3040 O O . ARG A 1 403 ? 7.008 6.089 -25.308 1.00 93.19 403 ARG A O 1
ATOM 3047 N N . VAL A 1 404 ? 6.169 4.009 -25.046 1.00 95.62 404 VAL A N 1
ATOM 3048 C CA . VAL A 1 404 ? 7.223 3.477 -24.180 1.00 95.62 404 VAL A CA 1
ATOM 3049 C C . VAL A 1 404 ? 7.905 2.307 -24.884 1.00 95.62 404 VAL A C 1
ATOM 3051 O O . VAL A 1 404 ? 7.255 1.486 -25.522 1.00 95.62 404 VAL A O 1
ATOM 3054 N N . GLU A 1 405 ? 9.227 2.236 -24.799 1.00 96.69 405 GLU A N 1
ATOM 3055 C CA . GLU A 1 405 ? 10.037 1.167 -25.379 1.00 96.69 405 GLU A CA 1
ATOM 3056 C C . GLU A 1 405 ? 10.687 0.347 -24.265 1.00 96.69 405 GLU A C 1
ATOM 3058 O O . GLU A 1 405 ? 11.390 0.905 -23.422 1.00 96.69 405 GLU A O 1
ATOM 3063 N N . VAL A 1 406 ? 10.499 -0.972 -24.282 1.00 97.50 406 VAL A N 1
ATOM 3064 C CA . VAL A 1 406 ? 11.185 -1.919 -23.393 1.00 97.50 406 VAL A CA 1
ATOM 3065 C C . VAL A 1 406 ? 12.154 -2.726 -24.245 1.00 97.50 406 VAL A C 1
ATOM 3067 O O . VAL A 1 406 ? 11.736 -3.519 -25.089 1.00 97.50 406 VAL A O 1
ATOM 3070 N N . THR A 1 407 ? 13.457 -2.502 -24.062 1.00 97.06 407 THR A N 1
ATOM 3071 C CA . THR A 1 407 ? 14.478 -3.073 -24.953 1.00 97.06 407 THR A CA 1
ATOM 3072 C C . THR A 1 407 ? 15.556 -3.845 -24.213 1.00 97.06 407 THR A C 1
ATOM 3074 O O . THR A 1 407 ? 15.934 -3.519 -23.085 1.00 97.06 407 THR A O 1
ATOM 3077 N N . LEU A 1 408 ? 16.079 -4.861 -24.893 1.00 96.38 408 LEU A N 1
ATOM 3078 C CA . LEU A 1 408 ? 17.245 -5.628 -24.494 1.00 96.38 408 LEU A CA 1
ATOM 3079 C C . LEU A 1 408 ? 18.443 -5.177 -25.323 1.00 96.38 408 LEU A C 1
ATOM 3081 O O . LEU A 1 408 ? 18.374 -5.089 -26.548 1.00 96.38 408 LEU A O 1
ATOM 3085 N N . THR A 1 409 ? 19.574 -4.950 -24.663 1.00 95.50 409 THR A N 1
ATOM 3086 C CA . THR A 1 409 ? 20.869 -4.832 -25.337 1.00 95.50 409 THR A CA 1
ATOM 3087 C C . THR A 1 409 ? 21.563 -6.188 -25.304 1.00 95.50 409 THR A C 1
ATOM 3089 O O . THR A 1 409 ? 22.093 -6.583 -24.268 1.00 95.50 409 THR A O 1
ATOM 3092 N N . VAL A 1 410 ? 21.581 -6.896 -26.430 1.00 94.50 410 VAL A N 1
ATOM 3093 C CA . VAL A 1 410 ? 22.034 -8.290 -26.548 1.00 94.50 410 VAL A CA 1
ATOM 3094 C C . VAL A 1 410 ? 23.490 -8.357 -27.027 1.00 94.50 410 VAL A C 1
ATOM 3096 O O . VAL A 1 410 ? 23.938 -7.559 -27.863 1.00 94.50 410 VAL A O 1
ATOM 3099 N N . ARG A 1 411 ? 24.268 -9.288 -26.458 1.00 92.56 411 ARG A N 1
ATOM 3100 C CA . ARG A 1 411 ? 25.668 -9.534 -26.848 1.00 92.56 411 ARG A CA 1
ATOM 3101 C C . ARG A 1 411 ? 25.751 -10.099 -28.281 1.00 92.56 411 ARG A C 1
ATOM 3103 O O . ARG A 1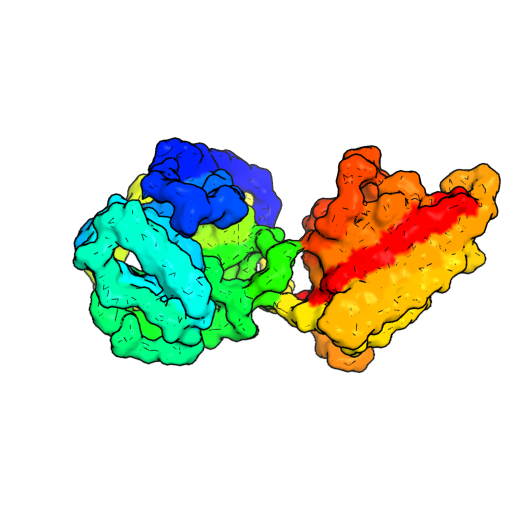 411 ? 24.829 -10.784 -28.710 1.00 92.56 411 ARG A O 1
ATOM 3110 N N . PRO A 1 412 ? 26.841 -9.849 -29.033 1.00 93.06 412 PRO A N 1
ATOM 3111 C CA . PRO A 1 412 ? 26.964 -10.325 -30.413 1.00 93.06 412 PRO A CA 1
ATOM 3112 C C . PRO A 1 412 ? 26.757 -11.837 -30.563 1.00 93.06 412 PRO A C 1
ATOM 3114 O O . PRO A 1 412 ? 27.333 -12.609 -29.796 1.00 93.06 412 PRO A O 1
ATOM 3117 N N . GLY A 1 413 ? 25.993 -12.252 -31.577 1.00 93.19 413 GLY A N 1
ATOM 3118 C CA . GLY A 1 413 ? 25.729 -13.665 -31.873 1.00 93.19 413 GLY A CA 1
ATOM 3119 C C . GLY A 1 413 ? 24.862 -14.385 -30.838 1.00 93.19 413 GLY A C 1
ATOM 3120 O O . GLY A 1 413 ? 24.858 -15.613 -30.812 1.00 93.19 413 GLY A O 1
ATOM 3121 N N . ARG A 1 414 ? 24.180 -13.643 -29.959 1.00 94.94 414 ARG A N 1
ATOM 3122 C CA . ARG A 1 414 ? 23.269 -14.186 -28.949 1.00 94.94 414 ARG A CA 1
ATOM 3123 C C . ARG A 1 414 ? 21.825 -13.807 -29.247 1.00 94.94 414 ARG A C 1
ATOM 3125 O O . ARG A 1 414 ? 21.561 -12.832 -29.956 1.00 94.94 414 ARG A O 1
ATOM 3132 N N . THR A 1 415 ? 20.924 -14.562 -28.638 1.00 94.88 415 THR A N 1
ATOM 3133 C CA . THR A 1 415 ? 19.483 -14.329 -28.647 1.00 94.88 415 THR A CA 1
ATOM 3134 C C . THR A 1 415 ? 19.004 -14.231 -27.207 1.00 94.88 415 THR A C 1
ATOM 3136 O O . THR A 1 415 ? 19.532 -14.921 -26.337 1.00 94.88 415 THR A O 1
ATOM 3139 N N . ALA A 1 416 ? 18.049 -13.344 -26.953 1.00 94.38 416 ALA A N 1
ATOM 3140 C CA . ALA A 1 416 ? 17.397 -13.216 -25.659 1.00 94.38 416 ALA A CA 1
ATOM 3141 C C . ALA A 1 416 ? 15.909 -12.932 -25.852 1.00 94.38 416 ALA A C 1
ATOM 3143 O O . ALA A 1 416 ? 15.520 -12.290 -26.835 1.00 94.38 416 ALA A O 1
ATOM 3144 N N . HIS A 1 417 ? 15.105 -13.380 -24.896 1.00 94.38 417 HIS A N 1
ATOM 3145 C CA . HIS A 1 417 ? 13.660 -13.250 -24.929 1.00 94.38 417 HIS A CA 1
ATOM 3146 C C . HIS A 1 417 ? 13.191 -12.332 -23.796 1.00 94.38 417 HIS A C 1
ATOM 3148 O O . HIS A 1 417 ? 13.643 -12.437 -22.655 1.00 94.38 417 HIS A O 1
ATOM 3154 N N . LEU A 1 418 ? 12.304 -11.401 -24.138 1.00 94.81 418 LEU A N 1
ATOM 3155 C CA . LEU A 1 418 ? 11.606 -10.506 -23.220 1.00 94.81 418 LEU A CA 1
ATOM 3156 C C . LEU A 1 418 ? 10.136 -10.922 -23.174 1.00 94.81 418 LEU A C 1
ATOM 3158 O O . LEU A 1 418 ? 9.498 -10.948 -24.223 1.00 94.81 418 LEU A O 1
ATOM 3162 N N . ASP A 1 419 ? 9.601 -11.171 -21.982 1.00 94.38 419 ASP A N 1
ATOM 3163 C CA . ASP A 1 419 ? 8.163 -11.308 -21.719 1.00 94.38 419 ASP A CA 1
ATOM 3164 C C . ASP A 1 419 ? 7.723 -10.119 -20.855 1.00 94.38 419 ASP A C 1
ATOM 3166 O O . ASP A 1 419 ? 8.260 -9.899 -19.768 1.00 94.38 419 ASP A O 1
ATOM 3170 N N . LEU A 1 420 ? 6.780 -9.327 -21.363 1.00 95.19 420 LEU A N 1
ATOM 3171 C CA . LEU A 1 420 ? 6.064 -8.295 -20.628 1.00 95.19 420 LEU A CA 1
ATOM 3172 C C . LEU A 1 420 ? 4.673 -8.834 -20.295 1.00 95.19 420 LEU A C 1
ATOM 3174 O O . LEU A 1 420 ? 3.822 -8.976 -21.171 1.00 95.19 420 LEU A O 1
ATOM 3178 N N . SER A 1 421 ? 4.439 -9.105 -19.016 1.00 93.25 421 SER A N 1
ATOM 3179 C CA . SER A 1 421 ? 3.233 -9.794 -18.556 1.00 93.25 421 SER A CA 1
ATOM 3180 C C . SER A 1 421 ? 2.140 -8.837 -18.104 1.00 93.25 421 SER A C 1
ATOM 3182 O O . SER A 1 421 ? 0.960 -9.155 -18.211 1.00 93.25 421 SER A O 1
ATOM 3184 N N . ARG A 1 422 ? 2.518 -7.669 -17.572 1.00 93.94 422 ARG A N 1
ATOM 3185 C CA . ARG A 1 422 ? 1.575 -6.643 -17.114 1.00 93.94 422 ARG A CA 1
ATOM 3186 C C . ARG A 1 422 ? 2.150 -5.247 -17.286 1.00 93.94 422 ARG A C 1
ATOM 3188 O O . ARG A 1 422 ? 3.359 -5.053 -17.139 1.00 93.94 422 ARG A O 1
ATOM 3195 N N . ILE A 1 423 ? 1.276 -4.275 -17.530 1.00 95.31 423 ILE A N 1
ATOM 3196 C CA . ILE A 1 423 ? 1.633 -2.858 -17.600 1.00 95.31 423 ILE A CA 1
ATOM 3197 C C . ILE A 1 423 ? 0.556 -1.983 -16.949 1.00 95.31 423 ILE A C 1
ATOM 3199 O O . ILE A 1 423 ? -0.631 -2.303 -16.975 1.00 95.31 423 ILE A O 1
ATOM 3203 N N . ALA A 1 424 ? 0.989 -0.894 -16.327 1.00 95.75 424 ALA A N 1
ATOM 3204 C CA . ALA A 1 424 ? 0.133 0.147 -15.793 1.00 95.75 424 ALA A CA 1
ATOM 3205 C C . ALA A 1 424 ? 0.762 1.520 -16.037 1.00 95.75 424 ALA A C 1
ATOM 3207 O O . ALA A 1 424 ? 1.983 1.684 -15.920 1.00 95.75 424 ALA A O 1
ATOM 3208 N N . TRP A 1 425 ? -0.065 2.511 -16.348 1.00 95.81 425 TRP A N 1
ATOM 3209 C CA . TRP A 1 425 ? 0.373 3.897 -16.465 1.00 95.81 425 TRP A CA 1
ATOM 3210 C C . TRP A 1 425 ? 0.387 4.558 -15.091 1.00 95.81 425 TRP A C 1
ATOM 3212 O O . TRP A 1 425 ? -0.550 4.402 -14.315 1.00 95.81 425 TRP A O 1
ATOM 3222 N N . ILE A 1 426 ? 1.457 5.285 -14.777 1.00 95.19 426 ILE A N 1
ATOM 3223 C CA . ILE A 1 426 ? 1.550 6.051 -13.529 1.00 95.19 426 ILE A CA 1
ATOM 3224 C C . ILE A 1 426 ? 1.043 7.462 -13.811 1.00 95.19 426 ILE A C 1
ATOM 322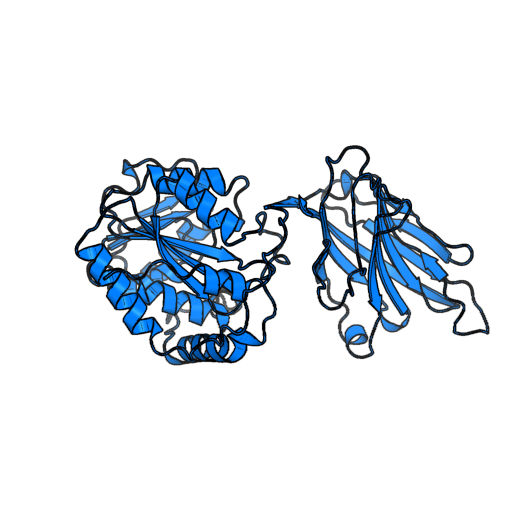6 O O . ILE A 1 426 ? 1.584 8.102 -14.720 1.00 95.19 426 ILE A O 1
ATOM 3230 N N . ARG A 1 427 ? 0.031 7.931 -13.074 1.00 91.19 427 ARG A N 1
ATOM 3231 C CA . ARG A 1 427 ? -0.671 9.196 -13.348 1.00 91.19 427 ARG A CA 1
ATOM 3232 C C . ARG A 1 427 ? -1.027 9.973 -12.090 1.00 91.19 427 ARG A C 1
ATOM 3234 O O . ARG A 1 427 ? -0.994 9.364 -10.995 1.00 91.19 427 ARG A O 1
#

InterPro domains:
  IPR029063 S-adenosyl-L-methionine-dependent methyltransferase superfamily [G3DSA:3.40.50.150] (26-246)
  IPR029063 S-adenosyl-L-methionine-dependent methyltransferase superfamily [SSF53335] (55-220)

pLDDT: mean 91.36, std 9.92, range [34.12, 98.81]

Organism: NCBI:txid857417

Sequence (427 aa):
MPTSPDWDLVRRAEGPRAPLADRVASELERGRRDYAPPEVGSDVVSDKVRRVQEDAYNRARLERIADVVLPGEELVEVGCGAGFVAARALAAGAASYRAMDLEASCVRRTGRLLDALGHEDRVRSIVEKDLYTLEPGDLDDASLVICSEVVEHVPDPELALETLGRALPEDADLLFTVPLLGRLEQVWGHLSIFTAERLQSMLERAGLEALLVEPLADRWVLVVAGHPGGSQRRTARVEQLLAAGSRHPEVTRDEASPATPPQPTRFDNVPLGSLDVSAVSSSRAAVEVTPPTPDEGSAAATVTAAGSPLPWRRATGGLALSLADVDPVQGVRLELEVDSLADVAAVTVTFPGAASGRSATWTWTLSRRDVQSHRRRTFSLRPGRSITPFAAPRSADLTGARRVEVTLTVRPGRTAHLDLSRIAWIR

Radius of gyration: 24.16 Å; chains: 1; bounding box: 60×46×65 Å

Secondary structure (DSSP, 8-state):
-PPPP-HHHHHHHHS-SGGGHHHHHHHHHHHHHH-------TTTS-HHHHHHHTSHHHHHHHHHHHTTPPTT-EEEEES-TTSHHHHHHHHTT-SEEEEEES-HHHHHHHHHHHHHTT-TTTEEEEEE--GGG--HHHHTT-SEEEEES-TTTSS-HHHHHHHHHHHS-TT-EEEEEEE-TTSSTT-TT--B---HHHHHHHHHHTT-EEEEEEEETTTEEEEEEESSS--HHHHHHHHHHHHHHTTSPPPP--SPPPPPP----BEEEE-GGGS-EEEEE-TTEEEEEEPPPTTTPPEEEEEEEPP-SSTT--EEEEEEEE-TTSPPPSEEEEEEEES-TTTEEEEEEEE---TTS--EEEEEEPPTTGGG----EEEEE-TT--BTTEEPPSS---TT--EEEEEEEEPTT-EEEEEEEEEEEE-